Protein AF-A0A7S1VWD5-F1 (afdb_monomer)

Sequence (447 aa):
ADTTAISFYNVDDDGKIVSAFDVTEPVSPKPGDSGLKLLKTVSNLIGDESIVMTTDSINENDQSSTSVEQYFDAWNKRDMMLAVAQFTEDCSVRDLQYDDAFSNRDELETHLLRCKDCLPSSFNFVIDDIAQTKQKAGVLWHVENDGEPLSFTRGCSFYTLDRNGLIQTGFDIPEKAPPKTGFLKTLSSKFEAEPVRLIPLAMWVAYMYILFISDGILPGANALALEQRTWEEVRDLSINFFLVSPLLHLPFSPVVHPMLEGVFNLLLSWAAMFACFLSDERKEKPNLLPFGPMLVGMQFLTSGFLLPYLFTRTPEFESQVYKEDIDGDLQAKVAEWRPLGGFLSAVGTASIVWSFIGRPEFGEFTERYNSFIDLLSIDRVGSSFIVDLAIFAIFQSWFVDDDLQRRGVSEDELMGLRNVAKFVPFFGLAAYITLRPELPSRNSEME

Structure (mmCIF, N/CA/C/O backbone):
data_AF-A0A7S1VWD5-F1
#
_entry.id   AF-A0A7S1VWD5-F1
#
loop_
_atom_site.group_PDB
_atom_site.id
_atom_site.type_symbol
_atom_site.label_atom_id
_atom_site.label_alt_id
_atom_site.label_comp_id
_atom_site.label_asym_id
_atom_site.label_entity_id
_atom_site.label_seq_id
_atom_site.pdbx_PDB_ins_code
_atom_site.Cartn_x
_atom_site.Cartn_y
_atom_site.Cartn_z
_atom_site.occupancy
_atom_site.B_iso_or_equiv
_atom_site.auth_seq_id
_atom_site.auth_comp_id
_atom_site.auth_asym_id
_atom_site.auth_atom_id
_atom_site.pdbx_PDB_model_num
ATOM 1 N N . ALA A 1 1 ? 4.682 -5.594 42.641 1.00 47.19 1 ALA A N 1
ATOM 2 C CA . ALA A 1 1 ? 3.887 -4.420 42.257 1.00 47.19 1 ALA A CA 1
ATOM 3 C C . ALA A 1 1 ? 2.522 -4.638 42.866 1.00 47.19 1 ALA A C 1
ATOM 5 O O . ALA A 1 1 ? 1.946 -5.694 42.615 1.00 47.19 1 ALA A O 1
ATOM 6 N N . ASP A 1 2 ? 2.092 -3.741 43.747 1.00 50.19 2 ASP A N 1
ATOM 7 C CA . ASP A 1 2 ? 0.749 -3.808 44.316 1.00 50.19 2 ASP A CA 1
ATOM 8 C C . ASP A 1 2 ? -0.229 -3.567 43.167 1.00 50.19 2 ASP A C 1
ATOM 10 O O . ASP A 1 2 ? -0.118 -2.563 42.473 1.00 50.19 2 ASP A O 1
ATOM 14 N N . THR A 1 3 ? -1.087 -4.546 42.891 1.00 69.88 3 THR A N 1
ATOM 15 C CA . THR A 1 3 ? -2.102 -4.455 41.835 1.00 69.88 3 THR A CA 1
ATOM 16 C C . THR A 1 3 ? -3.436 -4.189 42.505 1.00 69.88 3 THR A C 1
ATOM 18 O O . THR A 1 3 ? -3.819 -4.908 43.431 1.00 69.88 3 THR A O 1
ATOM 21 N N . THR A 1 4 ? -4.123 -3.137 42.077 1.00 83.62 4 THR A N 1
ATOM 22 C CA . THR A 1 4 ? -5.454 -2.795 42.585 1.00 83.62 4 THR A CA 1
ATOM 23 C C . THR A 1 4 ? -6.493 -3.704 41.926 1.00 83.62 4 THR A C 1
ATOM 25 O O . THR A 1 4 ? -6.382 -4.034 40.745 1.00 83.62 4 THR A O 1
ATOM 28 N N . ALA A 1 5 ? -7.508 -4.139 42.666 1.00 86.06 5 ALA A N 1
ATOM 29 C CA . ALA A 1 5 ? -8.592 -4.961 42.133 1.00 86.06 5 ALA A CA 1
ATOM 30 C C . ALA A 1 5 ? -9.911 -4.649 42.844 1.00 86.06 5 ALA A C 1
ATOM 32 O O . ALA A 1 5 ? -9.904 -4.254 44.012 1.00 86.06 5 ALA A O 1
ATOM 33 N N . ILE A 1 6 ? -11.029 -4.857 42.148 1.00 89.06 6 ILE A N 1
ATOM 34 C CA . ILE A 1 6 ? -12.372 -4.840 42.728 1.00 89.06 6 ILE A CA 1
ATOM 35 C C . ILE A 1 6 ? -13.040 -6.180 42.432 1.00 89.06 6 ILE A C 1
ATOM 37 O O . ILE A 1 6 ? -13.031 -6.649 41.295 1.00 89.06 6 ILE A O 1
ATOM 41 N N . SER A 1 7 ? -13.640 -6.759 43.469 1.00 89.06 7 SER A N 1
ATOM 42 C CA . SER A 1 7 ? -14.523 -7.918 43.374 1.00 89.06 7 SER A CA 1
ATOM 43 C C . SER A 1 7 ? -15.913 -7.511 43.852 1.00 89.06 7 SER A C 1
ATOM 45 O O . SER A 1 7 ? -16.077 -7.137 45.017 1.00 89.06 7 SER A O 1
ATOM 47 N N . PHE A 1 8 ? -16.901 -7.572 42.966 1.00 89.50 8 PHE A N 1
ATOM 48 C CA . PHE A 1 8 ? -18.297 -7.264 43.256 1.00 89.50 8 PHE A CA 1
ATOM 49 C C . PHE A 1 8 ? -19.090 -8.568 43.360 1.00 89.50 8 PHE A C 1
ATOM 51 O O . PHE A 1 8 ? -19.131 -9.343 42.407 1.00 89.50 8 PHE A O 1
ATOM 58 N N . TYR A 1 9 ? -19.698 -8.830 44.518 1.00 89.88 9 TYR A N 1
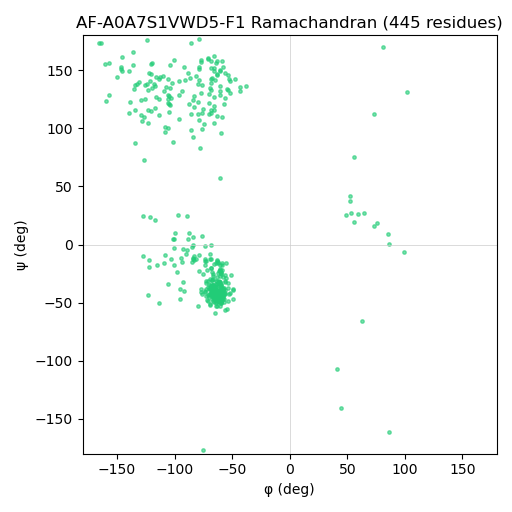ATOM 59 C CA . TYR A 1 9 ? -20.430 -10.068 44.787 1.00 89.88 9 TYR A CA 1
ATOM 60 C C . TYR A 1 9 ? -21.906 -9.771 45.012 1.00 89.88 9 TYR A C 1
ATOM 62 O O . TYR A 1 9 ? -22.237 -9.009 45.920 1.00 89.88 9 TYR A O 1
ATOM 70 N N . ASN A 1 10 ? -22.772 -10.459 44.275 1.00 86.44 10 ASN A N 1
ATOM 71 C CA . ASN A 1 10 ? -24.198 -10.490 44.574 1.00 86.44 10 ASN A CA 1
ATOM 72 C C . ASN A 1 10 ? -24.494 -11.736 45.391 1.00 86.44 10 ASN A C 1
ATOM 74 O O . ASN A 1 10 ? -24.089 -12.844 45.026 1.00 86.44 10 ASN A O 1
ATOM 78 N N . VAL A 1 11 ? -25.173 -11.540 46.515 1.00 91.00 11 VAL A N 1
ATOM 79 C CA . VAL A 1 11 ? -25.513 -12.592 47.471 1.00 91.00 11 VAL A CA 1
ATOM 80 C C . VAL A 1 11 ? -27.025 -12.764 47.545 1.00 91.00 11 VAL A C 1
ATOM 82 O O . VAL A 1 11 ? -27.762 -11.790 47.419 1.00 91.00 11 VAL A O 1
ATOM 85 N N . ASP A 1 12 ? -27.482 -14.001 47.721 1.00 89.12 12 ASP A N 1
ATOM 86 C CA . ASP A 1 12 ? -28.891 -14.300 47.975 1.00 89.12 12 ASP A CA 1
ATOM 87 C C . ASP A 1 12 ? -29.278 -14.039 49.442 1.00 89.12 12 ASP A C 1
ATOM 89 O O . ASP A 1 12 ? -28.443 -13.703 50.288 1.00 89.12 12 ASP A O 1
ATOM 93 N N . ASP A 1 13 ? -30.562 -14.232 49.749 1.00 90.50 13 ASP A N 1
ATOM 94 C CA . ASP A 1 13 ? -31.123 -14.067 51.095 1.00 90.50 13 ASP A CA 1
ATOM 95 C C . ASP A 1 13 ? -30.496 -15.017 52.141 1.00 90.50 13 ASP A C 1
ATOM 97 O O . ASP A 1 13 ? -30.513 -14.720 53.338 1.00 90.50 13 ASP A O 1
ATOM 101 N N . ASP A 1 14 ? -29.912 -16.142 51.706 1.00 91.69 14 ASP A N 1
ATOM 102 C CA . ASP A 1 14 ? -29.193 -17.098 52.560 1.00 91.69 14 ASP A CA 1
ATOM 103 C C . ASP A 1 14 ? -27.719 -16.688 52.784 1.00 91.69 14 ASP A C 1
ATOM 105 O O . ASP A 1 14 ? -26.974 -17.383 53.489 1.00 91.69 14 ASP A O 1
ATOM 109 N N . GLY A 1 15 ? -27.269 -15.585 52.178 1.00 87.94 15 GLY A N 1
ATOM 110 C CA . GLY A 1 15 ? -25.889 -15.104 52.230 1.00 87.94 15 GLY A CA 1
ATOM 111 C C . GLY A 1 15 ? -24.919 -15.891 51.345 1.00 87.94 15 GLY A C 1
ATOM 112 O O . GLY A 1 15 ? -23.705 -15.838 51.571 1.00 87.94 15 GLY A O 1
ATOM 113 N N . LYS A 1 16 ? -25.411 -16.643 50.356 1.00 87.88 16 LYS A N 1
ATOM 114 C CA . LYS A 1 16 ? -24.579 -17.355 49.376 1.00 87.88 16 LYS A CA 1
ATOM 115 C C . LYS A 1 16 ? -24.328 -16.469 48.164 1.00 87.88 16 LYS A C 1
ATOM 117 O O . LYS A 1 16 ? -25.216 -15.769 47.697 1.00 87.88 16 LYS A O 1
ATOM 122 N N . ILE A 1 17 ? -23.113 -16.531 47.627 1.00 90.81 17 ILE A N 1
ATOM 123 C CA . ILE A 1 17 ? -22.732 -15.793 46.417 1.00 90.81 17 ILE A CA 1
ATOM 124 C C . ILE A 1 17 ? -23.456 -16.401 45.208 1.00 90.81 17 ILE A C 1
ATOM 126 O O . ILE A 1 17 ? -23.274 -17.581 44.907 1.00 90.81 17 ILE A O 1
ATOM 130 N N . VAL A 1 18 ? -24.242 -15.581 44.512 1.00 87.00 18 VAL A N 1
ATOM 131 C CA . VAL A 1 18 ? -24.989 -15.931 43.293 1.00 87.00 18 VAL A CA 1
ATOM 132 C C . VAL A 1 18 ? -24.204 -15.540 42.044 1.00 87.00 18 VAL A C 1
ATOM 134 O O . VAL A 1 18 ? -24.174 -16.288 41.068 1.00 87.00 18 VAL A O 1
ATOM 137 N N . SER A 1 19 ? -23.525 -14.393 42.080 1.00 86.56 19 SER A N 1
ATOM 138 C CA . SER A 1 19 ? -22.619 -13.954 41.020 1.00 86.56 19 SER A CA 1
ATOM 139 C C . SER A 1 19 ? -21.449 -13.166 41.592 1.00 86.56 19 SER A C 1
ATOM 141 O O . SER A 1 19 ? -21.566 -12.516 42.630 1.00 86.56 19 SER A O 1
ATOM 143 N N . ALA A 1 20 ? -20.319 -13.223 40.896 1.00 86.56 20 ALA A N 1
ATOM 144 C CA . ALA A 1 20 ? -19.132 -12.442 41.198 1.00 86.56 20 ALA A CA 1
ATOM 145 C C . ALA A 1 20 ? -18.635 -11.773 39.915 1.00 86.56 20 ALA A C 1
ATOM 147 O O . ALA A 1 20 ? -18.656 -12.385 38.844 1.00 86.56 20 ALA A O 1
ATOM 148 N N . PHE A 1 21 ? -18.194 -10.528 40.032 1.00 84.81 21 PHE A N 1
ATOM 149 C CA . PHE A 1 21 ? -17.510 -9.789 38.987 1.00 84.81 21 PHE A CA 1
ATOM 150 C C . PHE A 1 21 ? -16.154 -9.340 39.521 1.00 84.81 21 PHE A C 1
ATOM 152 O O . PHE A 1 21 ? -16.087 -8.553 40.462 1.00 84.81 21 PHE A O 1
ATOM 159 N N . ASP A 1 22 ? -15.083 -9.855 38.926 1.00 85.88 22 ASP A N 1
ATOM 160 C CA . ASP A 1 22 ? -13.712 -9.591 39.348 1.00 85.88 22 ASP A CA 1
ATOM 161 C C . ASP A 1 22 ? -12.973 -8.803 38.271 1.00 85.88 22 ASP A C 1
ATOM 163 O O . ASP A 1 22 ? -12.860 -9.242 37.124 1.00 85.88 22 ASP A O 1
ATOM 167 N N . VAL A 1 23 ? -12.410 -7.659 38.651 1.00 84.62 23 VAL A N 1
ATOM 168 C CA . VAL A 1 23 ? -11.617 -6.822 37.754 1.00 84.62 23 VAL A CA 1
ATOM 169 C C . VAL A 1 23 ? -10.332 -6.367 38.440 1.00 84.62 23 VAL A C 1
ATOM 171 O O . VAL A 1 23 ? -10.306 -6.009 39.615 1.00 84.62 23 VAL A O 1
ATOM 174 N N . THR A 1 24 ? -9.227 -6.409 37.699 1.00 85.31 24 THR A N 1
ATOM 175 C CA . THR A 1 24 ? -7.885 -6.056 38.184 1.00 85.31 24 THR A CA 1
ATOM 176 C C . THR A 1 24 ? -7.304 -4.946 37.330 1.00 85.31 24 THR A C 1
ATOM 178 O O . THR A 1 24 ? -7.501 -4.970 36.112 1.00 85.31 24 THR A O 1
ATOM 181 N N . GLU A 1 25 ? -6.496 -4.088 37.939 1.00 78.88 25 GLU A N 1
ATOM 182 C CA . GLU A 1 25 ? -5.729 -3.028 37.289 1.00 78.88 25 GLU A CA 1
ATOM 183 C C . GLU A 1 25 ? -5.060 -3.509 35.976 1.00 78.88 25 GLU A C 1
ATOM 185 O O . GLU A 1 25 ? -4.489 -4.614 35.919 1.00 78.88 25 GLU A O 1
ATOM 190 N N . PRO A 1 26 ? -5.184 -2.741 34.875 1.00 69.88 26 PRO A N 1
ATOM 191 C CA . PRO A 1 26 ? -4.601 -3.103 33.589 1.00 69.88 26 PRO A CA 1
ATOM 192 C C . PRO A 1 26 ? -3.062 -3.102 33.639 1.00 69.88 26 PRO A C 1
ATOM 194 O O . PRO A 1 26 ? -2.437 -2.390 34.412 1.00 69.88 26 PRO A O 1
ATOM 197 N N . VAL A 1 27 ? -2.429 -3.922 32.788 1.00 57.97 27 VAL A N 1
ATOM 198 C CA . VAL A 1 27 ? -0.977 -4.235 32.843 1.00 57.97 27 VAL A CA 1
ATOM 199 C C . VAL A 1 27 ? -0.074 -3.041 32.474 1.00 57.97 27 VAL A C 1
ATOM 201 O O . VAL A 1 27 ? 1.138 -3.104 32.654 1.00 57.97 27 VAL A O 1
ATOM 204 N N . SER A 1 28 ? -0.643 -1.941 31.988 1.00 53.47 28 SER A N 1
ATOM 205 C CA . SER A 1 28 ? 0.057 -0.669 31.824 1.00 53.47 28 SER A CA 1
ATOM 206 C C . SER A 1 28 ? -0.986 0.443 31.743 1.00 53.47 28 SER A C 1
ATOM 208 O O . SER A 1 28 ? -1.840 0.365 30.849 1.00 53.47 28 SER A O 1
ATOM 210 N N . PRO A 1 29 ? -0.936 1.471 32.602 1.00 54.84 29 PRO A N 1
ATOM 211 C CA . PRO A 1 29 ? -1.701 2.676 32.346 1.00 54.84 29 PRO A CA 1
ATOM 212 C C . PRO A 1 29 ? -1.174 3.307 31.050 1.00 54.84 29 PRO A C 1
ATOM 214 O O . PRO A 1 29 ? -0.006 3.141 30.668 1.00 54.84 29 PRO A O 1
ATOM 217 N N . LYS A 1 30 ? -2.064 3.933 30.283 1.00 55.75 30 LYS A N 1
ATOM 218 C CA . LYS A 1 30 ? -1.675 4.652 29.068 1.00 55.75 30 LYS A CA 1
ATOM 219 C C . LYS A 1 30 ? -0.904 5.903 29.512 1.00 55.75 30 LYS A C 1
ATOM 221 O O . LYS A 1 30 ? -1.446 6.655 30.322 1.00 55.75 30 LYS A O 1
ATOM 226 N N . PRO A 1 31 ? 0.300 6.170 28.965 1.00 43.75 31 PRO A N 1
ATOM 227 C CA . PRO A 1 31 ? 1.062 7.358 29.324 1.00 43.75 31 PRO A CA 1
ATOM 228 C C . PRO A 1 31 ? 0.316 8.609 28.857 1.00 43.75 31 PRO A C 1
ATOM 230 O O . PRO A 1 31 ? 0.280 8.924 27.657 1.00 43.75 31 PRO A O 1
ATOM 233 N N . GLY A 1 32 ? -0.304 9.295 29.817 1.00 53.97 32 GLY A N 1
ATOM 234 C CA . GLY A 1 32 ? -1.093 10.508 29.616 1.00 53.97 32 GLY A CA 1
ATOM 235 C C . GLY A 1 32 ? -2.064 10.453 28.424 1.00 53.97 32 GLY A C 1
ATOM 236 O O . GLY A 1 32 ? -2.681 9.438 28.107 1.00 53.97 32 GLY A O 1
ATOM 237 N N . ASP A 1 33 ? -2.170 11.576 27.713 1.00 48.75 33 ASP A N 1
ATOM 238 C CA . ASP A 1 33 ? -3.210 11.850 26.705 1.00 48.75 33 ASP A CA 1
ATOM 239 C C . ASP A 1 33 ? -3.030 11.153 25.345 1.00 48.75 33 ASP A C 1
ATOM 241 O O . ASP A 1 33 ? -3.730 11.467 24.381 1.00 48.75 33 ASP A O 1
ATOM 245 N N . SER A 1 34 ? -2.066 10.246 25.207 1.00 48.72 34 SER A N 1
ATOM 246 C CA . SER A 1 34 ? -1.650 9.707 23.904 1.00 48.72 34 SER A CA 1
ATOM 247 C C . SER A 1 34 ? -2.754 8.911 23.185 1.00 48.72 34 SER A C 1
ATOM 249 O O . SER A 1 34 ? -2.941 9.075 21.978 1.00 48.72 34 SER A O 1
ATOM 251 N N . GLY A 1 35 ? -3.541 8.113 23.917 1.00 50.66 35 GLY A N 1
ATOM 252 C CA . GLY A 1 35 ? -4.661 7.342 23.355 1.00 50.66 35 GLY A CA 1
ATOM 253 C C . GLY A 1 35 ? -5.890 8.188 22.996 1.00 50.66 35 GLY A C 1
ATOM 254 O O . GLY A 1 35 ? -6.489 7.987 21.942 1.00 50.66 35 GLY A O 1
ATOM 255 N N . LEU A 1 36 ? -6.234 9.166 23.840 1.00 54.53 36 LEU A N 1
ATOM 256 C CA . LEU A 1 36 ? -7.352 10.093 23.620 1.00 54.53 36 LEU A CA 1
ATOM 257 C C . LEU A 1 36 ? -7.065 11.062 22.466 1.00 54.53 36 LEU A C 1
ATOM 259 O O . LEU A 1 36 ? -7.942 11.323 21.652 1.00 54.53 36 LEU A O 1
ATOM 263 N N . LYS A 1 37 ? -5.821 11.545 22.326 1.00 50.53 37 LYS A N 1
ATOM 264 C CA . LYS A 1 37 ? -5.412 12.381 21.183 1.00 50.53 37 LYS A CA 1
ATOM 265 C C . LYS A 1 37 ? -5.596 11.658 19.853 1.00 50.53 37 LYS A C 1
ATOM 267 O O . LYS A 1 37 ? -6.100 12.264 18.916 1.00 50.53 37 LYS A O 1
ATOM 272 N N . LEU A 1 38 ? -5.241 10.373 19.791 1.00 46.41 38 LEU A N 1
ATOM 273 C CA . LEU A 1 38 ? -5.442 9.549 18.599 1.00 46.41 38 LEU A CA 1
ATOM 274 C C . LEU A 1 38 ? -6.937 9.418 18.262 1.00 46.41 38 LEU A C 1
ATOM 276 O O . LEU A 1 38 ? -7.319 9.620 17.114 1.00 46.41 38 LEU A O 1
ATOM 280 N N . LEU A 1 39 ? -7.781 9.151 19.264 1.00 44.00 39 LEU A N 1
ATOM 281 C CA . LEU A 1 39 ? -9.235 9.067 19.091 1.00 44.00 39 LEU A CA 1
ATOM 282 C C . LEU A 1 39 ? -9.858 10.409 18.692 1.00 44.00 39 LEU A C 1
ATOM 284 O O . LEU A 1 39 ? -10.703 10.421 17.811 1.00 44.00 39 LEU A O 1
ATOM 288 N N . LYS A 1 40 ? -9.403 11.540 19.242 1.00 43.38 40 LYS A N 1
ATOM 289 C CA . LYS A 1 40 ? -9.855 12.885 18.842 1.00 43.38 40 LYS A CA 1
ATOM 290 C C . LYS A 1 40 ? -9.466 13.219 17.400 1.00 43.38 40 LYS A C 1
ATOM 292 O O . LYS A 1 40 ? -10.252 13.811 16.669 1.00 43.38 40 LYS A O 1
ATOM 297 N N . THR A 1 41 ? -8.274 12.810 16.962 1.00 42.25 41 THR A N 1
ATOM 298 C CA . THR A 1 41 ? -7.853 12.947 15.559 1.00 42.25 41 THR A CA 1
ATOM 299 C C . THR A 1 41 ? -8.722 12.110 14.618 1.00 42.25 41 THR A C 1
ATOM 301 O O . THR A 1 41 ? -9.027 12.579 13.527 1.00 42.25 41 THR A O 1
ATOM 304 N N . VAL A 1 42 ? -9.158 10.918 15.043 1.00 40.03 42 VAL A N 1
ATOM 305 C CA . VAL A 1 42 ? -10.067 10.048 14.272 1.00 40.03 42 VAL A CA 1
ATOM 306 C C . VAL A 1 42 ? -11.521 10.537 14.330 1.00 40.03 42 VAL A C 1
ATOM 308 O O . VAL A 1 42 ? -12.202 10.516 13.314 1.00 40.03 42 VAL A O 1
ATOM 311 N N . SER A 1 43 ? -11.984 11.044 15.473 1.00 37.97 43 SER A N 1
ATOM 312 C CA . SER A 1 43 ? -13.326 11.615 15.653 1.00 37.97 43 SER A CA 1
ATOM 313 C C . SER A 1 43 ? -13.523 12.857 14.781 1.00 37.97 43 SER A C 1
ATOM 315 O O . SER A 1 43 ? -14.501 12.951 14.064 1.00 37.97 43 SER A O 1
ATOM 317 N N . ASN A 1 44 ? -12.525 13.742 14.674 1.00 39.16 44 ASN A N 1
ATOM 318 C CA . ASN A 1 44 ? -12.582 14.883 13.747 1.00 39.16 44 ASN A CA 1
ATOM 319 C C . ASN A 1 44 ? -12.656 14.488 12.252 1.00 39.16 44 ASN A C 1
ATOM 321 O O . ASN A 1 44 ? -12.923 15.346 11.411 1.00 39.16 44 ASN A O 1
ATOM 325 N N . LEU A 1 45 ? -12.378 13.225 11.905 1.00 36.94 45 LEU A N 1
ATOM 326 C CA . LEU A 1 45 ? -12.511 12.678 10.547 1.00 36.94 45 LEU A CA 1
ATOM 327 C C . LEU A 1 45 ? -13.878 12.007 10.312 1.00 36.94 45 LEU A C 1
ATOM 329 O O . LEU A 1 45 ? -14.251 11.781 9.160 1.00 36.94 45 LEU A O 1
ATOM 333 N N . ILE A 1 46 ? -14.627 11.712 11.377 1.00 35.72 46 ILE A N 1
ATOM 334 C CA . ILE A 1 46 ? -15.963 11.114 11.348 1.00 35.72 46 ILE A CA 1
ATOM 335 C C . ILE A 1 46 ? -16.930 12.229 11.755 1.00 35.72 46 ILE A C 1
ATOM 337 O O . ILE A 1 46 ? -16.997 12.598 12.916 1.00 35.72 46 ILE A O 1
ATOM 341 N N . GLY A 1 47 ? -17.591 12.830 10.765 1.00 33.06 47 GLY A N 1
ATOM 342 C CA . GLY A 1 47 ? -18.369 14.064 10.896 1.00 33.06 47 GLY A CA 1
ATOM 343 C C . GLY A 1 47 ? -19.175 14.219 12.192 1.00 33.06 47 GLY A C 1
ATOM 344 O O . GLY A 1 47 ? -19.847 13.305 12.656 1.00 33.06 47 GLY A O 1
ATOM 345 N N . ASP A 1 48 ? -19.093 15.434 12.722 1.00 33.38 48 ASP A N 1
ATOM 346 C CA . ASP A 1 48 ? -19.784 15.970 13.889 1.00 33.38 48 ASP A CA 1
ATOM 347 C C . ASP A 1 48 ? -21.315 15.915 13.685 1.00 33.38 48 ASP A C 1
ATOM 349 O O . ASP A 1 48 ? -21.900 16.794 13.045 1.00 33.38 48 ASP A O 1
ATOM 353 N N . GLU A 1 49 ? -21.988 14.876 14.186 1.00 32.41 49 GLU A N 1
ATOM 354 C CA . GLU A 1 49 ? -23.454 14.863 14.250 1.00 32.41 49 GLU A CA 1
ATOM 355 C C . GLU A 1 49 ? -23.921 15.595 15.508 1.00 32.41 49 GLU A C 1
ATOM 357 O O . GLU A 1 49 ? -24.041 15.060 16.611 1.00 32.41 49 GLU A O 1
ATOM 362 N N . SER A 1 50 ? -24.167 16.887 15.316 1.00 28.03 50 SER A N 1
ATOM 363 C CA . SER A 1 50 ? -24.760 17.767 16.309 1.00 28.03 50 SER A CA 1
ATOM 364 C C . SER A 1 50 ? -26.297 17.668 16.311 1.00 28.03 50 SER A C 1
ATOM 366 O O . SER A 1 50 ? -26.958 17.898 15.305 1.00 28.03 50 SER A O 1
ATOM 368 N N . ILE A 1 51 ? -26.833 17.430 17.517 1.00 27.66 51 ILE A N 1
ATOM 369 C CA . ILE A 1 51 ? -28.165 17.792 18.046 1.00 27.66 51 ILE A CA 1
ATOM 370 C C . ILE A 1 51 ? -29.394 17.020 17.522 1.00 27.66 51 ILE A C 1
ATOM 372 O O . ILE A 1 51 ? -29.937 17.325 16.465 1.00 27.66 51 ILE A O 1
ATOM 376 N N . VAL A 1 52 ? -30.003 16.236 18.426 1.00 25.36 52 VAL A N 1
ATOM 377 C CA . VAL A 1 52 ? -31.466 16.201 18.615 1.00 25.36 52 VAL A CA 1
ATOM 378 C C . VAL A 1 52 ? -31.773 16.262 20.117 1.00 25.36 52 VAL A C 1
ATOM 380 O O . VAL A 1 52 ? -31.410 15.376 20.882 1.00 25.36 52 VAL A O 1
ATOM 383 N N . MET A 1 53 ? -32.434 17.342 20.541 1.00 27.41 53 MET A N 1
ATOM 384 C CA . MET A 1 53 ? -33.127 17.430 21.828 1.00 27.41 53 MET A CA 1
ATOM 385 C C . MET A 1 53 ? -34.469 16.711 21.686 1.00 27.41 53 MET A C 1
ATOM 387 O O . MET A 1 53 ? -35.387 17.254 21.068 1.00 27.41 53 MET A O 1
ATOM 391 N N . THR A 1 54 ? -34.605 15.531 22.278 1.00 25.23 54 THR A N 1
ATOM 392 C CA . THR A 1 54 ? -35.910 14.905 22.513 1.00 25.23 54 THR A CA 1
ATOM 393 C C . THR A 1 54 ? -36.242 15.044 23.991 1.00 25.23 54 THR A C 1
ATOM 395 O O . THR A 1 54 ? -35.541 14.549 24.869 1.00 25.23 54 THR A O 1
ATOM 398 N N . THR A 1 55 ? -37.291 15.815 24.262 1.00 29.11 55 THR A N 1
ATOM 399 C CA . THR A 1 55 ? -37.883 15.962 25.589 1.00 29.11 55 THR A CA 1
ATOM 400 C C . THR A 1 55 ? -38.872 14.828 25.764 1.00 29.11 55 THR A C 1
ATOM 402 O O . THR A 1 55 ? -39.995 14.933 25.286 1.00 29.11 55 THR A O 1
ATOM 405 N N . ASP A 1 56 ? -38.457 13.764 26.448 1.00 27.12 56 ASP A N 1
ATOM 406 C CA . ASP A 1 56 ? -39.388 12.745 26.915 1.00 27.12 56 ASP A CA 1
ATOM 407 C C . ASP A 1 56 ? -39.535 12.798 28.436 1.00 27.12 56 ASP A C 1
ATOM 409 O O . ASP A 1 56 ? -38.592 12.951 29.214 1.00 27.12 56 ASP A O 1
ATOM 413 N N . SER A 1 57 ? -40.805 12.770 28.814 1.00 28.41 57 SER A N 1
ATOM 414 C CA . SER A 1 57 ? -41.394 12.965 30.129 1.00 28.41 57 SER A CA 1
ATOM 415 C C . SER A 1 57 ? -40.858 11.997 31.182 1.00 28.41 57 SER A C 1
ATOM 417 O O . SER A 1 57 ? -41.038 10.784 31.077 1.00 28.41 57 SER A O 1
ATOM 419 N N . ILE A 1 58 ? -40.276 12.564 32.240 1.00 31.05 58 ILE A N 1
ATOM 420 C CA . ILE A 1 58 ? -39.872 11.857 33.455 1.00 31.05 58 ILE A CA 1
ATOM 421 C C . ILE A 1 58 ? -41.137 11.405 34.193 1.00 31.05 58 ILE A C 1
ATOM 423 O O . ILE A 1 58 ? -41.925 12.228 34.659 1.00 31.05 58 ILE A O 1
ATOM 427 N N . ASN A 1 59 ? -41.317 10.089 34.299 1.00 28.69 59 ASN A N 1
ATOM 428 C CA . ASN A 1 59 ? -42.189 9.497 35.302 1.00 28.69 59 ASN A CA 1
ATOM 429 C C . ASN A 1 59 ? -41.521 9.674 36.670 1.00 28.69 59 ASN A C 1
ATOM 431 O O . ASN A 1 59 ? -40.476 9.085 36.939 1.00 28.69 59 ASN A O 1
ATOM 435 N N . GLU A 1 60 ? -42.130 10.500 37.516 1.00 32.94 60 GLU A N 1
ATOM 436 C CA . GLU A 1 60 ? -41.781 10.640 38.926 1.00 32.94 60 GLU A CA 1
ATOM 437 C C . GLU A 1 60 ? -42.023 9.310 39.655 1.00 32.94 60 GLU A C 1
ATOM 439 O O . GLU A 1 60 ? -43.164 8.901 39.870 1.00 32.94 60 GLU A O 1
ATOM 444 N N . ASN A 1 61 ? -40.943 8.649 40.065 1.00 32.44 61 ASN A N 1
ATOM 445 C CA . ASN A 1 61 ? -40.954 7.793 41.243 1.00 32.44 61 ASN A CA 1
ATOM 446 C C . ASN A 1 61 ? -39.806 8.244 42.150 1.00 32.44 61 ASN A C 1
ATOM 448 O O . ASN A 1 61 ? -38.630 8.128 41.822 1.00 32.44 61 ASN A O 1
ATOM 452 N N . ASP A 1 62 ? -40.217 8.849 43.257 1.00 39.84 62 ASP A N 1
ATOM 453 C CA . ASP A 1 62 ? -39.429 9.605 44.217 1.00 39.84 62 ASP A CA 1
ATOM 454 C C . ASP A 1 62 ? -38.607 8.669 45.117 1.00 39.84 62 ASP A C 1
ATOM 456 O O . ASP A 1 62 ? -39.104 8.082 46.082 1.00 39.84 62 ASP A O 1
ATOM 460 N N . GLN A 1 63 ? -37.329 8.527 44.779 1.00 44.44 63 GLN A N 1
ATOM 461 C CA . GLN A 1 63 ? -36.276 8.063 45.672 1.00 44.44 63 GLN A CA 1
ATOM 462 C C . GLN A 1 63 ? -35.064 8.936 45.350 1.00 44.44 63 GLN A C 1
ATOM 464 O O . GLN A 1 63 ? -34.592 8.929 44.219 1.00 44.44 63 GLN A O 1
ATOM 469 N N . SER A 1 64 ? -34.629 9.786 46.288 1.00 60.78 64 SER A N 1
ATOM 470 C CA . SER A 1 64 ? -33.603 10.792 45.993 1.00 60.78 64 SER A CA 1
ATOM 471 C C . SER A 1 64 ? -32.319 10.121 45.497 1.00 60.78 64 SER A C 1
ATOM 473 O O . SER A 1 64 ? -31.632 9.475 46.293 1.00 60.78 64 SER A O 1
ATOM 475 N N . SER A 1 65 ? -32.005 10.280 44.209 1.00 75.56 65 SER A N 1
ATOM 476 C CA . SER A 1 65 ? -30.799 9.730 43.591 1.00 75.56 65 SER A CA 1
ATOM 477 C C . SER A 1 65 ? -29.569 10.166 44.374 1.00 75.56 65 SER A C 1
ATOM 479 O O . SER A 1 65 ? -29.428 11.339 44.735 1.00 75.56 65 SER A O 1
ATOM 481 N N . THR A 1 66 ? -28.681 9.230 44.663 1.00 90.19 66 THR A N 1
ATOM 482 C CA . THR A 1 66 ? -27.436 9.505 45.379 1.00 90.19 66 THR A CA 1
ATOM 483 C C . THR A 1 66 ? -26.464 10.291 44.500 1.00 90.19 66 THR A C 1
ATOM 485 O O . THR A 1 66 ? -26.581 10.281 43.277 1.00 90.19 66 THR A O 1
ATOM 488 N N . SER A 1 67 ? -25.465 10.954 45.093 1.00 91.56 67 SER A N 1
ATOM 489 C CA . SER A 1 67 ? -24.447 11.701 44.328 1.00 91.56 67 SER A CA 1
ATOM 490 C C . SER A 1 67 ? -23.731 10.826 43.289 1.00 91.56 67 SER A C 1
ATOM 492 O O . SER A 1 67 ? -23.301 11.314 42.251 1.00 91.56 67 SER A O 1
ATOM 494 N N . VAL A 1 68 ? -23.631 9.517 43.551 1.00 92.62 68 VAL A N 1
ATOM 495 C CA . VAL A 1 68 ? -23.053 8.537 42.626 1.00 92.62 68 VAL A CA 1
ATOM 496 C C . VAL A 1 68 ? -23.950 8.348 41.406 1.00 92.62 68 VAL A C 1
ATOM 498 O O . VAL A 1 68 ? -23.483 8.515 40.288 1.00 92.62 68 VAL A O 1
ATOM 501 N N . GLU A 1 69 ? -25.239 8.073 41.591 1.00 93.88 69 GLU A N 1
ATOM 502 C CA . GLU A 1 69 ? -26.187 7.939 40.471 1.00 93.88 69 GLU A CA 1
ATOM 503 C C . GLU A 1 69 ? -26.296 9.247 39.678 1.00 93.88 69 GLU A C 1
ATOM 505 O O . GLU A 1 69 ? -26.223 9.240 38.452 1.00 93.88 69 GLU A O 1
ATOM 510 N N . GLN A 1 70 ? -26.348 10.387 40.377 1.00 94.69 70 GLN A N 1
ATOM 511 C CA . GLN A 1 70 ? -26.361 11.709 39.747 1.00 94.69 70 GLN A CA 1
ATOM 512 C C . GLN A 1 70 ? -25.104 11.973 38.910 1.00 94.69 70 GLN A C 1
ATOM 514 O O . GLN A 1 70 ? -25.188 12.667 37.897 1.00 94.69 70 GLN A O 1
ATOM 519 N N . TYR A 1 71 ? -23.947 11.432 39.305 1.00 95.12 71 TYR A N 1
ATOM 520 C CA . TYR A 1 71 ? -22.714 11.538 38.530 1.00 95.12 71 TYR A CA 1
ATOM 521 C C . TYR A 1 71 ? -22.825 10.794 37.190 1.00 95.12 71 TYR A C 1
ATOM 523 O O . TYR A 1 71 ? -22.558 11.396 36.147 1.00 95.12 71 TYR A O 1
ATOM 531 N N . PHE A 1 72 ? -23.274 9.534 37.195 1.00 93.94 72 PHE A N 1
ATOM 532 C CA . PHE A 1 72 ? -23.479 8.761 35.961 1.00 93.94 72 PHE A CA 1
ATOM 533 C C . PHE A 1 72 ? -24.566 9.387 35.071 1.00 93.94 72 PHE A C 1
ATOM 535 O O . PHE A 1 72 ? -24.375 9.523 33.861 1.00 93.94 72 PHE A O 1
ATOM 542 N N . ASP A 1 73 ? -25.660 9.870 35.662 1.00 94.31 73 ASP A N 1
ATOM 543 C CA . ASP A 1 73 ? -26.722 10.568 34.931 1.00 94.31 73 ASP A CA 1
ATOM 544 C C . ASP A 1 73 ? -26.228 11.863 34.279 1.00 94.31 73 ASP A C 1
ATOM 546 O O . ASP A 1 73 ? -26.562 12.160 33.129 1.00 94.31 73 ASP A O 1
ATOM 550 N N . ALA A 1 74 ? -25.439 12.658 35.003 1.00 94.00 74 ALA A N 1
ATOM 551 C CA . ALA A 1 74 ? -24.849 13.886 34.483 1.00 94.00 74 ALA A CA 1
ATOM 552 C C . ALA A 1 74 ? -23.849 13.596 33.356 1.00 94.00 74 ALA A C 1
ATOM 554 O O . ALA A 1 74 ? -23.837 14.301 32.342 1.00 94.00 74 ALA A O 1
ATOM 555 N N . TRP A 1 75 ? -23.063 12.525 33.495 1.00 92.44 75 TRP A N 1
ATOM 556 C CA . TRP A 1 75 ? -22.164 12.053 32.450 1.00 92.44 75 TRP A CA 1
ATOM 557 C C . TRP A 1 75 ? -22.920 11.680 31.168 1.00 92.44 75 TRP A C 1
ATOM 559 O O . TRP A 1 75 ? -22.584 12.186 30.093 1.00 92.44 75 TRP A O 1
ATOM 569 N N . ASN A 1 76 ? -23.981 10.876 31.282 1.00 92.50 76 ASN A N 1
ATOM 570 C CA . ASN A 1 76 ? -24.819 10.465 30.149 1.00 92.50 76 ASN A CA 1
ATOM 571 C C . ASN A 1 76 ? -25.522 11.661 29.487 1.00 92.50 76 ASN A C 1
ATOM 573 O O . ASN A 1 76 ? -25.604 11.744 28.265 1.00 92.50 76 ASN A O 1
ATOM 577 N N . LYS A 1 77 ? -25.930 12.666 30.275 1.00 92.00 77 LYS A N 1
ATOM 578 C CA . LYS A 1 77 ? -26.444 13.959 29.772 1.00 92.00 77 LYS A CA 1
ATOM 579 C C . LYS A 1 77 ? -25.360 14.874 29.195 1.00 92.00 77 LYS A C 1
ATOM 581 O O . LYS A 1 77 ? -25.672 15.969 28.728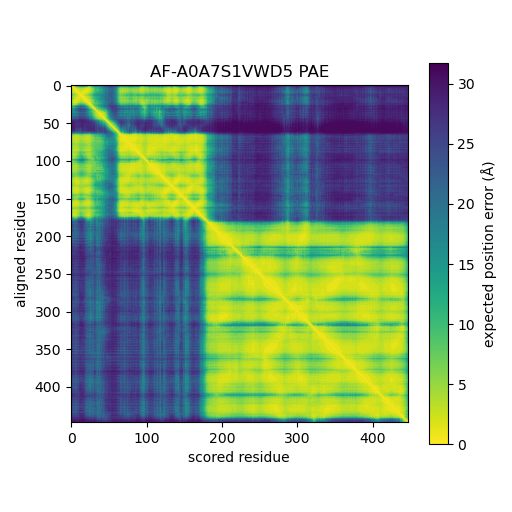 1.00 92.00 77 LYS A O 1
ATOM 586 N N . ARG A 1 78 ? -24.091 14.453 29.222 1.00 87.69 78 ARG A N 1
ATOM 587 C CA . ARG A 1 78 ? -22.917 15.209 28.754 1.00 87.69 78 ARG A CA 1
ATOM 588 C C . ARG A 1 78 ? -22.720 16.545 29.485 1.00 87.69 78 ARG A C 1
ATOM 590 O O . ARG A 1 78 ? -22.070 17.450 28.939 1.00 87.69 78 ARG A O 1
ATOM 597 N N . ASP A 1 79 ? -23.207 16.640 30.721 1.00 92.94 79 ASP A N 1
ATOM 598 C CA . ASP A 1 79 ? -23.097 17.802 31.604 1.00 92.94 79 ASP A CA 1
ATOM 599 C C . ASP A 1 79 ? -21.985 17.584 32.642 1.00 92.94 79 ASP A C 1
ATOM 601 O O . ASP A 1 79 ? -22.197 17.064 33.738 1.00 92.94 79 ASP A O 1
ATOM 605 N N . MET A 1 80 ? -20.760 17.963 32.268 1.00 93.38 80 MET A N 1
ATOM 606 C CA . MET A 1 80 ? -19.581 17.733 33.110 1.00 93.38 80 MET A CA 1
ATOM 607 C C . MET A 1 80 ? -19.590 18.607 34.366 1.00 93.38 80 MET A C 1
ATOM 609 O O . MET A 1 80 ? -19.090 18.172 35.398 1.00 93.38 80 MET A O 1
ATOM 613 N N . MET A 1 81 ? -20.201 19.797 34.306 1.00 92.06 81 MET A N 1
ATOM 614 C CA . MET A 1 81 ? -20.328 20.680 35.468 1.00 92.06 81 MET A CA 1
ATOM 615 C C . MET A 1 81 ? -21.226 20.042 36.528 1.00 92.06 81 MET A C 1
ATOM 617 O O . MET A 1 81 ? -20.880 20.027 37.711 1.00 92.06 81 MET A O 1
ATOM 621 N N . LEU A 1 82 ? -22.358 19.466 36.108 1.00 93.25 82 LEU A N 1
ATOM 622 C CA . LEU A 1 82 ? -23.237 18.729 37.012 1.00 93.25 82 LEU A CA 1
ATOM 623 C C . LEU A 1 82 ? -22.571 17.449 37.538 1.00 93.25 82 LEU A C 1
ATOM 625 O O . LEU A 1 82 ? -22.773 17.102 38.701 1.00 93.25 82 LEU A O 1
ATOM 629 N N . ALA A 1 83 ? -21.752 16.786 36.714 1.00 93.19 83 ALA A N 1
ATOM 630 C CA . ALA A 1 83 ? -21.005 15.592 37.100 1.00 93.19 83 ALA A CA 1
ATOM 631 C C . ALA A 1 83 ? -19.980 15.895 38.208 1.00 93.19 83 ALA A C 1
ATOM 633 O O . ALA A 1 83 ? -19.990 15.236 39.247 1.00 93.19 83 ALA A O 1
ATOM 634 N N . VAL A 1 84 ? -19.142 16.929 38.049 1.00 94.31 84 VAL A N 1
ATOM 635 C CA . VAL A 1 84 ? -18.128 17.283 39.064 1.00 94.31 84 VAL A CA 1
ATOM 636 C C . VAL A 1 84 ? -18.719 17.902 40.329 1.00 94.31 84 VAL A C 1
ATOM 638 O O . VAL A 1 84 ? -18.109 17.816 41.396 1.00 94.31 84 VAL A O 1
ATOM 641 N N . ALA A 1 85 ? -19.929 18.467 40.258 1.00 94.62 85 ALA A N 1
ATOM 642 C CA . ALA A 1 85 ? -20.642 18.966 41.434 1.00 94.62 85 ALA A CA 1
ATOM 643 C C . ALA A 1 85 ? -20.939 17.863 42.470 1.00 94.62 85 ALA A C 1
ATOM 645 O O . ALA A 1 85 ? -21.091 18.173 43.654 1.00 94.62 85 ALA A O 1
ATOM 646 N N . GLN A 1 86 ? -20.955 16.592 42.049 1.00 96.31 86 GLN A N 1
ATOM 647 C CA . GLN A 1 86 ? -21.185 15.427 42.914 1.00 96.31 86 GLN A CA 1
ATOM 648 C C . GLN A 1 86 ? -19.956 15.000 43.735 1.00 96.31 86 GLN A C 1
ATOM 650 O O . GLN A 1 86 ? -20.065 14.156 44.628 1.00 96.31 86 GLN A O 1
ATOM 655 N N . PHE A 1 87 ? -18.790 15.587 43.464 1.00 95.56 87 PHE A N 1
ATOM 656 C CA . PHE A 1 87 ? -17.530 15.322 44.167 1.00 95.56 87 PHE A CA 1
ATOM 657 C C . PHE A 1 87 ? -17.241 16.418 45.192 1.00 95.56 87 PHE A C 1
ATOM 659 O O . PHE A 1 87 ? -17.775 17.509 45.056 1.00 95.56 87 PHE A O 1
ATOM 666 N N . THR A 1 88 ? -16.411 16.202 46.213 1.00 94.12 88 THR A N 1
ATOM 667 C CA . THR A 1 88 ? -15.927 17.299 47.081 1.00 94.12 88 THR A CA 1
ATOM 668 C C . THR A 1 88 ? -14.942 18.202 46.327 1.00 94.12 88 THR A C 1
ATOM 670 O O . THR A 1 88 ? -14.387 17.799 45.311 1.00 94.12 88 THR A O 1
ATOM 673 N N . GLU A 1 89 ? -14.717 19.441 46.781 1.00 90.44 89 GLU A N 1
ATOM 674 C CA . GLU A 1 89 ? -13.764 20.358 46.115 1.00 90.44 89 GLU A CA 1
ATOM 675 C C . GLU A 1 89 ? -12.332 19.791 46.069 1.00 90.44 89 GLU A C 1
ATOM 677 O O . GLU A 1 89 ? -11.617 19.979 45.086 1.00 90.44 89 GLU A O 1
ATOM 682 N N . ASP A 1 90 ? -11.949 19.054 47.113 1.00 90.31 90 ASP A N 1
ATOM 683 C CA . ASP A 1 90 ? -10.657 18.394 47.320 1.00 90.31 90 ASP A CA 1
ATOM 684 C C . ASP A 1 90 ? -10.660 16.906 46.919 1.00 90.31 90 ASP A C 1
ATOM 686 O O . ASP A 1 90 ? -9.902 16.107 47.476 1.00 90.31 90 ASP A O 1
ATOM 690 N N . CYS A 1 91 ? -11.548 16.502 46.005 1.00 91.25 91 CYS A N 1
ATOM 691 C CA . CYS A 1 91 ? -11.715 15.095 45.662 1.00 91.25 91 CYS A CA 1
ATOM 692 C C . CYS A 1 91 ? -10.457 14.475 45.036 1.00 91.25 91 CYS A C 1
ATOM 694 O O . CYS A 1 91 ? -9.757 15.123 44.265 1.00 91.25 91 CYS A O 1
ATOM 696 N N . SER A 1 92 ? -10.215 13.185 45.289 1.00 91.31 92 SER A N 1
ATOM 697 C CA . SER A 1 92 ? -9.136 12.424 44.644 1.00 91.31 92 SER A CA 1
ATOM 698 C C . SER A 1 92 ? -9.673 11.192 43.920 1.00 91.31 92 SER A C 1
ATOM 700 O O . SER A 1 92 ? -10.030 10.195 44.553 1.00 91.31 92 SER A O 1
ATOM 702 N N . VAL A 1 93 ? -9.742 11.255 42.591 1.00 87.62 93 VAL A N 1
ATOM 703 C CA . VAL A 1 93 ? -10.310 10.197 41.740 1.00 87.62 93 VAL A CA 1
ATOM 704 C C . VAL A 1 93 ? -9.239 9.638 40.817 1.00 87.62 93 VAL A C 1
ATOM 706 O O . VAL A 1 93 ? -8.444 10.390 40.261 1.00 87.62 93 VAL A O 1
ATOM 709 N N . ARG A 1 94 ? -9.204 8.319 40.637 1.00 84.19 94 ARG A N 1
ATOM 710 C CA . ARG A 1 94 ? -8.233 7.655 39.766 1.00 84.19 94 ARG A CA 1
ATOM 711 C C . ARG A 1 94 ? -8.918 6.709 38.785 1.00 84.19 94 ARG A C 1
ATOM 713 O O . ARG A 1 94 ? -9.381 5.644 39.176 1.00 84.19 94 ARG A O 1
ATOM 720 N N . ASP A 1 95 ? -8.890 7.046 37.504 1.00 79.88 95 ASP A N 1
ATOM 721 C CA . ASP A 1 95 ? -9.164 6.067 36.450 1.00 79.88 95 ASP A CA 1
ATOM 722 C C . ASP A 1 95 ? -7.890 5.240 36.230 1.00 79.88 95 ASP A C 1
ATOM 724 O O . ASP A 1 95 ? -6.877 5.764 35.764 1.00 79.88 95 ASP A O 1
ATOM 728 N N . LEU A 1 96 ? -7.923 3.947 36.578 1.00 77.06 96 LEU A N 1
ATOM 729 C CA . LEU A 1 96 ? -6.752 3.065 36.483 1.00 77.06 96 LEU A CA 1
ATOM 730 C C . LEU A 1 96 ? -6.314 2.760 35.041 1.00 77.06 96 LEU A C 1
ATOM 732 O O . LEU A 1 96 ? -5.333 2.042 34.837 1.00 77.06 96 LEU A O 1
ATOM 736 N N . GLN A 1 97 ? -6.997 3.288 34.022 1.00 69.62 97 GLN A N 1
ATOM 737 C CA . GLN A 1 97 ? -6.454 3.326 32.665 1.00 69.62 97 GLN A CA 1
ATOM 738 C C . GLN A 1 97 ? -5.341 4.365 32.478 1.00 69.62 97 GLN A C 1
ATOM 740 O O . GLN A 1 97 ? -4.612 4.266 31.485 1.00 69.62 97 GLN A O 1
ATOM 745 N N . TYR A 1 98 ? -5.205 5.340 33.379 1.00 68.25 98 TYR A N 1
ATOM 746 C CA . TYR A 1 98 ? -4.239 6.439 33.296 1.00 68.25 98 TYR A CA 1
ATOM 747 C C . TYR A 1 98 ? -3.292 6.441 34.504 1.00 68.25 98 TYR A C 1
ATOM 749 O O . TYR A 1 98 ? -3.609 5.904 35.562 1.00 68.25 98 TYR A O 1
ATOM 757 N N . ASP A 1 99 ? -2.101 7.021 34.325 1.00 60.84 99 ASP A N 1
ATOM 758 C CA . ASP A 1 99 ? -1.040 6.994 35.344 1.00 60.84 99 ASP A CA 1
ATOM 759 C C . ASP A 1 99 ? -1.352 7.870 36.578 1.00 60.84 99 ASP A C 1
ATOM 761 O O . ASP A 1 99 ? -0.946 7.534 37.692 1.00 60.84 99 ASP A O 1
ATOM 765 N N . ASP A 1 100 ? -2.082 8.978 36.399 1.00 71.12 100 ASP A N 1
ATOM 766 C CA . ASP A 1 100 ? -2.253 10.022 37.416 1.00 71.12 100 ASP A CA 1
ATOM 767 C C . ASP A 1 100 ? -3.681 10.076 37.990 1.00 71.12 100 ASP A C 1
ATOM 769 O O . ASP A 1 100 ? -4.668 9.868 37.286 1.00 71.12 100 ASP A O 1
ATOM 773 N N . ALA A 1 101 ? -3.794 10.402 39.283 1.00 79.62 101 ALA A N 1
ATOM 774 C CA . ALA A 1 101 ? -5.071 10.700 39.932 1.00 79.62 101 ALA A CA 1
ATOM 775 C C . ALA A 1 101 ? -5.438 12.185 39.773 1.00 79.62 101 ALA A C 1
ATOM 777 O O . ALA A 1 101 ? -4.575 13.055 39.882 1.00 79.62 101 ALA A O 1
ATOM 778 N N . PHE A 1 102 ? -6.725 12.472 39.599 1.00 83.19 102 PHE A N 1
ATOM 779 C CA . PHE A 1 102 ? -7.286 13.823 39.570 1.00 83.19 102 PHE A CA 1
ATOM 780 C C . PHE A 1 102 ? -7.521 14.285 41.006 1.00 83.19 102 PHE A C 1
ATOM 782 O O . PHE A 1 102 ? -8.272 13.639 41.736 1.00 83.19 102 PHE A O 1
ATOM 789 N N . SER A 1 103 ? -6.853 15.357 41.430 1.00 86.94 103 SER A N 1
ATOM 790 C CA . SER A 1 103 ? -6.744 15.741 42.849 1.00 86.94 103 SER A CA 1
ATOM 791 C C . SER A 1 103 ? -7.696 16.863 43.282 1.00 86.94 103 SER A C 1
ATOM 793 O O . SER A 1 103 ? -7.593 17.357 44.405 1.00 86.94 103 SER A O 1
ATOM 795 N N . ASN A 1 104 ? -8.582 17.305 42.391 1.00 89.56 104 ASN A N 1
ATOM 796 C CA . ASN A 1 104 ? -9.624 18.300 42.648 1.00 89.56 104 ASN A CA 1
ATOM 797 C C . ASN A 1 104 ? -10.684 18.258 41.531 1.00 89.56 104 ASN A C 1
ATOM 799 O O . ASN A 1 104 ? -10.510 17.574 40.515 1.00 89.56 104 ASN A O 1
ATOM 803 N N . ARG A 1 105 ? -11.775 19.018 41.708 1.00 91.00 105 ARG A N 1
ATOM 804 C CA . ARG A 1 105 ? -12.855 19.118 40.711 1.00 91.00 105 ARG A CA 1
ATOM 805 C C . ARG A 1 105 ? -12.388 19.653 39.356 1.00 91.00 105 ARG A C 1
ATOM 807 O O . ARG A 1 105 ? -12.872 19.152 38.351 1.00 91.00 105 ARG A O 1
ATOM 814 N N . ASP A 1 106 ? -11.459 20.607 39.309 1.00 88.31 106 ASP A N 1
ATOM 815 C CA . ASP A 1 106 ? -11.020 21.233 38.049 1.00 88.31 106 ASP A CA 1
ATOM 816 C C . ASP A 1 106 ? -10.235 20.241 37.167 1.00 88.31 106 ASP A C 1
ATOM 818 O O . ASP A 1 106 ? -10.434 20.155 35.950 1.00 88.31 106 ASP A O 1
ATOM 822 N N . GLU A 1 107 ? -9.351 19.448 37.781 1.00 88.25 107 GLU A N 1
ATOM 823 C CA . GLU A 1 107 ? -8.618 18.368 37.111 1.00 88.25 107 GLU A CA 1
ATOM 824 C C . GLU A 1 107 ? -9.562 17.263 36.631 1.00 88.25 107 GLU A C 1
ATOM 826 O O . GLU A 1 107 ? -9.419 16.775 35.503 1.00 88.25 107 GLU A O 1
ATOM 831 N N . LEU A 1 108 ? -10.547 16.904 37.461 1.00 88.81 108 LEU A N 1
ATOM 832 C CA . LEU A 1 108 ? -11.575 15.935 37.103 1.00 88.81 108 LEU A CA 1
ATOM 833 C C . LEU A 1 108 ? -12.437 16.455 35.947 1.00 88.81 108 LEU A C 1
ATOM 835 O O . LEU A 1 108 ? -12.609 15.745 34.964 1.00 88.81 108 LEU A O 1
ATOM 839 N N . GLU A 1 109 ? -12.912 17.701 35.997 1.00 90.81 109 GLU A N 1
ATOM 840 C CA . GLU A 1 109 ? -13.717 18.315 34.933 1.00 90.81 109 GLU A CA 1
ATOM 841 C C . GLU A 1 109 ? -12.946 18.336 33.614 1.00 90.81 109 GLU A C 1
ATOM 843 O O . GLU A 1 109 ? -13.467 17.935 32.572 1.00 90.81 109 GLU A O 1
ATOM 848 N N . THR A 1 110 ? -11.669 18.721 33.659 1.00 86.31 110 THR A N 1
ATOM 849 C CA . THR A 1 110 ? -10.786 18.715 32.487 1.00 86.31 110 THR A CA 1
ATOM 850 C C . THR A 1 110 ? -10.633 17.308 31.909 1.00 86.31 110 THR A C 1
ATOM 852 O O . THR A 1 110 ? -10.592 17.124 30.690 1.00 86.31 110 THR A O 1
ATOM 855 N N . HIS A 1 111 ? -10.530 16.282 32.753 1.00 84.44 111 HIS A N 1
ATOM 856 C CA . HIS A 1 111 ? -10.504 14.895 32.300 1.00 84.44 111 HIS A CA 1
ATOM 857 C C . HIS A 1 111 ? -11.838 14.459 31.682 1.00 84.44 111 HIS A C 1
ATOM 859 O O . HIS A 1 111 ? -11.854 13.955 30.559 1.00 84.44 111 HIS A O 1
ATOM 865 N N . LEU A 1 112 ? -12.946 14.725 32.366 1.00 88.19 112 LEU A N 1
ATOM 866 C CA . LEU A 1 112 ? -14.291 14.382 31.924 1.00 88.19 112 LEU A CA 1
ATOM 867 C C . LEU A 1 112 ? -14.640 15.054 30.584 1.00 88.19 112 LEU A C 1
ATOM 869 O O . LEU A 1 112 ? -15.094 14.376 29.664 1.00 88.19 112 LEU A O 1
ATOM 873 N N . LEU A 1 113 ? -14.323 16.341 30.408 1.00 87.06 113 LEU A N 1
ATOM 874 C CA . LEU A 1 113 ? -14.473 17.054 29.132 1.00 87.06 113 LEU A CA 1
ATOM 875 C C . LEU A 1 113 ? -13.663 16.401 28.004 1.00 87.06 113 LEU A C 1
ATOM 877 O O . LEU A 1 113 ? -14.169 16.240 26.896 1.00 87.06 113 LEU A O 1
ATOM 881 N N . ARG A 1 114 ? -12.429 15.961 28.276 1.00 80.38 114 ARG A N 1
ATOM 882 C CA . ARG A 1 114 ? -11.606 15.254 27.278 1.00 80.38 114 ARG A CA 1
ATOM 883 C C . ARG A 1 114 ? -12.198 13.904 26.894 1.00 80.38 114 ARG A C 1
ATOM 885 O O . ARG A 1 114 ? -12.217 13.571 25.711 1.00 80.38 114 ARG A O 1
ATOM 892 N N . CYS A 1 115 ? -12.675 13.132 27.864 1.00 80.44 115 CYS A N 1
ATOM 893 C CA . CYS A 1 115 ? -13.335 11.855 27.605 1.00 80.44 115 CYS A CA 1
ATOM 894 C C . CYS A 1 115 ? -14.635 12.065 26.810 1.00 80.44 115 CYS A C 1
ATOM 896 O O . CYS A 1 115 ? -14.858 11.372 25.818 1.00 80.44 115 CYS A O 1
ATOM 898 N N . LYS A 1 116 ? -15.426 13.088 27.158 1.00 83.50 116 LYS A N 1
ATOM 899 C CA . LYS A 1 116 ? -16.621 13.511 26.417 1.00 83.50 116 LYS A CA 1
ATOM 900 C C . LYS A 1 116 ? -16.304 13.866 24.961 1.00 83.50 116 LYS A C 1
ATOM 902 O O . LYS A 1 116 ? -17.063 13.465 24.087 1.00 83.50 116 LYS A O 1
ATOM 907 N N . ASP A 1 117 ? -15.211 14.577 24.695 1.00 76.19 117 ASP A N 1
ATOM 908 C CA . ASP A 1 117 ? -14.791 14.940 23.331 1.00 76.19 117 ASP A CA 1
ATOM 909 C C . ASP A 1 117 ? -14.348 13.730 22.486 1.00 76.19 117 ASP A C 1
ATOM 911 O O . ASP A 1 117 ? -14.326 13.803 21.258 1.00 76.19 117 ASP A O 1
ATOM 915 N N . CYS A 1 118 ? -13.918 12.638 23.125 1.00 71.62 118 CYS A N 1
ATOM 916 C CA . CYS A 1 118 ? -13.348 11.478 22.434 1.00 71.62 118 CYS A CA 1
ATOM 917 C C . CYS A 1 118 ? -14.333 10.317 22.259 1.00 71.62 118 CYS A C 1
ATOM 919 O O . CYS A 1 118 ? -14.064 9.420 21.461 1.00 71.62 118 CYS A O 1
ATOM 921 N N . LEU A 1 119 ? -15.427 10.297 23.021 1.00 76.62 119 LEU A N 1
ATOM 922 C CA . LEU A 1 119 ? -16.420 9.225 22.999 1.00 76.62 119 LEU A CA 1
ATOM 923 C C . LEU A 1 119 ? -17.679 9.671 22.234 1.00 76.62 119 LEU A C 1
ATOM 925 O O . LEU A 1 119 ? -18.178 10.764 22.520 1.00 76.62 119 LEU A O 1
ATOM 929 N N . PRO A 1 120 ? -18.237 8.841 21.327 1.00 76.56 120 PRO A N 1
ATOM 930 C CA . PRO A 1 120 ? -19.468 9.152 20.590 1.00 76.56 120 PRO A CA 1
ATOM 931 C C . PRO A 1 120 ? -20.616 9.537 21.520 1.00 76.56 120 PRO A C 1
ATOM 933 O O . PRO A 1 120 ? -20.737 8.940 22.585 1.00 76.56 120 PRO A O 1
ATOM 936 N N . SER A 1 121 ? -21.460 10.505 21.147 1.00 80.06 121 SER A N 1
ATOM 937 C CA . SER A 1 121 ? -22.578 10.995 21.979 1.00 80.06 121 SER A CA 1
ATOM 938 C C . SER A 1 121 ? -23.602 9.920 22.345 1.00 80.06 121 SER A C 1
ATOM 940 O O . SER A 1 121 ? -24.241 10.037 23.383 1.00 80.06 121 SER A O 1
ATOM 942 N N . SER A 1 122 ? -23.710 8.874 21.528 1.00 77.81 122 SER A N 1
ATOM 943 C CA . SER A 1 122 ? -24.544 7.687 21.733 1.00 77.81 122 SER A CA 1
ATOM 944 C C . SER A 1 122 ? -24.082 6.783 22.884 1.00 77.81 122 SER A C 1
ATOM 946 O O . SER A 1 122 ? -24.815 5.876 23.281 1.00 77.81 122 SER A O 1
ATOM 948 N N . PHE A 1 123 ? -22.872 6.998 23.419 1.00 85.38 123 PHE A N 1
ATOM 949 C CA . PHE A 1 123 ? -22.325 6.174 24.495 1.00 85.38 123 PHE A CA 1
ATOM 950 C C . PHE A 1 123 ? -22.895 6.589 25.848 1.00 85.38 123 PHE A C 1
ATOM 952 O O . PHE A 1 123 ? -22.684 7.728 26.280 1.00 85.38 123 PHE A O 1
ATOM 959 N N . ASN A 1 124 ? -23.516 5.629 26.532 1.00 89.06 124 ASN A N 1
ATOM 960 C CA . ASN A 1 124 ? -24.089 5.794 27.864 1.00 89.06 124 ASN A CA 1
ATOM 961 C C . ASN A 1 124 ? -23.507 4.762 28.828 1.00 89.06 124 ASN A C 1
ATOM 963 O O . ASN A 1 124 ? -23.370 3.591 28.485 1.00 89.06 124 ASN A O 1
ATOM 967 N N . PHE A 1 125 ? -23.189 5.189 30.045 1.00 91.12 125 PHE A N 1
ATOM 968 C CA . PHE A 1 125 ? -22.887 4.285 31.147 1.00 91.12 125 PHE A CA 1
ATOM 969 C C . PHE A 1 125 ? -24.189 3.849 31.810 1.00 91.12 125 PHE A C 1
ATOM 971 O O . PHE A 1 125 ? -24.963 4.684 32.278 1.00 91.12 125 PHE A O 1
ATOM 978 N N . VAL A 1 126 ? -24.408 2.544 31.887 1.00 92.00 126 VAL A N 1
ATOM 979 C CA . VAL A 1 126 ? -25.546 1.938 32.571 1.00 92.00 126 VAL A CA 1
ATOM 980 C C . VAL A 1 126 ? -25.056 1.332 33.876 1.00 92.00 126 VAL A C 1
ATOM 982 O O . VAL A 1 126 ? -24.115 0.537 33.884 1.00 92.00 126 VAL A O 1
ATOM 985 N N . ILE A 1 127 ? -25.679 1.735 34.985 1.00 94.00 127 ILE A N 1
ATOM 986 C CA . ILE A 1 127 ? -25.437 1.132 36.296 1.00 94.00 127 ILE A CA 1
ATOM 987 C C . ILE A 1 127 ? -26.158 -0.217 36.322 1.00 94.00 127 ILE A C 1
ATOM 989 O O . ILE A 1 127 ? -27.386 -0.268 36.299 1.00 94.00 127 ILE A O 1
ATOM 993 N N . ASP A 1 128 ? -25.383 -1.297 36.379 1.00 90.81 128 ASP A N 1
ATOM 994 C CA . ASP A 1 128 ? -25.894 -2.661 36.518 1.00 90.81 128 ASP A CA 1
ATOM 995 C C . ASP A 1 128 ? -26.338 -2.938 37.957 1.00 90.81 128 ASP A C 1
ATOM 997 O O . ASP A 1 128 ? -27.359 -3.584 38.184 1.00 90.81 128 ASP A O 1
ATOM 1001 N N . ASP A 1 129 ? -25.544 -2.483 38.932 1.00 92.00 129 ASP A N 1
ATOM 1002 C CA . ASP A 1 129 ? -25.795 -2.703 40.357 1.00 92.00 129 ASP A CA 1
ATOM 1003 C C . ASP A 1 129 ? -25.023 -1.694 41.224 1.00 92.00 129 ASP A C 1
ATOM 1005 O O . ASP A 1 129 ? -23.969 -1.182 40.825 1.00 92.00 129 ASP A O 1
ATOM 1009 N N . ILE A 1 130 ? -25.515 -1.425 42.436 1.00 93.06 130 ILE A N 1
ATOM 1010 C CA . ILE A 1 130 ? -24.887 -0.501 43.385 1.00 93.06 130 ILE A CA 1
ATOM 1011 C C . ILE A 1 130 ? -24.919 -1.036 44.821 1.00 93.06 130 ILE A C 1
ATOM 1013 O O . ILE A 1 130 ? -25.963 -1.276 45.424 1.00 93.06 130 ILE A O 1
ATOM 1017 N N . ALA A 1 131 ? -23.734 -1.156 45.418 1.00 92.50 131 ALA A N 1
ATOM 1018 C CA . ALA A 1 131 ? -23.548 -1.523 46.816 1.00 92.50 131 ALA A CA 1
ATOM 1019 C C . ALA A 1 131 ? -23.132 -0.288 47.624 1.00 92.50 131 ALA A C 1
ATOM 1021 O O . ALA A 1 131 ? -21.961 0.100 47.625 1.00 92.50 131 ALA A O 1
ATOM 1022 N N . GLN A 1 132 ? -24.078 0.338 48.332 1.00 90.38 132 GLN A N 1
ATOM 1023 C CA . GLN A 1 132 ? -23.844 1.618 49.007 1.00 90.38 132 GLN A CA 1
ATOM 1024 C C . GLN A 1 132 ? -24.071 1.592 50.522 1.00 90.38 132 GLN A C 1
ATOM 1026 O O . GLN A 1 132 ? -25.017 1.023 51.058 1.00 90.38 132 GLN A O 1
ATOM 1031 N N . THR A 1 133 ? -23.186 2.295 51.223 1.00 90.62 133 THR A N 1
ATOM 1032 C CA . THR A 1 133 ? -23.272 2.645 52.642 1.00 90.62 133 THR A CA 1
ATOM 1033 C C . THR A 1 133 ? -23.171 4.165 52.791 1.00 90.62 133 THR A C 1
ATOM 1035 O O . THR A 1 133 ? -22.874 4.876 51.836 1.00 90.62 133 THR A O 1
ATOM 1038 N N . LYS A 1 134 ? -23.312 4.691 54.014 1.00 88.00 134 LYS A N 1
ATOM 1039 C CA . LYS A 1 134 ? -23.135 6.133 54.280 1.00 88.00 134 LYS A CA 1
ATOM 1040 C C . LYS A 1 134 ? -21.741 6.685 53.948 1.00 88.00 134 LYS A C 1
ATOM 1042 O O . LYS A 1 134 ? -21.590 7.895 53.905 1.00 88.00 134 LYS A O 1
ATOM 1047 N N . GLN A 1 135 ? -20.725 5.832 53.804 1.00 91.88 135 GLN A N 1
ATOM 1048 C CA . GLN A 1 135 ? -19.325 6.250 53.631 1.00 91.88 135 GLN A CA 1
ATOM 1049 C C . GLN A 1 135 ? -18.682 5.723 52.349 1.00 91.88 135 GLN A C 1
ATOM 1051 O O . GLN A 1 135 ? -17.571 6.129 52.021 1.00 91.88 135 GLN A O 1
ATOM 1056 N N . LYS A 1 136 ? -19.304 4.753 51.678 1.00 94.44 136 LYS A N 1
ATOM 1057 C CA . LYS A 1 136 ? -18.697 4.005 50.575 1.00 94.44 136 LYS A CA 1
ATOM 1058 C C . LYS A 1 136 ? -19.762 3.563 49.592 1.00 94.44 136 LYS A C 1
ATOM 1060 O O . LYS A 1 136 ? -20.834 3.158 50.040 1.00 94.44 136 LYS A O 1
ATOM 1065 N N . ALA A 1 137 ? -19.433 3.566 48.311 1.00 94.38 137 ALA A N 1
ATOM 1066 C CA . ALA A 1 137 ? -20.261 3.007 47.253 1.00 94.38 137 ALA A CA 1
ATOM 1067 C C . ALA A 1 137 ? -19.392 2.175 46.304 1.00 94.38 137 ALA A C 1
ATOM 1069 O O . ALA A 1 137 ? -18.318 2.621 45.911 1.00 94.38 137 ALA A O 1
ATOM 1070 N N . GLY A 1 138 ? -19.842 0.975 45.958 1.00 94.12 138 GLY A N 1
ATOM 1071 C CA . GLY A 1 138 ? -19.334 0.204 44.828 1.00 94.12 138 GLY A CA 1
ATOM 1072 C C . GLY A 1 138 ? -20.381 0.207 43.724 1.00 94.12 138 GLY A C 1
ATOM 1073 O O . GLY A 1 138 ? -21.555 0.009 44.023 1.00 94.12 138 GLY A O 1
ATOM 1074 N N . VAL A 1 139 ? -19.972 0.427 42.481 1.00 94.94 139 VAL A N 1
ATOM 1075 C CA . VAL A 1 139 ? -20.877 0.491 41.327 1.00 94.94 139 VAL A CA 1
ATOM 1076 C C . VAL A 1 139 ? -20.397 -0.500 40.288 1.00 94.94 139 VAL A C 1
ATOM 1078 O O . VAL A 1 139 ? -19.235 -0.448 39.884 1.00 94.94 139 VAL A O 1
ATOM 1081 N N . LEU A 1 140 ? -21.275 -1.397 39.864 1.00 92.75 140 LEU A N 1
ATOM 1082 C CA . LEU A 1 140 ? -21.076 -2.221 38.682 1.00 92.75 140 LEU A CA 1
ATOM 1083 C C . LEU A 1 140 ? -21.736 -1.512 37.502 1.00 92.75 140 LEU A C 1
ATOM 1085 O O . LEU A 1 140 ? -22.872 -1.056 37.619 1.00 92.75 140 LEU A O 1
ATOM 1089 N N . TRP A 1 141 ? -21.030 -1.395 36.384 1.00 9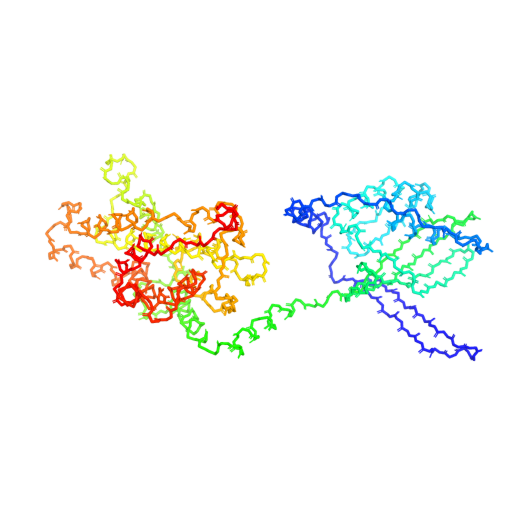3.75 141 TRP A N 1
ATOM 1090 C CA . TRP A 1 141 ? -21.544 -0.699 35.211 1.00 93.75 141 TRP A CA 1
ATOM 1091 C C . TRP A 1 141 ? -21.069 -1.333 33.908 1.00 93.75 141 TRP A C 1
ATOM 1093 O O . TRP A 1 141 ? -20.052 -2.034 33.856 1.00 93.75 141 TRP A O 1
ATOM 1103 N N . HIS A 1 142 ? -21.776 -1.017 32.831 1.00 91.38 142 HIS A N 1
ATOM 1104 C CA . HIS A 1 142 ? -21.339 -1.260 31.463 1.00 91.38 142 HIS A CA 1
ATOM 1105 C C . HIS A 1 142 ? -21.615 -0.046 30.578 1.00 91.38 142 HIS A C 1
ATOM 1107 O O . HIS A 1 142 ? -22.331 0.872 30.971 1.00 91.38 142 HIS A O 1
ATOM 1113 N N . VAL A 1 143 ? -21.004 -0.015 29.394 1.00 87.06 143 VAL A N 1
ATOM 1114 C CA . VAL A 1 143 ? -21.251 1.042 28.406 1.00 87.06 143 VAL A CA 1
ATOM 1115 C C . VAL A 1 143 ? -22.109 0.491 27.278 1.00 87.06 143 VAL A C 1
ATOM 1117 O O . VAL A 1 143 ? -21.756 -0.531 26.685 1.00 87.06 143 VAL A O 1
ATOM 1120 N N . GLU A 1 144 ? -23.188 1.191 26.956 1.00 87.62 144 GLU A N 1
ATOM 1121 C CA . GLU A 1 144 ? -24.046 0.932 25.802 1.00 87.62 144 GLU A CA 1
ATOM 1122 C C . GLU A 1 144 ? -23.787 1.945 24.685 1.00 87.62 144 GLU A C 1
ATOM 1124 O O . GLU A 1 144 ? -23.372 3.078 24.940 1.00 87.62 144 GLU A O 1
ATOM 1129 N N . ASN A 1 145 ? -24.072 1.543 23.449 1.00 81.56 145 ASN A N 1
ATOM 1130 C CA . ASN A 1 145 ? -24.161 2.414 22.283 1.00 81.56 145 ASN A CA 1
ATOM 1131 C C . ASN A 1 145 ? -25.573 2.295 21.699 1.00 81.56 145 ASN A C 1
ATOM 1133 O O . ASN A 1 145 ? -25.942 1.217 21.240 1.00 81.56 145 ASN A O 1
ATOM 1137 N N . ASP A 1 146 ? -26.355 3.376 21.741 1.00 80.44 146 ASP A N 1
ATOM 1138 C CA . ASP A 1 146 ? -27.759 3.402 21.288 1.00 80.44 146 ASP A CA 1
ATOM 1139 C C . ASP A 1 146 ? -28.647 2.302 21.912 1.00 80.44 146 ASP A C 1
ATOM 1141 O O . ASP A 1 146 ? -29.529 1.742 21.263 1.00 80.44 146 ASP A O 1
ATOM 1145 N N . GLY A 1 147 ? -28.417 1.998 23.196 1.00 78.56 147 GLY A N 1
ATOM 1146 C CA . GLY A 1 147 ? -29.174 0.998 23.961 1.00 78.56 147 GLY A CA 1
ATOM 1147 C C . GLY A 1 147 ? -28.662 -0.440 23.830 1.00 78.56 147 GLY A C 1
ATOM 1148 O O . GLY A 1 147 ? -29.237 -1.344 24.428 1.00 78.56 147 GLY A O 1
ATOM 1149 N N . GLU A 1 148 ? -27.594 -0.669 23.059 1.00 70.94 148 GLU A N 1
ATOM 1150 C CA . GLU A 1 148 ? -26.973 -1.987 22.913 1.00 70.94 148 GLU A CA 1
ATOM 1151 C C . GLU A 1 148 ? -25.647 -2.067 23.696 1.00 70.94 148 GLU A C 1
ATOM 1153 O O . GLU A 1 148 ? -24.757 -1.232 23.482 1.00 70.94 148 GLU A O 1
ATOM 1158 N N . PRO A 1 149 ? -25.450 -3.076 24.569 1.00 77.88 149 PRO A N 1
ATOM 1159 C CA . PRO A 1 149 ? -24.213 -3.242 25.331 1.00 77.88 149 PRO A CA 1
ATOM 1160 C C . PRO A 1 149 ? -22.976 -3.427 24.447 1.00 77.88 149 PRO A C 1
ATOM 1162 O O . PRO A 1 149 ? -22.905 -4.324 23.600 1.00 77.88 149 PRO A O 1
ATOM 1165 N N . LEU A 1 150 ? -21.937 -2.626 24.691 1.00 71.19 150 LEU A N 1
ATOM 1166 C CA . LEU A 1 150 ? -20.647 -2.803 24.035 1.00 71.19 150 LEU A CA 1
ATOM 1167 C C . LEU A 1 150 ? -19.891 -3.985 24.660 1.00 71.19 150 LEU A C 1
ATOM 1169 O O . LEU A 1 150 ? -19.832 -4.183 25.874 1.00 71.19 150 LEU A O 1
ATOM 1173 N N . SER A 1 151 ? -19.276 -4.805 23.810 1.00 70.69 151 SER A N 1
ATOM 1174 C CA . SER A 1 151 ? -18.457 -5.918 24.292 1.00 70.69 151 SER A CA 1
ATOM 1175 C C . SER A 1 151 ? -17.180 -5.398 24.958 1.00 70.69 151 SER A C 1
ATOM 1177 O O . SER A 1 151 ? -16.475 -4.572 24.379 1.00 70.69 151 SER A O 1
ATOM 1179 N N . PHE A 1 152 ? -16.834 -5.955 26.123 1.00 67.38 152 PHE A N 1
ATOM 1180 C CA . PHE A 1 152 ? -15.597 -5.654 26.865 1.00 67.38 152 PHE A CA 1
ATOM 1181 C C . PHE A 1 152 ? -15.491 -4.208 27.386 1.00 67.38 152 PHE A C 1
ATOM 1183 O O . PHE A 1 152 ? -14.388 -3.687 27.548 1.00 67.38 152 PHE A O 1
ATOM 1190 N N . THR A 1 153 ? -16.629 -3.555 27.636 1.00 80.56 153 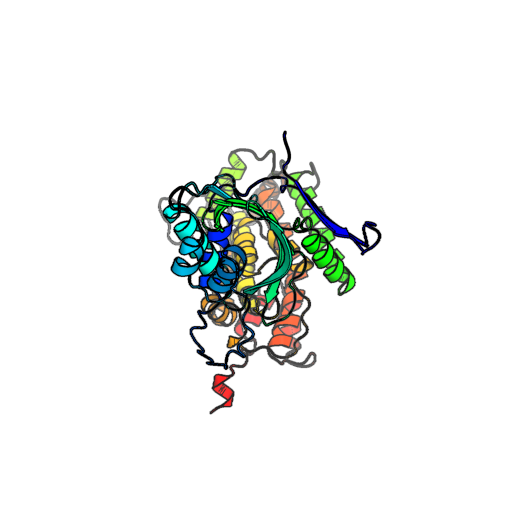THR A N 1
ATOM 1191 C CA . THR A 1 153 ? -16.728 -2.204 28.224 1.00 80.56 153 THR A CA 1
ATOM 1192 C C . THR A 1 153 ? -17.437 -2.207 29.580 1.00 80.56 153 THR A C 1
ATOM 1194 O O . THR A 1 153 ? -17.953 -1.181 30.020 1.00 80.56 153 THR A O 1
ATOM 1197 N N . ARG A 1 154 ? -17.486 -3.358 30.253 1.00 87.00 154 ARG A N 1
ATOM 1198 C CA . ARG A 1 154 ? -17.967 -3.438 31.636 1.00 87.00 154 ARG A CA 1
ATOM 1199 C C . ARG A 1 154 ? -16.887 -2.933 32.580 1.00 87.00 154 ARG A C 1
ATOM 1201 O O . ARG A 1 154 ? -15.705 -2.949 32.235 1.00 87.00 154 ARG A O 1
ATOM 1208 N N . GLY A 1 155 ? -17.261 -2.525 33.777 1.00 90.19 155 GLY A N 1
ATOM 1209 C CA . GLY A 1 155 ? -16.309 -2.062 34.770 1.00 90.19 155 GLY A CA 1
ATOM 1210 C C . GLY A 1 155 ? -16.908 -1.975 36.156 1.00 90.19 155 GLY A C 1
ATOM 1211 O O . GLY A 1 155 ? -18.102 -2.187 36.367 1.00 90.19 155 GLY A O 1
ATOM 1212 N N . CYS A 1 156 ? -16.040 -1.690 37.119 1.00 92.50 156 CYS A N 1
ATOM 1213 C CA . CYS A 1 156 ? -16.456 -1.436 38.482 1.00 92.50 156 CYS A CA 1
ATOM 1214 C C . CYS A 1 156 ? -15.783 -0.179 39.022 1.00 92.50 156 CYS A C 1
ATOM 1216 O O . CYS A 1 156 ? -14.589 0.046 38.810 1.00 92.50 156 CYS A O 1
ATOM 1218 N N . SER A 1 157 ? -16.566 0.619 39.734 1.00 93.19 157 SER A N 1
ATOM 1219 C CA . SER A 1 157 ? -16.121 1.820 40.428 1.00 93.19 157 SER A CA 1
ATOM 1220 C C . SER A 1 157 ? -16.232 1.627 41.927 1.00 93.19 157 SER A C 1
ATOM 1222 O O . SER A 1 157 ? -17.187 1.021 42.418 1.00 93.19 157 SER A O 1
ATOM 1224 N N . PHE A 1 158 ? -15.286 2.182 42.674 1.00 94.31 158 PHE A N 1
ATOM 1225 C CA . PHE A 1 158 ? -15.358 2.236 44.127 1.00 94.31 158 PHE A CA 1
ATOM 1226 C C . PHE A 1 158 ? -15.116 3.658 44.618 1.00 94.31 158 PHE A C 1
ATOM 1228 O O . PHE A 1 158 ? -14.064 4.238 44.357 1.00 94.31 158 PHE A O 1
ATOM 1235 N N . TYR A 1 159 ? -16.067 4.185 45.384 1.00 95.19 159 TYR A N 1
ATOM 1236 C CA . TYR A 1 159 ? -16.070 5.545 45.907 1.00 95.19 159 TYR A CA 1
ATOM 1237 C C . TYR A 1 159 ? -16.104 5.565 47.435 1.00 95.19 159 TYR A C 1
ATOM 1239 O O . TYR A 1 159 ? -16.749 4.730 48.078 1.00 95.19 159 TYR A O 1
ATOM 1247 N N . THR A 1 160 ? -15.458 6.567 48.027 1.00 95.25 160 THR A N 1
ATOM 1248 C CA . THR A 1 160 ? -15.680 6.989 49.412 1.00 95.25 160 THR A CA 1
ATOM 1249 C C . THR A 1 160 ? -16.455 8.299 49.436 1.00 95.25 160 THR A C 1
ATOM 1251 O O . THR A 1 160 ? -16.261 9.164 48.582 1.00 95.25 160 THR A O 1
ATOM 1254 N N . LEU A 1 161 ? -17.361 8.423 50.401 1.00 94.31 161 LEU A N 1
ATOM 1255 C CA . LEU A 1 161 ? -18.304 9.528 50.515 1.00 94.31 161 LEU A CA 1
ATOM 1256 C C . LEU A 1 161 ? -18.007 10.360 51.764 1.00 94.31 161 LEU A C 1
ATOM 1258 O O . LEU A 1 161 ? -17.671 9.816 52.823 1.00 94.31 161 LEU A O 1
ATOM 1262 N N . ASP A 1 162 ? -18.171 11.674 51.648 1.00 93.25 162 ASP A N 1
ATOM 1263 C CA . ASP A 1 162 ? -18.098 12.598 52.772 1.00 93.25 162 ASP A CA 1
ATOM 1264 C C . ASP A 1 162 ? -19.371 12.529 53.646 1.00 93.25 162 ASP A C 1
ATOM 1266 O O . ASP A 1 162 ? -20.289 11.735 53.432 1.00 93.25 162 ASP A O 1
ATOM 1270 N N . ARG A 1 163 ? -19.451 13.380 54.675 1.00 89.69 163 ARG A N 1
ATOM 1271 C CA . ARG A 1 163 ? -20.615 13.413 55.582 1.00 89.69 163 ARG A CA 1
ATOM 1272 C C . ARG A 1 163 ? -21.899 13.915 54.917 1.00 89.69 163 ARG A C 1
ATOM 1274 O O . ARG A 1 163 ? -22.973 13.663 55.461 1.00 89.69 163 ARG A O 1
ATOM 1281 N N . ASN A 1 164 ? -21.782 14.629 53.802 1.00 89.31 164 ASN A N 1
ATOM 1282 C CA . ASN A 1 164 ? -22.892 15.159 53.019 1.00 89.31 164 ASN A CA 1
ATOM 1283 C C . ASN A 1 164 ? -23.313 14.194 51.898 1.00 89.31 164 ASN A C 1
ATOM 1285 O O . ASN A 1 164 ? -24.302 14.453 51.221 1.00 89.31 164 ASN A O 1
ATOM 1289 N N . GLY A 1 165 ? -22.592 13.080 51.723 1.00 89.44 165 GLY A N 1
ATOM 1290 C CA . GLY A 1 165 ? -22.830 12.099 50.670 1.00 89.44 165 GLY A CA 1
ATOM 1291 C C . GLY A 1 165 ? -22.160 12.439 49.337 1.00 89.44 165 GLY A C 1
ATOM 1292 O O . GLY A 1 165 ? -22.450 11.764 48.352 1.00 89.44 165 GLY A O 1
ATOM 1293 N N . LEU A 1 166 ? -21.288 13.450 49.276 1.00 93.75 166 LEU A N 1
ATOM 1294 C CA . LEU A 1 166 ? -20.490 13.777 48.088 1.00 93.75 166 LEU A CA 1
ATOM 1295 C C . LEU A 1 166 ? -19.297 12.831 47.957 1.00 93.75 166 LEU A C 1
ATOM 1297 O O . LEU A 1 166 ? -18.765 12.347 48.957 1.00 93.75 166 LEU A O 1
ATOM 1301 N N . ILE A 1 167 ? -18.849 12.590 46.729 1.00 95.06 167 ILE A N 1
ATOM 1302 C CA . ILE A 1 167 ? -17.726 11.691 46.450 1.00 95.06 167 ILE A CA 1
ATOM 1303 C C . ILE A 1 167 ? -16.409 12.380 46.825 1.00 95.06 167 ILE A C 1
ATOM 1305 O O . ILE A 1 167 ? -16.038 13.393 46.237 1.00 95.06 167 ILE A O 1
ATOM 1309 N N . GLN A 1 168 ? -15.688 11.823 47.798 1.00 93.88 168 GLN A N 1
ATOM 1310 C CA . GLN A 1 168 ? -14.404 12.359 48.257 1.00 93.88 168 GLN A CA 1
ATOM 1311 C C . GLN A 1 168 ? -13.223 11.676 47.569 1.00 93.88 168 GLN A C 1
ATOM 1313 O O . GLN A 1 168 ? -12.299 12.341 47.110 1.00 93.88 168 GLN A O 1
ATOM 1318 N N . THR A 1 169 ? -13.226 10.347 47.485 1.00 92.69 169 THR A N 1
ATOM 1319 C CA . THR A 1 169 ? -12.209 9.623 46.716 1.00 92.69 169 THR A CA 1
ATOM 1320 C C . THR A 1 169 ? -12.830 8.523 45.885 1.00 92.69 169 THR A C 1
ATOM 1322 O O . THR A 1 169 ? -13.892 8.009 46.233 1.00 92.69 169 THR A O 1
ATOM 1325 N N . GLY A 1 170 ? -12.176 8.150 44.792 1.00 90.44 170 GLY A N 1
ATOM 1326 C CA . GLY A 1 170 ? -12.687 7.120 43.903 1.00 90.44 170 GLY A CA 1
ATOM 1327 C C . GLY A 1 170 ? -11.617 6.460 43.066 1.00 90.44 170 GLY A C 1
ATOM 1328 O O . GLY A 1 170 ? -10.574 7.057 42.803 1.00 90.44 170 GLY A O 1
ATOM 1329 N N . PHE A 1 171 ? -11.883 5.241 42.623 1.00 89.69 171 PHE A N 1
ATOM 1330 C CA . PHE A 1 171 ? -11.167 4.681 41.491 1.00 89.69 171 PHE A CA 1
ATOM 1331 C C . PHE A 1 171 ? -12.061 3.781 40.651 1.00 89.69 171 PHE A C 1
ATOM 1333 O O . PHE A 1 171 ? -12.970 3.127 41.168 1.00 89.69 171 PHE A O 1
ATOM 1340 N N . ASP A 1 172 ? -11.761 3.748 39.359 1.00 88.56 172 ASP A N 1
ATOM 1341 C CA . ASP A 1 172 ? -12.526 3.032 38.347 1.00 88.56 172 ASP A CA 1
ATOM 1342 C C . ASP A 1 172 ? -11.631 1.986 37.673 1.00 88.56 172 ASP A C 1
ATOM 1344 O O . ASP A 1 172 ? -10.476 2.266 37.329 1.00 88.56 172 ASP A O 1
ATOM 1348 N N . ILE A 1 173 ? -12.151 0.767 37.499 1.00 88.06 173 ILE A N 1
ATOM 1349 C CA . ILE A 1 173 ? -11.459 -0.326 36.808 1.00 88.06 173 ILE A CA 1
ATOM 1350 C C . ILE A 1 173 ? -12.374 -0.907 35.717 1.00 88.06 173 ILE A C 1
ATOM 1352 O O . ILE A 1 173 ? -13.319 -1.635 36.034 1.00 88.06 173 ILE A O 1
ATOM 1356 N N . PRO A 1 174 ? -12.101 -0.631 34.430 1.00 83.56 174 PRO A N 1
ATOM 1357 C CA . PRO A 1 174 ? -12.777 -1.296 33.323 1.00 83.56 174 PRO A CA 1
ATOM 1358 C C . PRO A 1 174 ? -12.226 -2.708 33.094 1.00 83.56 174 PRO A C 1
ATOM 1360 O O . PRO A 1 174 ? -11.078 -3.013 33.434 1.00 83.56 174 PRO A O 1
ATOM 1363 N N . GLU A 1 175 ? -13.024 -3.568 32.462 1.00 80.31 175 GLU A N 1
ATOM 1364 C CA . GLU A 1 175 ? -12.580 -4.868 31.968 1.00 80.31 175 GLU A CA 1
ATOM 1365 C C . GLU A 1 175 ? -11.352 -4.721 31.064 1.00 80.31 175 GLU A C 1
ATOM 1367 O O . GLU A 1 175 ? -11.187 -3.767 30.297 1.00 80.31 175 GLU A O 1
ATOM 1372 N N . LYS A 1 176 ? -10.468 -5.720 31.126 1.00 66.00 176 LYS A N 1
ATOM 1373 C CA . LYS A 1 176 ? -9.332 -5.786 30.212 1.00 66.00 176 LYS A CA 1
ATOM 1374 C C . LYS A 1 176 ? -9.861 -5.996 28.801 1.00 66.00 176 LYS A C 1
ATOM 1376 O O . LYS A 1 176 ? -10.378 -7.067 28.487 1.00 66.00 176 LYS A O 1
ATOM 1381 N N . ALA A 1 177 ? -9.625 -5.015 27.932 1.00 57.75 177 ALA A N 1
ATOM 1382 C CA . ALA A 1 177 ? -9.745 -5.233 26.500 1.00 57.75 177 ALA A CA 1
ATOM 1383 C C . ALA A 1 177 ? -8.900 -6.470 26.128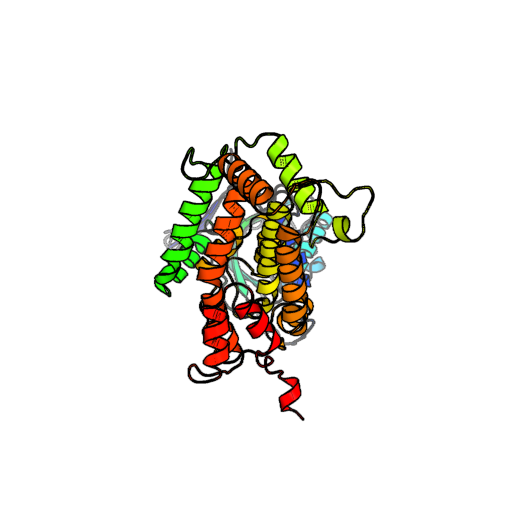 1.00 57.75 177 ALA A C 1
ATOM 1385 O O . ALA A 1 177 ? -7.736 -6.560 26.550 1.00 57.75 177 ALA A O 1
ATOM 1386 N N . PRO A 1 178 ? -9.451 -7.447 25.384 1.00 51.78 178 PRO A N 1
ATOM 1387 C CA . PRO A 1 178 ? -8.704 -8.642 25.028 1.00 51.78 178 PRO A CA 1
ATOM 1388 C C . PRO A 1 178 ? -7.402 -8.255 24.306 1.00 51.78 178 PRO A C 1
ATOM 1390 O O . PRO A 1 178 ? -7.377 -7.261 23.568 1.00 51.78 178 PRO A O 1
ATOM 1393 N N . PRO A 1 179 ? -6.305 -9.027 24.468 1.00 52.53 179 PRO A N 1
ATOM 1394 C CA . PRO A 1 179 ? -5.115 -8.830 23.646 1.00 52.53 179 PRO A CA 1
ATOM 1395 C C . PRO A 1 179 ? -5.546 -8.829 22.178 1.00 52.53 179 PRO A C 1
ATOM 1397 O O . PRO A 1 179 ? -6.434 -9.608 21.825 1.00 52.53 179 PRO A O 1
ATOM 1400 N N . LYS A 1 180 ? -4.948 -7.952 21.350 1.00 51.34 180 LYS A N 1
ATOM 1401 C CA . LYS A 1 180 ? -5.291 -7.682 19.933 1.00 51.34 180 LYS A CA 1
ATOM 1402 C C . LYS A 1 180 ? -5.146 -8.917 19.014 1.00 51.34 180 LYS A C 1
ATOM 1404 O O . LYS A 1 180 ? -4.434 -8.902 18.019 1.00 51.34 180 LYS A O 1
ATOM 1409 N N . THR A 1 181 ? -5.841 -10.001 19.327 1.00 48.78 181 THR A N 1
ATOM 1410 C CA . THR A 1 181 ? -5.979 -11.239 18.553 1.00 48.78 181 THR A CA 1
ATOM 1411 C C . THR A 1 181 ? -6.889 -11.036 17.347 1.00 48.78 181 THR A C 1
ATOM 1413 O O . THR A 1 181 ? -6.862 -11.849 16.427 1.00 48.78 181 THR A O 1
ATOM 1416 N N . GLY A 1 182 ? -7.638 -9.925 17.312 1.00 59.72 182 GLY A N 1
ATOM 1417 C CA . GLY A 1 182 ? -8.433 -9.499 16.162 1.00 59.72 182 GLY A CA 1
ATOM 1418 C C . GLY A 1 182 ? -7.612 -9.454 14.877 1.00 59.72 182 GLY A C 1
ATOM 1419 O O . GLY A 1 182 ? -8.059 -9.986 13.875 1.00 59.72 182 GLY A O 1
ATOM 1420 N N . PHE A 1 183 ? -6.369 -8.957 14.914 1.00 64.88 183 PHE A N 1
ATOM 1421 C CA . PHE A 1 183 ? -5.516 -8.914 13.720 1.00 64.88 183 PHE A CA 1
ATOM 1422 C C . PHE A 1 183 ? -5.250 -10.310 13.136 1.00 64.88 183 PHE A C 1
ATOM 1424 O O . PHE A 1 183 ? -5.409 -10.518 11.939 1.00 64.88 183 PHE A O 1
ATOM 1431 N N . LEU A 1 184 ? -4.896 -11.285 13.982 1.00 73.44 184 LEU A N 1
ATOM 1432 C CA . LEU A 1 184 ? -4.621 -12.659 13.547 1.00 73.44 184 LEU A CA 1
ATOM 1433 C C . LEU A 1 184 ? -5.887 -13.372 13.059 1.00 73.44 184 LEU A C 1
ATOM 1435 O O . LEU A 1 184 ? -5.829 -14.091 12.066 1.00 73.44 184 LEU A O 1
ATOM 1439 N N . LYS A 1 185 ? -7.031 -13.149 13.718 1.00 75.56 185 LYS A N 1
ATOM 1440 C CA . LYS A 1 185 ? -8.323 -13.701 13.282 1.00 75.56 185 LYS A CA 1
ATOM 1441 C C . LYS A 1 185 ? -8.774 -13.106 11.946 1.00 75.56 185 LYS A C 1
ATOM 1443 O O . LYS A 1 185 ? -9.149 -13.861 11.057 1.00 75.56 185 LYS A O 1
ATOM 1448 N N . THR A 1 186 ? -8.672 -11.787 11.780 1.00 77.12 186 THR A N 1
ATOM 1449 C CA . THR A 1 186 ? -8.974 -11.086 10.521 1.00 77.12 186 THR A CA 1
ATOM 1450 C C . THR A 1 186 ? -8.030 -11.507 9.400 1.00 77.12 186 THR A C 1
ATOM 1452 O O . THR A 1 186 ? -8.427 -11.574 8.241 1.00 77.12 186 THR A O 1
ATOM 1455 N N . LEU A 1 187 ? -6.771 -11.799 9.724 1.00 81.62 187 LEU A N 1
ATOM 1456 C CA . LEU A 1 187 ? -5.834 -12.333 8.747 1.00 81.62 187 LEU A CA 1
ATOM 1457 C C . LEU A 1 187 ? -6.205 -13.773 8.355 1.00 81.62 187 LEU A C 1
ATOM 1459 O O . LEU A 1 187 ? -6.259 -14.065 7.165 1.00 81.62 187 LEU A O 1
ATOM 1463 N N . SER A 1 188 ? -6.527 -14.645 9.320 1.00 84.38 188 SER A N 1
ATOM 1464 C CA . SER A 1 188 ? -6.974 -16.027 9.057 1.00 84.38 188 SER A CA 1
ATOM 1465 C C . SER A 1 188 ? -8.209 -16.066 8.161 1.00 84.38 188 SER A C 1
ATOM 1467 O O . SER A 1 188 ? -8.206 -16.765 7.150 1.00 84.38 188 SER A O 1
ATOM 1469 N N . SER A 1 189 ? -9.224 -15.248 8.460 1.00 84.19 189 SER A N 1
ATOM 1470 C CA . SER A 1 189 ? -10.470 -15.229 7.686 1.00 84.19 189 SER A CA 1
ATOM 1471 C C . SER A 1 189 ? -10.259 -14.836 6.221 1.00 84.19 189 SER A C 1
ATOM 1473 O O . SER A 1 189 ? -10.949 -15.340 5.339 1.00 84.19 189 SER A O 1
ATOM 1475 N N . LYS A 1 190 ? -9.263 -13.990 5.928 1.00 84.00 190 LYS A N 1
ATOM 1476 C CA . LYS A 1 190 ? -8.881 -13.630 4.553 1.00 84.00 190 LYS A CA 1
ATOM 1477 C C . LYS A 1 190 ? -8.289 -14.809 3.780 1.00 84.00 190 LYS A C 1
ATOM 1479 O O . LYS A 1 190 ? -8.596 -14.964 2.601 1.00 84.00 190 LYS A O 1
ATOM 1484 N N . PHE A 1 191 ? -7.459 -15.634 4.420 1.00 88.38 191 PHE A N 1
ATOM 1485 C CA . PHE A 1 191 ? -6.907 -16.844 3.797 1.00 88.38 191 PHE A CA 1
ATOM 1486 C C . PHE A 1 191 ? -7.955 -17.950 3.649 1.00 88.38 191 PHE A C 1
ATOM 1488 O O . PHE A 1 191 ? -7.908 -18.701 2.679 1.00 88.38 191 PHE A O 1
ATOM 1495 N N . GLU A 1 192 ? -8.902 -18.034 4.583 1.00 86.69 192 GLU A N 1
ATOM 1496 C CA . GLU A 1 192 ? -10.047 -18.944 4.487 1.00 86.69 192 GLU A CA 1
ATOM 1497 C C . GLU A 1 192 ? -10.975 -18.559 3.326 1.00 86.69 192 GLU A C 1
ATOM 1499 O O . GLU A 1 192 ? -11.418 -19.438 2.589 1.00 86.69 192 GLU A O 1
ATOM 1504 N N . ALA A 1 193 ? -11.222 -17.259 3.125 1.00 84.88 193 ALA A N 1
ATOM 1505 C CA . ALA A 1 193 ? -12.038 -16.755 2.021 1.00 84.88 193 ALA A CA 1
ATOM 1506 C C . ALA A 1 193 ? -11.360 -16.932 0.651 1.00 84.88 193 ALA A C 1
ATOM 1508 O O . ALA A 1 193 ? -11.999 -17.363 -0.306 1.00 84.88 193 ALA A O 1
ATOM 1509 N N . GLU A 1 194 ? -10.063 -16.629 0.550 1.00 86.75 194 GLU A N 1
ATOM 1510 C CA . GLU A 1 194 ? -9.303 -16.706 -0.702 1.00 86.75 194 GLU A CA 1
ATOM 1511 C C . GLU A 1 194 ? -7.940 -17.395 -0.494 1.00 86.75 194 GLU A C 1
ATOM 1513 O O . GLU A 1 194 ? -6.909 -16.732 -0.320 1.00 86.75 194 GLU A O 1
ATOM 1518 N N . PRO A 1 195 ? -7.881 -18.736 -0.592 1.00 91.38 195 PRO A N 1
ATOM 1519 C CA . PRO A 1 195 ? -6.644 -19.493 -0.376 1.00 91.38 195 PRO A CA 1
ATOM 1520 C C . PRO A 1 195 ? -5.505 -19.125 -1.337 1.00 91.38 195 PRO A C 1
ATOM 1522 O O . PRO A 1 195 ? -4.330 -19.293 -1.008 1.00 91.38 195 PRO A O 1
ATOM 1525 N N . VAL A 1 196 ? -5.827 -18.579 -2.517 1.00 91.56 196 VAL A N 1
ATOM 1526 C CA . V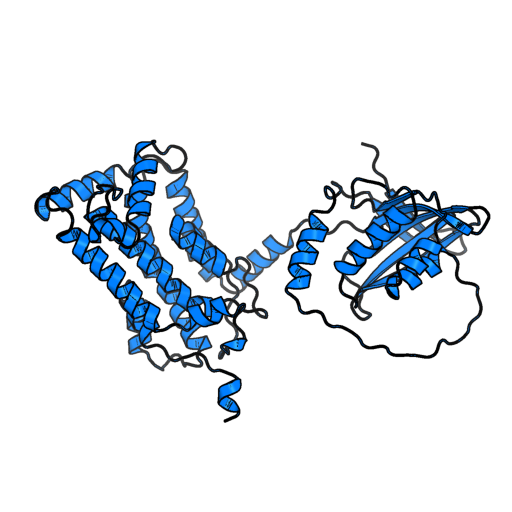AL A 1 196 ? -4.839 -18.122 -3.512 1.00 91.56 196 VAL A CA 1
ATOM 1527 C C . VAL A 1 196 ? -3.898 -17.042 -2.956 1.00 91.56 196 VAL A C 1
ATOM 1529 O O . VAL A 1 196 ? -2.764 -16.917 -3.419 1.00 91.56 196 VAL A O 1
ATOM 1532 N N . ARG A 1 197 ? -4.299 -16.328 -1.894 1.00 92.12 197 ARG A N 1
ATOM 1533 C CA . ARG A 1 197 ? -3.474 -15.334 -1.181 1.00 92.12 197 ARG A CA 1
ATOM 1534 C C . ARG A 1 197 ? -2.224 -15.920 -0.531 1.00 92.12 197 ARG A C 1
ATOM 1536 O O . ARG A 1 197 ? -1.293 -15.179 -0.216 1.00 92.12 197 ARG A O 1
ATOM 1543 N N . LEU A 1 198 ? -2.153 -17.244 -0.375 1.00 94.69 198 LEU A N 1
ATOM 1544 C CA . LEU A 1 198 ? -0.927 -17.924 0.041 1.00 94.69 198 LEU A CA 1
ATOM 1545 C C . LEU A 1 198 ? 0.223 -17.702 -0.950 1.00 94.69 198 LEU A C 1
ATOM 1547 O O . LEU A 1 198 ? 1.376 -17.712 -0.530 1.00 94.69 198 LEU A O 1
ATOM 1551 N N . ILE A 1 199 ? -0.066 -17.453 -2.234 1.00 95.69 199 ILE A N 1
ATOM 1552 C CA . ILE A 1 199 ? 0.954 -17.180 -3.255 1.00 95.69 199 ILE A CA 1
ATOM 1553 C C . ILE A 1 199 ? 1.702 -15.866 -2.958 1.00 95.69 199 ILE A C 1
ATOM 1555 O O . ILE A 1 199 ? 2.919 -15.931 -2.765 1.00 95.69 199 ILE A O 1
ATOM 1559 N N . PRO A 1 200 ? 1.046 -14.685 -2.868 1.00 96.31 200 PRO A N 1
ATOM 1560 C CA . PRO A 1 200 ? 1.739 -13.449 -2.507 1.00 96.31 200 PRO A CA 1
ATOM 1561 C C . PRO A 1 200 ? 2.334 -13.486 -1.094 1.00 96.31 200 PRO A C 1
ATOM 1563 O O . PRO A 1 200 ? 3.405 -12.918 -0.897 1.00 96.31 200 PRO A O 1
ATOM 1566 N N . LEU A 1 201 ? 1.727 -14.193 -0.128 1.00 96.06 201 LEU A N 1
ATOM 1567 C CA . LEU A 1 201 ? 2.329 -14.381 1.201 1.00 96.06 201 LEU A CA 1
ATOM 1568 C C . LEU A 1 201 ? 3.653 -15.153 1.124 1.00 96.06 201 LEU A C 1
ATOM 1570 O O . LEU A 1 201 ? 4.668 -14.693 1.643 1.00 96.06 201 LEU A O 1
ATOM 1574 N N . ALA A 1 202 ? 3.653 -16.327 0.487 1.00 96.56 202 ALA A N 1
ATOM 1575 C CA . ALA A 1 202 ? 4.847 -17.155 0.353 1.00 96.56 202 ALA A CA 1
ATOM 1576 C C . ALA A 1 202 ? 5.937 -16.418 -0.431 1.00 96.56 202 ALA A C 1
ATOM 1578 O O . ALA A 1 202 ? 7.105 -16.452 -0.042 1.00 96.56 202 ALA A O 1
ATOM 1579 N N . MET A 1 203 ? 5.549 -15.698 -1.489 1.00 96.69 203 MET A N 1
ATOM 1580 C CA . MET A 1 203 ? 6.470 -14.865 -2.251 1.00 96.69 203 MET A CA 1
ATOM 1581 C C . MET A 1 203 ? 7.029 -13.720 -1.410 1.00 96.69 203 MET A C 1
ATOM 1583 O O . MET A 1 203 ? 8.219 -13.454 -1.503 1.00 96.69 203 MET A O 1
ATOM 1587 N N . TRP A 1 204 ? 6.226 -13.086 -0.552 1.00 96.88 204 TRP A N 1
ATOM 1588 C CA . TRP A 1 204 ? 6.705 -12.028 0.337 1.00 96.88 204 TRP A CA 1
ATOM 1589 C C . TRP A 1 204 ? 7.681 -12.560 1.382 1.00 96.88 204 TRP A C 1
ATOM 1591 O O . TRP A 1 204 ? 8.743 -11.976 1.574 1.00 96.88 204 TRP A O 1
ATOM 1601 N N . VAL A 1 205 ? 7.372 -13.695 2.015 1.00 95.94 205 VAL A N 1
ATOM 1602 C CA . VAL A 1 205 ? 8.282 -14.343 2.972 1.00 95.94 205 VAL A CA 1
ATOM 1603 C C . VAL A 1 205 ? 9.600 -14.704 2.290 1.00 95.94 205 VAL A C 1
ATOM 1605 O O . VAL A 1 205 ? 10.666 -14.400 2.825 1.00 95.94 205 VAL A O 1
ATOM 1608 N N . ALA A 1 206 ? 9.541 -15.297 1.094 1.00 95.00 206 ALA A N 1
ATOM 1609 C CA . ALA A 1 206 ? 10.728 -15.606 0.307 1.00 95.00 206 ALA A CA 1
ATOM 1610 C C . ALA A 1 206 ? 11.500 -14.334 -0.073 1.00 95.00 206 ALA A C 1
ATOM 1612 O O . ALA A 1 206 ? 12.710 -14.286 0.119 1.00 95.00 206 ALA A O 1
ATOM 1613 N N . TYR A 1 207 ? 10.813 -13.292 -0.545 1.00 94.25 207 TYR A N 1
ATOM 1614 C CA . TYR A 1 207 ? 11.402 -12.010 -0.930 1.00 94.25 207 TYR A CA 1
ATOM 1615 C C . TYR A 1 207 ? 12.125 -11.344 0.245 1.00 94.25 207 TYR A C 1
ATOM 1617 O O . TYR A 1 207 ? 13.301 -11.009 0.132 1.00 94.25 207 TYR A O 1
ATOM 1625 N N . MET A 1 208 ? 11.469 -11.227 1.402 1.00 91.88 208 MET A N 1
ATOM 1626 C CA . MET A 1 208 ? 12.056 -10.635 2.607 1.00 91.88 208 MET A CA 1
ATOM 1627 C C . MET A 1 208 ? 13.236 -11.457 3.126 1.00 91.88 208 MET A C 1
ATOM 1629 O O . MET A 1 208 ? 14.265 -10.891 3.495 1.00 91.88 208 MET A O 1
ATOM 1633 N N . TYR A 1 209 ? 13.123 -12.787 3.119 1.00 90.69 209 TYR A N 1
ATOM 1634 C CA . TYR A 1 209 ? 14.232 -13.660 3.491 1.00 90.69 209 TYR A CA 1
ATOM 1635 C C . TYR A 1 209 ? 15.422 -13.485 2.542 1.00 90.69 209 TYR A C 1
ATOM 1637 O O . TYR A 1 209 ? 16.546 -13.288 2.999 1.00 90.69 209 TYR A O 1
ATOM 1645 N N . ILE A 1 210 ? 15.184 -13.507 1.230 1.00 90.44 210 ILE A N 1
ATOM 1646 C CA . ILE A 1 210 ? 16.230 -13.351 0.217 1.00 90.44 210 ILE A CA 1
ATOM 1647 C C . ILE A 1 210 ? 16.895 -11.980 0.339 1.00 90.44 210 ILE A C 1
ATOM 1649 O O . ILE A 1 210 ? 18.118 -11.909 0.302 1.00 90.44 210 ILE A O 1
ATOM 1653 N N . LEU A 1 211 ? 16.126 -10.907 0.528 1.00 86.56 211 LEU A N 1
ATOM 1654 C CA . LEU A 1 211 ? 16.658 -9.547 0.567 1.00 86.56 211 LEU A CA 1
ATOM 1655 C C . LEU A 1 211 ? 17.451 -9.270 1.853 1.00 86.56 211 LEU A C 1
ATOM 1657 O O . LEU A 1 211 ? 18.580 -8.778 1.783 1.00 86.56 211 LEU A O 1
ATOM 1661 N N . PHE A 1 212 ? 16.900 -9.626 3.018 1.00 84.06 212 PHE A N 1
ATOM 1662 C CA . PHE A 1 212 ? 17.450 -9.221 4.318 1.00 84.06 212 PHE A CA 1
ATOM 1663 C C . PHE A 1 212 ? 18.321 -10.268 5.009 1.00 84.06 212 PHE A C 1
ATOM 1665 O O . PHE A 1 212 ? 19.133 -9.888 5.847 1.00 84.06 212 PHE A O 1
ATOM 1672 N N . ILE A 1 213 ? 18.161 -11.558 4.701 1.00 86.56 213 ILE A N 1
ATOM 1673 C CA . ILE A 1 213 ? 18.751 -12.639 5.510 1.00 86.56 213 ILE A CA 1
ATOM 1674 C C . ILE A 1 213 ? 19.660 -13.552 4.685 1.00 86.56 213 ILE A C 1
ATOM 1676 O O . ILE A 1 213 ? 20.725 -13.934 5.155 1.00 86.56 213 ILE A O 1
ATOM 1680 N N . SER A 1 214 ? 19.253 -13.936 3.476 1.00 87.38 214 SER A N 1
ATOM 1681 C CA . SER A 1 214 ? 19.993 -14.912 2.678 1.00 87.38 214 SER A CA 1
ATOM 1682 C C . SER A 1 214 ? 21.333 -14.362 2.201 1.00 87.38 214 SER A C 1
ATOM 1684 O O . SER A 1 214 ? 21.398 -13.269 1.637 1.00 87.38 214 SER A O 1
ATOM 1686 N N . ASP A 1 215 ? 22.361 -15.202 2.260 1.00 81.62 215 ASP A N 1
ATOM 1687 C CA . ASP A 1 215 ? 23.633 -14.979 1.576 1.00 81.62 215 ASP A CA 1
ATOM 1688 C C . ASP A 1 215 ? 23.710 -15.913 0.355 1.00 81.62 215 ASP A C 1
ATOM 1690 O O . ASP A 1 215 ? 23.578 -17.129 0.489 1.00 81.62 215 ASP A O 1
ATOM 1694 N N . GLY A 1 216 ? 23.858 -15.353 -0.852 1.00 74.56 216 GLY A N 1
ATOM 1695 C CA . GLY A 1 216 ? 24.152 -16.116 -2.075 1.00 74.56 216 GLY A CA 1
ATOM 1696 C C . GLY A 1 216 ? 22.988 -16.461 -3.018 1.00 74.56 216 GLY A C 1
ATOM 1697 O O . GLY A 1 216 ? 23.261 -16.971 -4.100 1.00 74.56 216 GLY A O 1
ATOM 1698 N N . ILE A 1 217 ? 21.721 -16.186 -2.672 1.00 83.12 217 ILE A N 1
ATOM 1699 C CA . ILE A 1 217 ? 20.600 -16.320 -3.632 1.00 83.12 217 ILE A CA 1
ATOM 1700 C C . ILE A 1 217 ? 20.542 -15.105 -4.557 1.00 83.12 217 ILE A C 1
ATOM 1702 O O . ILE A 1 217 ? 20.531 -15.248 -5.777 1.00 83.12 217 ILE A O 1
ATOM 1706 N N . LEU A 1 218 ? 20.505 -13.912 -3.962 1.00 84.75 218 LEU A N 1
ATOM 1707 C CA . LEU A 1 218 ? 20.675 -12.659 -4.681 1.00 84.75 218 LEU A CA 1
ATOM 1708 C C . LEU A 1 218 ? 22.141 -12.226 -4.553 1.00 84.75 218 LEU A C 1
ATOM 1710 O O . LEU A 1 218 ? 22.714 -12.398 -3.467 1.00 84.75 218 LEU A O 1
ATOM 1714 N N . PRO A 1 219 ? 22.758 -11.684 -5.615 1.00 83.19 219 PRO A N 1
ATOM 1715 C CA . PRO A 1 219 ? 24.128 -11.206 -5.527 1.00 83.19 219 PRO A CA 1
ATOM 1716 C C . PRO A 1 219 ? 24.268 -10.042 -4.530 1.00 83.19 219 PRO A C 1
ATOM 1718 O O . PRO A 1 219 ? 23.290 -9.374 -4.199 1.00 83.19 219 PRO A O 1
ATOM 1721 N N . GLY A 1 220 ? 25.481 -9.825 -4.017 1.00 80.25 220 GLY A N 1
ATOM 1722 C CA . GLY A 1 220 ? 25.776 -8.783 -3.026 1.00 80.25 220 GLY A CA 1
ATOM 1723 C C . GLY A 1 220 ? 25.437 -9.131 -1.569 1.00 80.25 220 GLY A C 1
ATOM 1724 O O . GLY A 1 220 ? 24.803 -10.150 -1.269 1.00 80.25 220 GLY A O 1
ATOM 1725 N N . ALA A 1 221 ? 25.893 -8.278 -0.646 1.00 78.56 221 ALA A N 1
ATOM 1726 C CA . ALA A 1 221 ? 25.654 -8.417 0.793 1.00 78.56 221 ALA A CA 1
ATOM 1727 C C . ALA A 1 221 ? 24.167 -8.255 1.139 1.00 78.56 221 ALA A C 1
ATOM 1729 O O . ALA A 1 221 ? 23.441 -7.527 0.462 1.00 78.56 221 ALA A O 1
ATOM 1730 N N . ASN A 1 222 ? 23.705 -8.931 2.194 1.00 79.62 222 ASN A N 1
ATOM 1731 C CA . ASN A 1 222 ? 22.322 -8.799 2.642 1.00 79.62 222 ASN A CA 1
ATOM 1732 C C . ASN A 1 222 ? 21.984 -7.388 3.128 1.00 79.62 222 ASN A C 1
ATOM 1734 O O . ASN A 1 222 ? 22.863 -6.620 3.516 1.00 79.62 222 ASN A O 1
ATOM 1738 N N . ALA A 1 223 ? 20.692 -7.041 3.090 1.00 70.81 223 ALA A N 1
ATOM 1739 C CA . ALA A 1 223 ? 20.242 -5.677 3.359 1.00 70.81 223 ALA A CA 1
ATOM 1740 C C . ALA A 1 223 ? 20.602 -5.173 4.778 1.00 70.81 223 ALA A C 1
ATOM 1742 O O . ALA A 1 223 ? 20.666 -3.968 5.014 1.00 70.81 223 ALA A O 1
ATOM 1743 N N . LEU A 1 224 ? 20.866 -6.083 5.724 1.00 73.12 224 LEU A N 1
ATOM 1744 C CA . LEU A 1 224 ? 21.294 -5.754 7.089 1.00 73.12 224 LEU A CA 1
ATOM 1745 C C . LEU A 1 224 ? 22.804 -5.489 7.203 1.00 73.12 224 LEU A C 1
ATOM 1747 O O . LEU A 1 224 ? 23.256 -4.951 8.212 1.00 73.12 224 LEU A O 1
ATOM 1751 N N . ALA A 1 225 ? 23.574 -5.847 6.177 1.00 75.81 225 ALA A N 1
ATOM 1752 C CA . ALA A 1 225 ? 25.022 -5.704 6.098 1.00 75.81 225 ALA A CA 1
ATOM 1753 C C . ALA A 1 225 ? 25.456 -4.845 4.895 1.00 75.81 225 ALA A C 1
ATOM 1755 O O . ALA A 1 225 ? 26.578 -4.992 4.408 1.00 75.81 225 ALA A O 1
ATOM 1756 N N . LEU A 1 226 ? 24.574 -3.968 4.395 1.00 72.94 226 LEU A N 1
ATOM 1757 C CA . LEU A 1 226 ? 24.881 -3.127 3.238 1.00 72.94 226 LEU A CA 1
ATOM 1758 C C . LEU A 1 226 ? 26.075 -2.218 3.505 1.00 72.94 226 LEU A C 1
ATOM 1760 O O . LEU A 1 226 ? 26.138 -1.501 4.506 1.00 72.94 226 LEU A O 1
ATOM 1764 N N . GLU A 1 227 ? 26.991 -2.205 2.545 1.00 76.00 227 GLU A N 1
ATOM 1765 C CA . GLU A 1 227 ? 28.112 -1.280 2.536 1.00 76.00 227 GLU A CA 1
ATOM 1766 C C . GLU A 1 227 ? 27.635 0.158 2.301 1.00 76.00 227 GLU A C 1
ATOM 1768 O O . GLU A 1 227 ? 26.651 0.400 1.598 1.00 76.00 227 GLU A O 1
ATOM 1773 N N . GLN A 1 228 ? 28.395 1.126 2.820 1.00 80.62 228 GLN A N 1
ATOM 1774 C CA . GLN A 1 228 ? 28.160 2.562 2.626 1.00 80.62 228 GLN A CA 1
ATOM 1775 C C . GLN A 1 228 ? 27.955 2.937 1.147 1.00 80.62 228 GLN A C 1
ATOM 1777 O O . GLN A 1 228 ? 27.086 3.745 0.827 1.00 80.62 228 GLN A O 1
ATOM 1782 N N . ARG A 1 229 ? 28.705 2.299 0.240 1.00 77.12 229 ARG A N 1
ATOM 1783 C CA . ARG A 1 229 ? 28.587 2.485 -1.212 1.00 77.12 229 ARG A CA 1
ATOM 1784 C C . ARG A 1 229 ? 27.171 2.214 -1.732 1.00 77.12 229 ARG A C 1
ATOM 1786 O O . ARG A 1 229 ? 26.688 2.943 -2.589 1.00 77.12 229 ARG A O 1
ATOM 1793 N N . THR A 1 230 ? 26.501 1.193 -1.204 1.00 75.62 230 THR A N 1
ATOM 1794 C CA . THR A 1 230 ? 25.150 0.811 -1.646 1.00 75.62 230 THR A CA 1
ATOM 1795 C C . THR A 1 230 ? 24.121 1.857 -1.218 1.00 75.62 230 THR A C 1
ATOM 1797 O O . THR A 1 230 ? 23.221 2.209 -1.974 1.00 75.62 230 THR A O 1
ATOM 1800 N N . TRP A 1 231 ? 24.283 2.424 -0.019 1.00 75.25 231 TRP A N 1
ATOM 1801 C CA . TRP A 1 231 ? 23.445 3.529 0.455 1.00 75.25 231 TRP A CA 1
ATOM 1802 C C . TRP A 1 231 ? 23.637 4.808 -0.365 1.00 75.25 231 TRP A C 1
ATOM 1804 O O . TRP A 1 231 ? 22.671 5.531 -0.617 1.00 75.25 231 TRP A O 1
ATOM 1814 N N . GLU A 1 232 ? 24.868 5.086 -0.794 1.00 82.50 232 GLU A N 1
ATOM 1815 C CA . GLU A 1 232 ? 25.166 6.196 -1.702 1.00 82.50 23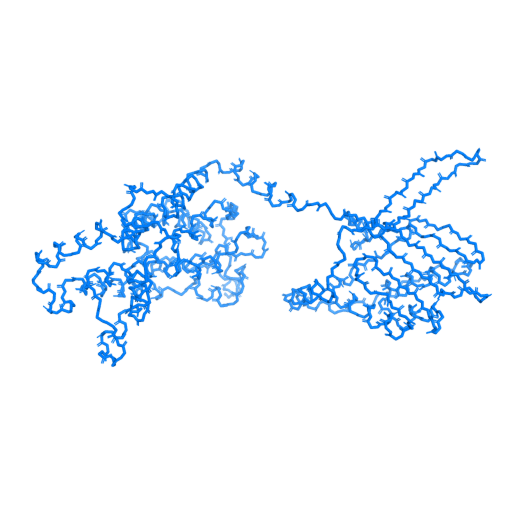2 GLU A CA 1
ATOM 1816 C C . GLU A 1 232 ? 24.517 5.987 -3.068 1.00 82.50 232 GLU A C 1
ATOM 1818 O O . GLU A 1 232 ? 23.903 6.916 -3.583 1.00 82.50 232 GLU A O 1
ATOM 1823 N N . GLU A 1 233 ? 24.555 4.768 -3.604 1.00 83.88 233 GLU A N 1
ATOM 1824 C CA . GLU A 1 233 ? 23.896 4.430 -4.865 1.00 83.88 233 GLU A CA 1
ATOM 1825 C C . GLU A 1 233 ? 22.371 4.608 -4.791 1.00 83.88 233 GLU A C 1
ATOM 1827 O O . GLU A 1 233 ? 21.787 5.263 -5.654 1.00 83.88 233 GLU A O 1
ATOM 1832 N N . VAL A 1 234 ? 21.723 4.121 -3.725 1.00 81.00 234 VAL A N 1
ATOM 1833 C CA . VAL A 1 234 ? 20.279 4.322 -3.488 1.00 81.00 234 VAL A CA 1
ATOM 1834 C C . VAL A 1 234 ? 19.928 5.805 -3.423 1.00 81.00 234 VAL A C 1
ATOM 1836 O O . VAL A 1 234 ? 18.952 6.250 -4.036 1.00 81.00 234 VAL A O 1
ATOM 1839 N N . ARG A 1 235 ? 20.717 6.589 -2.682 1.00 88.25 235 ARG A N 1
ATOM 1840 C CA . ARG A 1 235 ? 20.539 8.042 -2.593 1.00 88.25 235 ARG A CA 1
ATOM 1841 C C . ARG A 1 235 ? 20.682 8.683 -3.970 1.00 88.25 235 ARG A C 1
ATOM 1843 O O . ARG A 1 235 ? 19.856 9.514 -4.333 1.00 88.25 235 ARG A O 1
ATOM 1850 N N . ASP A 1 236 ? 21.710 8.312 -4.720 1.00 91.88 236 ASP A N 1
ATOM 1851 C CA . ASP A 1 236 ? 22.038 8.927 -6.001 1.00 91.88 236 ASP A CA 1
ATOM 1852 C C . ASP A 1 236 ? 20.983 8.608 -7.070 1.00 91.88 236 ASP A C 1
ATOM 1854 O O . ASP A 1 236 ? 20.532 9.511 -7.782 1.00 91.88 236 ASP A O 1
ATOM 1858 N N . LEU A 1 237 ? 20.490 7.366 -7.099 1.00 90.88 237 LEU A N 1
ATOM 1859 C CA . LEU A 1 237 ? 19.316 6.965 -7.877 1.00 90.88 237 LEU A CA 1
ATOM 1860 C C . LEU A 1 237 ? 18.075 7.779 -7.488 1.00 90.88 237 LEU A C 1
ATOM 1862 O O . LEU A 1 237 ? 17.370 8.284 -8.361 1.00 90.88 237 LEU A O 1
ATOM 1866 N N . SER A 1 238 ? 17.844 7.974 -6.186 1.00 90.12 238 SER A N 1
ATOM 1867 C CA . SER A 1 238 ? 16.709 8.753 -5.672 1.00 90.12 238 SER A CA 1
ATOM 1868 C C . SER A 1 238 ? 16.799 10.241 -6.030 1.00 90.12 238 SER A C 1
ATOM 1870 O O . SER A 1 238 ? 15.783 10.872 -6.307 1.00 90.12 238 SER A O 1
ATOM 1872 N N . ILE A 1 239 ? 18.000 10.827 -6.074 1.00 90.75 239 ILE A N 1
ATOM 1873 C CA . ILE A 1 239 ? 18.197 12.209 -6.546 1.00 90.75 239 ILE A CA 1
ATOM 1874 C C . ILE A 1 239 ? 17.905 12.317 -8.051 1.00 90.75 239 ILE A C 1
ATOM 1876 O O . ILE A 1 239 ? 17.428 13.355 -8.513 1.00 90.75 239 ILE A O 1
ATOM 1880 N N . ASN A 1 240 ? 18.149 11.248 -8.812 1.00 95.25 240 ASN A N 1
ATOM 1881 C CA . ASN A 1 240 ? 17.835 11.140 -10.238 1.00 95.25 240 ASN A CA 1
ATOM 1882 C C . ASN A 1 240 ? 16.417 10.599 -10.513 1.00 95.25 240 ASN A C 1
ATOM 1884 O O . ASN A 1 240 ? 16.153 10.079 -11.602 1.00 95.25 240 ASN A O 1
ATOM 1888 N N . PHE A 1 241 ? 15.490 10.761 -9.558 1.00 93.81 241 PHE A N 1
ATOM 1889 C CA . PHE A 1 241 ? 14.090 10.350 -9.685 1.00 93.81 241 PHE A CA 1
ATOM 1890 C C . PHE A 1 241 ? 13.414 10.950 -10.930 1.00 93.81 241 PHE A C 1
ATOM 1892 O O . PHE A 1 241 ? 13.550 12.136 -11.249 1.00 93.81 241 PHE A O 1
ATOM 1899 N N . PHE A 1 242 ? 12.701 10.088 -11.653 1.00 94.31 242 PHE A N 1
ATOM 1900 C CA . PHE A 1 242 ? 12.086 10.309 -12.966 1.00 94.31 242 PHE A CA 1
ATOM 1901 C C . PHE A 1 242 ? 13.028 10.923 -14.010 1.00 94.31 242 PHE A C 1
ATOM 1903 O O . PHE A 1 242 ? 12.579 11.573 -14.954 1.00 94.31 242 PHE A O 1
ATOM 1910 N N . LEU A 1 243 ? 14.340 10.716 -13.845 1.00 95.38 243 LEU A N 1
ATOM 1911 C CA . LEU A 1 243 ? 15.400 11.287 -14.677 1.00 95.38 243 LEU A CA 1
ATOM 1912 C C . LEU A 1 243 ? 15.363 12.822 -14.765 1.00 95.38 243 LEU A C 1
ATOM 1914 O O . LEU A 1 243 ? 15.976 13.407 -15.657 1.00 95.38 243 LEU A O 1
ATOM 1918 N N . VAL A 1 244 ? 14.689 13.502 -13.833 1.00 94.31 244 VAL A N 1
ATOM 1919 C CA . VAL A 1 244 ? 14.487 14.956 -13.898 1.00 94.31 244 VAL A CA 1
ATOM 1920 C C . VAL A 1 244 ? 15.817 15.699 -13.800 1.00 94.31 244 VAL A C 1
ATOM 1922 O O . VAL A 1 244 ? 16.136 16.522 -14.656 1.00 94.31 244 VAL A O 1
ATOM 1925 N N . SER A 1 245 ? 16.615 15.407 -12.776 1.00 93.88 245 SER A N 1
ATOM 1926 C CA . SER A 1 245 ? 17.906 16.063 -12.566 1.00 93.88 245 SER A CA 1
ATOM 1927 C C . SER A 1 245 ? 18.937 15.783 -13.668 1.00 93.88 245 SER A C 1
ATOM 1929 O O . SER A 1 245 ? 19.552 16.766 -14.100 1.00 93.88 245 SER A O 1
ATOM 1931 N N . PRO A 1 246 ? 19.122 14.547 -14.189 1.00 94.00 246 PRO A N 1
ATOM 1932 C CA . PRO A 1 246 ? 20.081 14.328 -15.264 1.00 94.00 246 PRO A CA 1
ATOM 1933 C C . PRO A 1 246 ? 19.617 14.936 -16.594 1.00 94.00 246 PRO A C 1
ATOM 1935 O O . PRO A 1 246 ? 20.439 15.509 -17.304 1.00 94.00 246 PRO A O 1
ATOM 1938 N N . LEU A 1 247 ? 18.317 14.911 -16.919 1.00 93.06 247 LEU A N 1
ATOM 1939 C CA . LEU A 1 247 ? 17.799 15.539 -18.146 1.00 93.06 247 LEU A CA 1
ATOM 1940 C C . LEU A 1 247 ? 17.930 17.068 -18.122 1.00 93.06 247 LEU A C 1
ATOM 1942 O O . LEU A 1 247 ? 18.222 17.691 -19.144 1.00 93.06 247 LEU A O 1
ATOM 1946 N N . LEU A 1 248 ? 17.741 17.681 -16.952 1.00 93.75 248 LEU A N 1
ATOM 1947 C CA . LEU A 1 248 ? 17.897 19.124 -16.757 1.00 93.75 248 LEU A CA 1
ATOM 1948 C C . LEU A 1 248 ? 19.349 19.553 -16.506 1.00 93.75 248 LEU A C 1
ATOM 1950 O O . LEU A 1 248 ? 19.597 20.747 -16.347 1.00 93.75 248 LEU A O 1
ATOM 1954 N N . HIS A 1 249 ? 20.300 18.613 -16.488 1.00 91.31 249 HIS A N 1
ATOM 1955 C CA . HIS A 1 249 ? 21.718 18.868 -16.218 1.00 91.31 249 HIS A CA 1
ATOM 1956 C C . HIS A 1 249 ? 21.936 19.657 -14.916 1.00 91.31 249 HIS A C 1
ATOM 1958 O O . HIS A 1 249 ? 22.729 20.601 -14.859 1.00 91.31 249 HIS A O 1
ATOM 1964 N N . LEU A 1 250 ? 21.190 19.306 -13.863 1.00 93.31 250 LEU A N 1
ATOM 1965 C CA . LEU A 1 250 ? 21.276 20.016 -12.588 1.00 93.31 250 LEU A CA 1
ATOM 1966 C C . LEU A 1 250 ? 22.648 19.778 -11.937 1.00 93.31 250 LEU A C 1
ATOM 1968 O O . LEU A 1 250 ? 23.164 18.662 -11.986 1.00 93.31 250 LEU A O 1
ATOM 1972 N N . PRO A 1 251 ? 23.232 20.788 -11.265 1.00 91.75 251 PRO A N 1
ATOM 1973 C CA . PRO A 1 251 ? 24.600 20.717 -10.738 1.00 91.75 251 PRO A CA 1
ATOM 1974 C C . PRO A 1 251 ? 24.783 19.678 -9.625 1.00 91.75 251 PRO A C 1
ATOM 1976 O O . PRO A 1 251 ? 25.907 19.318 -9.295 1.00 91.75 251 PRO A O 1
ATOM 1979 N N . PHE A 1 252 ? 23.681 19.216 -9.035 1.00 90.62 252 PHE A N 1
ATOM 1980 C CA . PHE A 1 252 ? 23.656 18.188 -8.003 1.00 90.62 252 PHE A CA 1
ATOM 1981 C C . PHE A 1 252 ? 23.253 16.809 -8.542 1.00 90.62 252 PHE A C 1
ATOM 1983 O O . PHE A 1 252 ? 23.085 15.907 -7.730 1.00 90.62 252 PHE A O 1
ATOM 1990 N N . SER A 1 253 ? 23.056 16.638 -9.860 1.00 93.31 253 SER A N 1
ATOM 1991 C CA . SER A 1 253 ? 22.707 15.339 -10.450 1.00 93.31 253 SER A CA 1
ATOM 1992 C C . SER A 1 253 ? 23.903 14.389 -10.339 1.00 93.31 253 SER A C 1
ATOM 1994 O O . SER A 1 253 ? 24.931 14.635 -10.979 1.00 93.31 253 SER A O 1
ATOM 1996 N N . PRO A 1 254 ? 23.808 13.314 -9.538 1.00 94.12 254 PRO A N 1
ATOM 1997 C CA . PRO A 1 254 ? 24.886 12.349 -9.412 1.00 94.12 254 PRO A CA 1
ATOM 1998 C C . PRO A 1 254 ? 25.059 11.567 -10.710 1.00 94.12 254 PRO A C 1
ATOM 2000 O O . PRO A 1 254 ? 24.129 11.464 -11.515 1.00 94.12 254 PRO A O 1
ATOM 2003 N N . VAL A 1 255 ? 26.246 11.002 -10.919 1.00 94.38 255 VAL A N 1
ATOM 2004 C CA . VAL A 1 255 ? 26.544 10.161 -12.084 1.00 94.38 255 VAL A CA 1
ATOM 2005 C C . VAL A 1 255 ? 26.367 8.701 -11.690 1.00 94.38 255 VAL A C 1
ATOM 2007 O O . VAL A 1 255 ? 27.188 8.160 -10.957 1.00 94.38 255 VAL A O 1
ATOM 2010 N N . VAL A 1 256 ? 25.304 8.069 -12.185 1.00 94.19 256 VAL A N 1
ATOM 2011 C CA . VAL A 1 256 ? 24.993 6.654 -11.935 1.00 94.19 256 VAL A CA 1
ATOM 2012 C C . VAL A 1 256 ? 24.959 5.900 -13.263 1.00 94.19 256 VAL A C 1
ATOM 2014 O O . VAL A 1 256 ? 24.763 6.497 -14.319 1.00 94.19 256 VAL A O 1
ATOM 2017 N N . HIS A 1 257 ? 25.181 4.586 -13.235 1.00 95.19 257 HIS A N 1
ATOM 2018 C CA . HIS A 1 257 ? 25.160 3.756 -14.437 1.00 95.19 257 HIS A CA 1
ATOM 2019 C C . HIS A 1 257 ? 23.809 3.886 -15.184 1.00 95.19 257 HIS A C 1
ATOM 2021 O O . HIS A 1 257 ? 22.764 3.611 -14.589 1.00 95.19 257 HIS A O 1
ATOM 2027 N N . PRO A 1 258 ? 23.781 4.224 -16.490 1.00 96.25 258 PRO A N 1
ATOM 2028 C CA . PRO A 1 258 ? 22.545 4.594 -17.191 1.00 96.25 258 PRO A CA 1
ATOM 2029 C C . PRO A 1 258 ? 21.519 3.454 -17.280 1.00 96.25 258 PRO A C 1
ATOM 2031 O O . PRO A 1 258 ? 20.313 3.687 -17.193 1.00 96.25 258 PRO A O 1
ATOM 2034 N N . MET A 1 259 ? 21.971 2.199 -17.409 1.00 96.50 259 MET A N 1
ATOM 2035 C CA . MET A 1 259 ? 21.066 1.037 -17.370 1.00 96.50 259 MET A CA 1
ATOM 2036 C C . MET A 1 259 ? 20.418 0.846 -15.992 1.00 96.50 259 MET A C 1
ATOM 2038 O O . MET A 1 259 ? 19.244 0.498 -15.924 1.00 96.50 259 MET A O 1
ATOM 2042 N N . LEU A 1 260 ? 21.140 1.146 -14.908 1.00 95.69 260 LEU A N 1
ATOM 2043 C CA . LEU A 1 260 ? 20.602 1.058 -13.554 1.00 95.69 260 LEU A CA 1
ATOM 2044 C C . LEU A 1 260 ? 19.609 2.197 -13.287 1.00 95.69 260 LEU A C 1
ATOM 2046 O O . LEU A 1 260 ? 18.507 1.939 -12.812 1.00 95.69 260 LEU A O 1
ATOM 2050 N N . GLU A 1 261 ? 19.949 3.432 -13.679 1.00 96.06 261 GLU A N 1
ATOM 2051 C CA . GLU A 1 261 ? 19.032 4.583 -13.620 1.00 96.06 261 GLU A CA 1
ATOM 2052 C C . GLU A 1 261 ? 17.737 4.312 -14.393 1.00 96.06 261 GLU A C 1
ATOM 2054 O O . GLU A 1 261 ? 16.651 4.650 -13.920 1.00 96.06 261 GLU A O 1
ATOM 2059 N N . GLY A 1 262 ? 17.835 3.695 -15.574 1.00 97.12 262 GLY A N 1
ATOM 2060 C CA . GLY A 1 262 ? 16.665 3.368 -16.383 1.00 97.12 262 GLY A CA 1
ATOM 2061 C C . GLY A 1 262 ? 15.801 2.260 -15.780 1.00 97.12 262 GLY A C 1
ATOM 2062 O O . GLY A 1 262 ? 14.582 2.411 -15.740 1.00 97.12 262 GLY A O 1
ATOM 2063 N N . VAL A 1 263 ? 16.400 1.189 -15.245 1.00 97.31 263 VAL A N 1
ATOM 2064 C CA . VAL A 1 263 ? 15.661 0.128 -14.532 1.00 97.31 263 VAL A CA 1
ATOM 2065 C C . VAL A 1 263 ? 14.951 0.689 -13.299 1.00 97.31 263 VAL A C 1
ATOM 2067 O O . VAL A 1 263 ? 13.755 0.457 -13.127 1.00 97.31 263 VAL A O 1
ATOM 2070 N N . PHE A 1 264 ? 15.656 1.475 -12.484 1.00 96.44 264 PHE A N 1
ATOM 2071 C CA . PHE A 1 264 ? 15.108 2.104 -11.283 1.00 96.44 264 PHE A CA 1
ATOM 2072 C C . PHE A 1 264 ? 13.921 3.024 -11.604 1.00 96.44 264 PHE A C 1
ATOM 2074 O O . PHE A 1 264 ? 12.844 2.891 -11.023 1.00 96.44 264 PHE A O 1
ATOM 2081 N N . ASN A 1 265 ? 14.076 3.930 -12.572 1.00 97.44 265 ASN A N 1
ATOM 2082 C CA . ASN A 1 265 ? 13.021 4.884 -12.914 1.00 97.44 265 ASN A CA 1
ATOM 2083 C C . ASN A 1 265 ? 11.837 4.241 -13.650 1.00 97.44 265 ASN A C 1
ATOM 2085 O O . ASN A 1 265 ? 10.696 4.664 -13.449 1.00 97.44 265 ASN A O 1
ATOM 2089 N N . LEU A 1 266 ? 12.072 3.188 -14.442 1.00 98.12 266 LEU A N 1
ATOM 2090 C CA . LEU A 1 266 ? 11.000 2.358 -14.994 1.00 98.12 266 LEU A CA 1
ATOM 2091 C C . LEU A 1 266 ? 10.197 1.691 -13.872 1.00 98.12 266 LEU A C 1
ATOM 2093 O O . LEU A 1 266 ? 8.967 1.735 -13.892 1.00 98.12 266 LEU A O 1
ATOM 2097 N N . LEU A 1 267 ? 10.884 1.107 -12.888 1.00 97.62 267 LEU A N 1
ATOM 2098 C CA . LEU A 1 267 ? 10.255 0.433 -11.757 1.00 97.62 267 LEU A CA 1
ATOM 2099 C C . LEU A 1 267 ? 9.402 1.393 -10.920 1.00 97.62 267 LEU A C 1
ATOM 2101 O O . LEU A 1 267 ? 8.255 1.072 -10.622 1.00 97.62 267 LEU A O 1
ATOM 2105 N N . LEU A 1 268 ? 9.912 2.583 -10.590 1.00 95.94 268 LEU A N 1
ATOM 2106 C CA . LEU A 1 268 ? 9.152 3.577 -9.821 1.00 95.94 268 LEU A CA 1
ATOM 2107 C C . LEU A 1 268 ? 7.991 4.176 -10.613 1.00 95.94 268 LEU A C 1
ATOM 2109 O O . LEU A 1 268 ? 6.905 4.371 -10.068 1.00 95.94 268 LEU A O 1
ATOM 2113 N N . SER A 1 269 ? 8.177 4.400 -11.914 1.00 97.81 269 SER A N 1
ATOM 2114 C CA . SER A 1 269 ? 7.080 4.780 -12.803 1.00 97.81 269 SER A CA 1
ATOM 2115 C C . SER A 1 269 ? 5.971 3.723 -12.795 1.00 97.81 269 SER A C 1
ATOM 2117 O O . SER A 1 269 ? 4.795 4.056 -12.650 1.00 97.81 269 SER A O 1
ATOM 2119 N N . TRP A 1 270 ? 6.333 2.439 -12.859 1.00 98.06 270 TRP A N 1
ATOM 2120 C CA . TRP A 1 270 ? 5.371 1.345 -12.762 1.00 98.06 270 TRP A CA 1
ATOM 2121 C C . TRP A 1 270 ? 4.718 1.282 -11.376 1.00 98.06 270 TRP A C 1
ATOM 2123 O O . TRP A 1 270 ? 3.496 1.196 -11.285 1.00 98.06 270 TRP A O 1
ATOM 2133 N N . ALA A 1 271 ? 5.486 1.408 -10.292 1.00 97.00 271 ALA A N 1
ATOM 2134 C CA . ALA A 1 271 ? 4.952 1.452 -8.931 1.00 97.00 271 ALA A CA 1
ATOM 2135 C C . ALA A 1 271 ? 3.916 2.578 -8.778 1.00 97.00 271 ALA A C 1
ATOM 2137 O O . ALA A 1 271 ? 2.854 2.371 -8.198 1.00 97.00 271 ALA A O 1
ATOM 2138 N N . ALA A 1 272 ? 4.188 3.756 -9.346 1.00 96.50 272 ALA A N 1
ATOM 2139 C CA . ALA A 1 272 ? 3.270 4.889 -9.332 1.00 96.50 272 ALA A CA 1
ATOM 2140 C C . ALA A 1 272 ? 1.984 4.640 -10.146 1.00 96.50 272 ALA A C 1
ATOM 2142 O O . ALA A 1 272 ? 0.939 5.190 -9.800 1.00 96.50 272 ALA A O 1
ATOM 2143 N N . MET A 1 273 ? 2.006 3.785 -11.180 1.00 97.00 273 MET A N 1
ATOM 2144 C CA . MET A 1 273 ? 0.794 3.435 -11.940 1.00 97.00 273 MET A CA 1
ATOM 2145 C C . MET A 1 273 ? -0.246 2.727 -11.071 1.00 97.00 273 MET A C 1
ATOM 2147 O O . MET A 1 273 ? -1.442 2.886 -11.313 1.00 97.00 273 MET A O 1
ATOM 2151 N N . PHE A 1 274 ? 0.172 2.015 -10.020 1.00 96.62 274 PHE A N 1
ATOM 2152 C CA . PHE A 1 274 ? -0.754 1.375 -9.084 1.00 96.62 274 PHE A CA 1
ATOM 2153 C C . PHE A 1 274 ? -1.637 2.381 -8.327 1.00 96.62 274 PHE A C 1
ATOM 2155 O O . PHE A 1 274 ? -2.669 1.980 -7.799 1.00 96.62 274 PHE A O 1
ATOM 2162 N N . ALA A 1 275 ? -1.329 3.686 -8.352 1.00 95.38 275 ALA A N 1
ATOM 2163 C CA . ALA A 1 275 ? -2.206 4.735 -7.820 1.00 95.38 275 ALA A CA 1
ATOM 2164 C C . ALA A 1 275 ? -3.611 4.721 -8.443 1.00 95.38 275 ALA A C 1
ATOM 2166 O O . ALA A 1 275 ? -4.583 5.121 -7.807 1.00 95.38 275 ALA A O 1
ATOM 2167 N N . CYS A 1 276 ? -3.738 4.204 -9.667 1.00 92.44 276 CYS A N 1
ATOM 2168 C CA . CYS A 1 276 ? -5.018 4.039 -10.346 1.00 92.44 276 CYS A CA 1
ATOM 2169 C C . CYS A 1 276 ? -5.972 3.047 -9.648 1.00 92.44 276 CYS A C 1
ATOM 2171 O O . CYS A 1 276 ? -7.163 3.050 -9.958 1.00 92.44 276 CYS A O 1
ATOM 2173 N N . PHE A 1 277 ? -5.455 2.216 -8.731 1.00 94.50 277 PHE A N 1
ATOM 2174 C CA . PHE A 1 277 ? -6.201 1.236 -7.937 1.00 94.50 277 PHE A CA 1
ATOM 2175 C C . PHE A 1 277 ? -6.524 1.727 -6.521 1.00 94.50 277 PHE A C 1
ATOM 2177 O O . PHE A 1 277 ? -7.031 0.958 -5.710 1.00 94.50 277 PHE A O 1
ATOM 2184 N N . LEU A 1 278 ? -6.299 3.016 -6.226 1.00 93.00 278 LEU A N 1
ATOM 2185 C CA . LEU A 1 278 ? -6.843 3.672 -5.028 1.00 93.00 278 LEU A CA 1
ATOM 2186 C C . LEU A 1 278 ? -8.375 3.545 -4.930 1.00 93.00 278 LEU A C 1
ATOM 2188 O O . LEU A 1 278 ? -8.913 3.683 -3.839 1.00 93.00 278 LEU A O 1
ATOM 2192 N N . SER A 1 279 ? -9.049 3.188 -6.031 1.00 90.12 279 SER A N 1
ATOM 2193 C CA . SER A 1 279 ? -10.457 2.778 -6.074 1.00 90.12 279 SER A CA 1
ATOM 2194 C C . SER A 1 279 ? -10.800 1.556 -5.206 1.00 90.12 279 SER A C 1
ATOM 2196 O O . SER A 1 279 ? -11.976 1.316 -4.950 1.00 90.12 279 SER A O 1
ATOM 2198 N N . ASP A 1 280 ? -9.814 0.771 -4.756 1.00 90.81 280 ASP A N 1
ATOM 2199 C CA . ASP A 1 280 ? -10.058 -0.342 -3.832 1.00 90.81 280 ASP A CA 1
ATOM 2200 C C . ASP A 1 280 ? -10.330 0.115 -2.388 1.00 90.81 280 ASP A C 1
ATOM 2202 O O . ASP A 1 280 ? -10.996 -0.605 -1.645 1.00 90.81 280 ASP A O 1
ATOM 2206 N N . GLU A 1 281 ? -9.842 1.295 -1.990 1.00 87.56 281 GLU A N 1
ATOM 2207 C CA . GLU A 1 281 ? -9.959 1.796 -0.617 1.00 87.56 281 GLU A CA 1
ATOM 2208 C C . GLU A 1 281 ? -11.300 2.513 -0.411 1.00 87.56 281 GLU A C 1
ATOM 2210 O O . GLU A 1 281 ? -11.550 3.573 -0.992 1.00 87.56 281 GLU A O 1
ATOM 2215 N N . ARG A 1 282 ? -12.174 1.929 0.417 1.00 85.88 282 ARG A N 1
ATOM 2216 C CA . ARG A 1 282 ? -13.537 2.423 0.660 1.00 85.88 282 ARG A CA 1
ATOM 2217 C C . ARG A 1 282 ? -13.905 2.314 2.129 1.00 85.88 282 ARG A C 1
ATOM 2219 O O . ARG A 1 282 ? -13.505 1.365 2.802 1.00 85.88 282 ARG A O 1
ATOM 2226 N N . LYS A 1 283 ? -14.748 3.232 2.606 1.00 76.56 283 LYS A N 1
ATOM 2227 C CA . LYS A 1 283 ? -15.195 3.268 4.013 1.00 76.56 283 LYS A CA 1
ATOM 2228 C C . LYS A 1 283 ? -15.907 1.983 4.443 1.00 76.56 283 LYS A C 1
ATOM 2230 O O . LYS A 1 283 ? -15.685 1.493 5.544 1.00 76.56 283 LYS A O 1
ATOM 2235 N N . GLU A 1 284 ? -16.716 1.416 3.551 1.00 75.44 284 GLU A N 1
ATOM 2236 C CA . GLU A 1 284 ? -17.503 0.200 3.805 1.00 75.44 284 GLU A CA 1
ATOM 2237 C C . GLU A 1 284 ? -16.704 -1.097 3.576 1.00 75.44 284 GLU A C 1
ATOM 2239 O O . GLU A 1 284 ? -17.113 -2.177 4.002 1.00 75.44 284 GLU A O 1
ATOM 2244 N N . LYS A 1 285 ? -15.518 -0.994 2.958 1.00 82.06 285 LYS A N 1
ATOM 2245 C CA . LYS A 1 285 ? -14.587 -2.101 2.709 1.00 82.06 285 LYS A CA 1
ATOM 2246 C C . LYS A 1 285 ? -13.201 -1.744 3.266 1.00 82.06 285 LYS A C 1
ATOM 2248 O O . LYS A 1 285 ? -12.273 -1.489 2.496 1.00 82.06 285 LYS A O 1
ATOM 2253 N N . PRO A 1 286 ? -13.017 -1.747 4.599 1.00 74.31 286 PRO A N 1
ATOM 2254 C CA . PRO A 1 286 ? -11.717 -1.452 5.178 1.00 74.31 286 PRO A CA 1
ATOM 2255 C C . PRO A 1 286 ? -10.707 -2.541 4.801 1.00 74.31 286 PRO A C 1
ATOM 2257 O O . PRO A 1 286 ? -10.926 -3.742 5.018 1.00 74.31 286 PRO A O 1
ATOM 2260 N N . ASN A 1 287 ? -9.573 -2.122 4.249 1.00 84.44 287 ASN A N 1
ATOM 2261 C CA . ASN A 1 287 ? -8.419 -2.984 4.057 1.00 84.44 287 ASN A CA 1
ATOM 2262 C C . ASN A 1 287 ? -7.627 -3.092 5.365 1.00 84.44 287 ASN A C 1
ATOM 2264 O O . ASN A 1 287 ? -7.528 -2.143 6.136 1.00 84.44 287 ASN A O 1
ATOM 2268 N N . LEU A 1 288 ? -7.038 -4.263 5.633 1.00 84.31 288 LEU A N 1
ATOM 2269 C CA . LEU A 1 288 ? -6.226 -4.437 6.845 1.00 84.31 288 LEU A CA 1
ATOM 2270 C C . LEU A 1 288 ? -4.957 -3.573 6.790 1.00 84.31 288 LEU A C 1
ATOM 2272 O O . LEU A 1 288 ? -4.530 -3.036 7.809 1.00 84.31 288 LEU A O 1
ATOM 2276 N N . LEU A 1 289 ? -4.378 -3.443 5.595 1.00 85.62 289 LEU A N 1
ATOM 2277 C CA . LEU A 1 289 ? -3.363 -2.451 5.265 1.00 85.62 289 LEU A CA 1
ATOM 2278 C C . LEU A 1 289 ? -3.966 -1.484 4.236 1.00 85.62 289 LEU A C 1
ATOM 2280 O O . LEU A 1 289 ? -4.211 -1.918 3.108 1.00 85.62 289 LEU A O 1
ATOM 2284 N N . PRO A 1 290 ? -4.210 -0.210 4.595 1.00 87.25 290 PRO A N 1
ATOM 2285 C CA . PRO A 1 290 ? -4.784 0.769 3.676 1.00 87.25 290 PRO A CA 1
ATOM 2286 C C . PRO A 1 290 ? -3.896 0.980 2.451 1.00 87.25 290 PRO A C 1
ATOM 2288 O O . PRO A 1 290 ? -2.676 1.114 2.585 1.00 87.25 290 PRO A O 1
ATOM 2291 N N . PHE A 1 291 ? -4.477 1.049 1.256 1.00 91.06 291 PHE A N 1
ATOM 2292 C CA . PHE A 1 291 ? -3.686 1.030 0.025 1.00 91.06 291 PHE A CA 1
ATOM 2293 C C . PHE A 1 291 ? -2.826 2.287 -0.179 1.00 91.06 291 PHE A C 1
ATOM 2295 O O . PHE A 1 291 ? -1.707 2.186 -0.672 1.00 91.06 291 PHE A O 1
ATOM 2302 N N . GLY A 1 292 ? -3.291 3.467 0.248 1.00 89.81 292 GLY A N 1
ATOM 2303 C CA . GLY A 1 292 ? -2.551 4.731 0.097 1.00 89.81 292 GLY A CA 1
ATOM 2304 C C . GLY A 1 292 ? -1.140 4.711 0.714 1.00 89.81 292 GLY A C 1
ATOM 2305 O O . GLY A 1 292 ? -0.161 4.928 -0.001 1.00 89.81 292 GLY A O 1
ATOM 2306 N N . PRO A 1 293 ? -0.988 4.408 2.017 1.00 89.12 293 PRO A N 1
ATOM 2307 C CA . PRO A 1 293 ? 0.321 4.207 2.637 1.00 89.12 293 PRO A CA 1
ATOM 2308 C C . PRO A 1 293 ? 1.159 3.110 1.970 1.00 89.12 293 PRO A C 1
ATOM 2310 O O . PRO A 1 293 ? 2.370 3.273 1.825 1.00 89.12 293 PRO A O 1
ATOM 2313 N N . MET A 1 294 ? 0.531 2.014 1.527 1.00 91.69 294 MET A N 1
ATOM 2314 C CA . MET A 1 294 ? 1.236 0.930 0.835 1.00 91.69 294 MET A CA 1
ATOM 2315 C C . MET A 1 294 ? 1.797 1.400 -0.510 1.00 91.69 294 MET A C 1
ATOM 2317 O O . MET A 1 294 ? 2.953 1.120 -0.809 1.00 91.69 294 MET A O 1
ATOM 2321 N N . LEU A 1 295 ? 1.038 2.188 -1.272 1.00 91.81 295 LEU A N 1
ATOM 2322 C CA . LEU A 1 295 ? 1.462 2.808 -2.528 1.00 91.81 295 LEU A CA 1
ATOM 2323 C C . LEU A 1 295 ? 2.648 3.764 -2.334 1.00 91.81 295 LEU A C 1
ATOM 2325 O O . LEU A 1 295 ? 3.572 3.771 -3.149 1.00 91.81 295 LEU A O 1
ATOM 2329 N N . VAL A 1 296 ? 2.656 4.549 -1.251 1.00 87.81 296 VAL A N 1
ATOM 2330 C CA . VAL A 1 296 ? 3.818 5.378 -0.887 1.00 87.81 296 VAL A CA 1
ATOM 2331 C C . VAL A 1 296 ? 5.013 4.488 -0.547 1.00 87.81 296 VAL A C 1
ATOM 2333 O O . VAL A 1 296 ? 6.107 4.718 -1.055 1.00 87.81 296 VAL A O 1
ATOM 2336 N N . GLY A 1 297 ? 4.810 3.433 0.246 1.00 84.75 297 GLY A N 1
ATOM 2337 C CA . GLY A 1 297 ? 5.851 2.455 0.570 1.00 84.75 297 GLY A CA 1
ATOM 2338 C C . GLY A 1 297 ? 6.421 1.740 -0.661 1.00 84.75 297 GLY A C 1
ATOM 2339 O O . GLY A 1 297 ? 7.627 1.490 -0.724 1.00 84.75 297 GLY A O 1
ATOM 2340 N N . MET A 1 298 ? 5.596 1.492 -1.684 1.00 92.69 298 MET A N 1
ATOM 2341 C CA . MET A 1 298 ? 6.030 0.931 -2.968 1.00 92.69 298 MET A CA 1
ATOM 2342 C C . MET 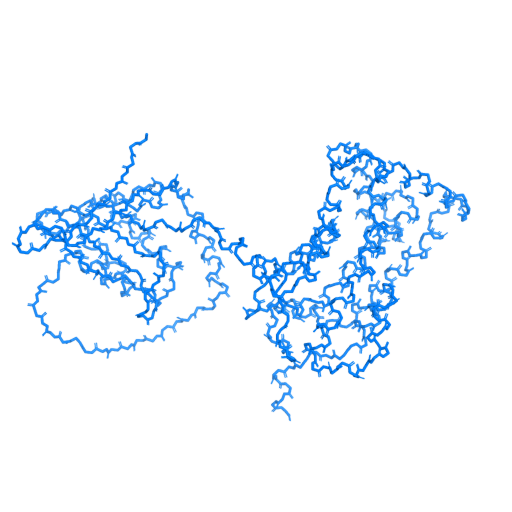A 1 298 ? 7.043 1.827 -3.697 1.00 92.69 298 MET A C 1
ATOM 2344 O O . MET A 1 298 ? 7.822 1.305 -4.487 1.00 92.69 298 MET A O 1
ATOM 2348 N N . GLN A 1 299 ? 7.094 3.136 -3.418 1.00 89.81 299 GLN A N 1
ATOM 2349 C CA . GLN A 1 299 ? 8.114 4.027 -3.992 1.00 89.81 299 GLN A CA 1
ATOM 2350 C C . GLN A 1 299 ? 9.510 3.834 -3.373 1.00 89.81 299 GLN A C 1
ATOM 2352 O O . GLN A 1 299 ? 10.487 4.342 -3.914 1.00 89.81 299 GLN A O 1
ATOM 2357 N N . PHE A 1 300 ? 9.614 3.112 -2.252 1.00 84.62 300 PHE A N 1
ATOM 2358 C CA . PHE A 1 300 ? 10.878 2.861 -1.553 1.00 84.62 300 PHE A CA 1
ATOM 2359 C C . PHE A 1 300 ? 11.280 1.386 -1.595 1.00 84.62 300 PHE A C 1
ATOM 2361 O O . PHE A 1 300 ? 12.412 1.069 -1.943 1.00 84.62 300 PHE A O 1
ATOM 2368 N N . LEU A 1 301 ? 10.357 0.485 -1.236 1.00 85.88 301 LEU A N 1
ATOM 2369 C CA . LEU A 1 301 ? 10.601 -0.961 -1.153 1.00 85.88 301 LEU A CA 1
ATOM 2370 C C . LEU A 1 301 ? 9.573 -1.766 -1.961 1.00 85.88 301 LEU A C 1
ATOM 2372 O O . LEU A 1 301 ? 9.314 -2.917 -1.627 1.00 85.88 301 LEU A O 1
ATOM 2376 N N . THR A 1 302 ? 8.957 -1.159 -2.983 1.00 92.62 302 THR A N 1
ATOM 2377 C CA . THR A 1 302 ? 8.314 -1.861 -4.118 1.00 92.62 302 THR A CA 1
ATOM 2378 C C . THR A 1 302 ? 7.527 -3.117 -3.709 1.00 92.62 302 THR A C 1
ATOM 2380 O O . THR A 1 302 ? 6.465 -3.005 -3.084 1.00 92.62 302 THR A O 1
ATOM 2383 N N . SER A 1 303 ? 8.029 -4.322 -4.005 1.00 94.69 303 SER A N 1
ATOM 2384 C CA . SER A 1 303 ? 7.355 -5.599 -3.723 1.00 94.69 303 SER A CA 1
ATOM 2385 C C . SER A 1 303 ? 7.204 -5.907 -2.236 1.00 94.69 303 SER A C 1
ATOM 2387 O O . SER A 1 303 ? 6.262 -6.596 -1.835 1.00 94.69 303 SER A O 1
ATOM 2389 N N . GLY A 1 304 ? 8.085 -5.353 -1.404 1.00 92.88 304 GLY A N 1
ATOM 2390 C CA . GLY A 1 304 ? 7.993 -5.403 0.050 1.00 92.88 304 GLY A CA 1
ATOM 2391 C C . GLY A 1 304 ? 6.714 -4.762 0.593 1.00 92.88 304 GLY A C 1
ATOM 2392 O O . GLY A 1 304 ? 6.267 -5.180 1.657 1.00 92.88 304 GLY A O 1
ATOM 2393 N N . PHE A 1 305 ? 6.097 -3.828 -0.145 1.00 94.81 305 PHE A N 1
ATOM 2394 C CA . PHE A 1 305 ? 4.791 -3.232 0.174 1.00 94.81 305 PHE A CA 1
ATOM 2395 C C . PHE A 1 305 ? 3.654 -3.742 -0.727 1.00 94.81 305 PHE A C 1
ATOM 2397 O O . PHE A 1 305 ? 2.539 -3.944 -0.244 1.00 94.81 305 PHE A O 1
ATOM 2404 N N . LEU A 1 306 ? 3.907 -4.038 -2.004 1.00 95.75 306 LEU A N 1
ATOM 2405 C CA . LEU A 1 306 ? 2.866 -4.579 -2.886 1.00 95.75 306 LEU A CA 1
ATOM 2406 C C . LEU A 1 306 ? 2.299 -5.912 -2.366 1.00 95.75 306 LEU A C 1
ATOM 2408 O O . LEU A 1 306 ? 1.083 -6.089 -2.293 1.00 95.75 306 LEU A O 1
ATOM 2412 N N . LEU A 1 307 ? 3.173 -6.856 -2.000 1.00 96.88 307 LEU A N 1
ATOM 2413 C CA . LEU A 1 307 ? 2.746 -8.206 -1.629 1.00 96.88 307 LEU A CA 1
ATOM 2414 C C . LEU A 1 307 ? 1.953 -8.240 -0.310 1.00 96.88 307 LEU A C 1
ATOM 2416 O O . LEU A 1 307 ? 0.910 -8.898 -0.296 1.00 96.88 307 LEU A O 1
ATOM 2420 N N . PRO A 1 308 ? 2.344 -7.518 0.767 1.00 94.88 308 PRO A N 1
ATOM 2421 C CA . PRO A 1 308 ? 1.519 -7.408 1.966 1.00 94.88 308 PRO A CA 1
ATOM 2422 C C . PRO A 1 308 ? 0.145 -6.853 1.696 1.00 94.88 308 PRO A C 1
ATOM 2424 O O . PRO A 1 308 ? -0.831 -7.401 2.200 1.00 94.88 308 PRO A O 1
ATOM 2427 N N . TYR A 1 309 ? 0.039 -5.823 0.864 1.00 94.62 309 TYR A N 1
ATOM 2428 C CA . TYR A 1 309 ? -1.270 -5.328 0.480 1.00 94.62 309 TYR A CA 1
ATOM 2429 C C . TYR A 1 309 ? -2.094 -6.425 -0.220 1.00 94.62 309 TYR A C 1
ATOM 2431 O O . TYR A 1 309 ? -3.219 -6.694 0.188 1.00 94.62 309 TYR A O 1
ATOM 2439 N N . LEU A 1 310 ? -1.521 -7.155 -1.181 1.00 94.50 310 LEU A N 1
ATOM 2440 C CA . LEU A 1 310 ? -2.231 -8.219 -1.903 1.00 94.50 310 LEU A CA 1
ATOM 2441 C C . LEU A 1 310 ? -2.776 -9.339 -1.007 1.00 94.50 310 LEU A C 1
ATOM 2443 O O . LEU A 1 310 ? -3.906 -9.778 -1.220 1.00 94.50 310 LEU A O 1
ATOM 2447 N N . PHE A 1 311 ? -2.016 -9.813 -0.012 1.00 93.81 311 PHE A N 1
ATOM 2448 C CA . PHE A 1 311 ? -2.508 -10.875 0.878 1.00 93.81 311 PHE A CA 1
ATOM 2449 C C . PHE A 1 311 ? -3.368 -10.360 2.045 1.00 93.81 311 PHE A C 1
ATOM 2451 O O . PHE A 1 311 ? -4.049 -11.157 2.692 1.00 93.81 311 PHE A O 1
ATOM 2458 N N . THR A 1 312 ? -3.387 -9.047 2.311 1.00 90.62 312 THR A N 1
ATOM 2459 C CA . THR A 1 312 ? -4.165 -8.445 3.414 1.00 90.62 312 THR A CA 1
ATOM 2460 C C . THR A 1 312 ? -5.381 -7.618 2.977 1.00 90.62 312 THR A C 1
ATOM 2462 O O . THR A 1 312 ? -6.269 -7.379 3.807 1.00 90.62 312 THR A O 1
ATOM 2465 N N . ARG A 1 313 ? -5.486 -7.218 1.701 1.00 89.62 313 ARG A N 1
ATOM 2466 C CA . ARG A 1 313 ? -6.642 -6.479 1.160 1.00 89.62 313 ARG A CA 1
ATOM 2467 C C . ARG A 1 313 ? -7.938 -7.260 1.345 1.00 89.62 313 ARG A C 1
ATOM 2469 O O . ARG A 1 313 ? -7.929 -8.476 1.510 1.00 89.62 313 ARG A O 1
ATOM 2476 N N . THR A 1 314 ? -9.073 -6.600 1.435 1.00 86.25 314 THR A N 1
ATOM 2477 C CA . THR A 1 314 ? -10.374 -7.257 1.612 1.00 86.25 314 THR A CA 1
ATOM 2478 C C . THR A 1 314 ? -10.870 -7.785 0.256 1.00 86.25 314 THR A C 1
ATOM 2480 O O . THR A 1 314 ? -10.660 -7.104 -0.747 1.00 86.25 314 THR A O 1
ATOM 2483 N N . PRO A 1 315 ? -11.440 -9.011 0.183 1.00 81.50 315 PRO A N 1
ATOM 2484 C CA . PRO A 1 315 ? -12.063 -9.531 -1.041 1.00 81.50 315 PRO A CA 1
ATOM 2485 C C . PRO A 1 315 ? -12.998 -8.516 -1.690 1.00 81.50 315 PRO A C 1
ATOM 2487 O O . PRO A 1 315 ? -13.689 -7.787 -0.979 1.00 81.50 315 PRO A O 1
ATOM 2490 N N . GLU A 1 316 ? -13.019 -8.463 -3.018 1.00 82.44 316 GLU A N 1
ATOM 2491 C CA . GLU A 1 316 ? -14.023 -7.676 -3.728 1.00 82.44 316 GLU A CA 1
ATOM 2492 C C . GLU A 1 316 ? -15.362 -8.422 -3.723 1.00 82.44 316 GLU A C 1
ATOM 2494 O O . GLU A 1 316 ? -15.416 -9.613 -4.026 1.00 82.44 316 GLU A O 1
ATOM 2499 N N . PHE A 1 317 ? -16.432 -7.731 -3.337 1.00 76.25 317 PHE A N 1
ATOM 2500 C CA . PHE A 1 317 ? -17.783 -8.298 -3.256 1.00 76.25 317 PHE A CA 1
ATOM 2501 C C . PHE A 1 317 ? -18.818 -7.469 -4.019 1.00 76.25 317 PHE A C 1
ATOM 2503 O O . PHE A 1 317 ? -19.932 -7.946 -4.232 1.00 76.25 317 PHE A O 1
ATOM 2510 N N . GLU A 1 318 ? -18.461 -6.267 -4.476 1.00 74.25 318 GLU A N 1
ATOM 2511 C CA . GLU A 1 318 ? -19.364 -5.410 -5.237 1.00 74.25 318 GLU A CA 1
ATOM 2512 C C . GLU A 1 318 ? -19.057 -5.448 -6.729 1.00 74.25 318 GLU A C 1
ATOM 2514 O O . GLU A 1 318 ? -17.907 -5.433 -7.166 1.00 74.25 318 GLU A O 1
ATOM 2519 N N . SER A 1 319 ? -20.118 -5.486 -7.530 1.00 73.62 319 SER A N 1
ATOM 2520 C CA . SER A 1 319 ? -20.043 -5.467 -8.992 1.00 73.62 319 SER A CA 1
ATOM 2521 C C . SER A 1 319 ? -20.076 -4.062 -9.588 1.00 73.62 319 SER A C 1
ATOM 2523 O O . SER A 1 319 ? -19.951 -3.927 -10.796 1.00 73.62 319 SER A O 1
ATOM 2525 N N . GLN A 1 320 ? -20.328 -3.028 -8.786 1.00 83.56 320 GLN A N 1
ATOM 2526 C CA . GLN A 1 320 ? -20.325 -1.642 -9.237 1.00 83.56 320 GLN A CA 1
ATOM 2527 C C . GLN A 1 320 ? -20.073 -0.732 -8.040 1.00 83.56 320 GLN A C 1
ATOM 2529 O O . GLN A 1 320 ? -20.753 -0.848 -7.026 1.00 83.56 320 GLN A O 1
ATOM 2534 N N . VAL A 1 321 ? -19.104 0.167 -8.181 1.00 88.44 321 VAL A N 1
ATOM 2535 C CA . VAL A 1 321 ? -18.655 1.096 -7.141 1.00 88.44 321 VAL A CA 1
ATOM 2536 C C . VAL A 1 321 ? -18.725 2.507 -7.691 1.00 88.44 321 VAL A C 1
ATOM 2538 O O . VAL A 1 321 ? -18.317 2.741 -8.831 1.00 88.44 321 VAL A O 1
ATOM 2541 N N . TYR A 1 322 ? -19.204 3.456 -6.891 1.00 89.00 322 TYR A N 1
ATOM 2542 C CA . TYR A 1 322 ? -19.263 4.849 -7.308 1.00 89.00 322 TYR A CA 1
ATOM 2543 C C . TYR A 1 322 ? -18.002 5.599 -6.902 1.00 89.00 322 TYR A C 1
ATOM 2545 O O . TYR A 1 322 ? -17.341 5.291 -5.908 1.00 89.00 322 TYR A O 1
ATOM 2553 N N . LYS A 1 323 ? -17.676 6.643 -7.660 1.00 88.44 323 LYS A N 1
ATOM 2554 C CA . LYS A 1 323 ? -16.538 7.517 -7.359 1.00 88.44 323 LYS A CA 1
ATOM 2555 C C . LYS A 1 323 ? -16.617 8.121 -5.953 1.00 88.44 323 LYS A C 1
ATOM 2557 O O . LYS A 1 323 ? -15.583 8.346 -5.331 1.00 88.44 323 LYS A O 1
ATOM 2562 N N . GLU A 1 324 ? -17.830 8.379 -5.469 1.00 88.06 324 GLU A N 1
ATOM 2563 C CA . GLU A 1 324 ? -18.091 8.944 -4.143 1.00 88.06 324 GLU A CA 1
ATOM 2564 C C . GLU A 1 324 ? -17.839 7.956 -2.990 1.00 88.06 324 GLU A C 1
ATOM 2566 O O . GLU A 1 324 ? -17.749 8.387 -1.842 1.00 88.06 324 GLU A O 1
ATOM 2571 N N . ASP A 1 325 ? -17.699 6.657 -3.276 1.00 87.50 325 ASP A N 1
ATOM 2572 C CA . ASP A 1 325 ? -17.471 5.622 -2.258 1.00 87.50 325 ASP A CA 1
ATOM 2573 C C . ASP A 1 325 ? -15.985 5.472 -1.882 1.00 87.50 325 ASP A C 1
ATOM 2575 O O . ASP A 1 325 ? -15.655 4.853 -0.865 1.00 87.50 325 ASP A O 1
ATOM 2579 N N . ILE A 1 326 ? -15.081 6.033 -2.695 1.00 87.88 326 ILE A N 1
ATOM 2580 C CA . ILE A 1 326 ? -13.632 6.000 -2.463 1.00 87.88 326 ILE A CA 1
ATOM 2581 C C . ILE A 1 326 ? -13.289 6.847 -1.237 1.00 87.88 326 ILE A C 1
ATOM 2583 O O . ILE A 1 326 ? -13.715 7.998 -1.115 1.00 87.88 326 ILE A O 1
ATOM 2587 N N . ASP A 1 327 ? -12.465 6.299 -0.345 1.00 83.25 327 ASP A N 1
ATOM 2588 C CA . ASP A 1 327 ? -12.069 7.008 0.866 1.00 83.25 327 ASP A CA 1
ATOM 2589 C C . ASP A 1 327 ? -11.051 8.127 0.570 1.00 83.25 327 ASP A C 1
ATOM 2591 O O . ASP A 1 327 ? -9.860 7.896 0.333 1.00 83.25 327 ASP A O 1
ATOM 2595 N N . GLY A 1 328 ? -11.547 9.365 0.586 1.00 84.69 328 GLY A N 1
ATOM 2596 C CA . GLY A 1 328 ? -10.769 10.592 0.440 1.00 84.69 328 GLY A CA 1
ATOM 2597 C C . GLY A 1 328 ? -10.836 11.226 -0.954 1.00 84.69 328 GLY A C 1
ATOM 2598 O O . GLY A 1 328 ? -10.591 10.594 -1.982 1.00 84.69 328 GLY A O 1
ATOM 2599 N N . ASP A 1 329 ? -11.092 12.537 -0.989 1.00 85.81 329 ASP A N 1
ATOM 2600 C CA . ASP A 1 329 ? -11.262 13.305 -2.232 1.00 85.81 329 ASP A CA 1
ATOM 2601 C C . ASP A 1 329 ? -10.032 13.273 -3.145 1.00 85.81 329 ASP A C 1
ATOM 2603 O O . ASP A 1 329 ? -10.146 13.281 -4.375 1.00 85.81 329 ASP A O 1
ATOM 2607 N N . LEU A 1 330 ? -8.833 13.296 -2.555 1.00 85.81 330 LEU A N 1
ATOM 2608 C CA . LEU A 1 330 ? -7.588 13.252 -3.314 1.00 85.81 330 LEU A CA 1
ATOM 2609 C C . LEU A 1 330 ? -7.392 11.865 -3.929 1.00 85.81 330 LEU A C 1
ATOM 2611 O O . LEU A 1 330 ? -7.050 11.766 -5.105 1.00 85.81 330 LEU A O 1
ATOM 2615 N N . GLN A 1 331 ? -7.651 10.815 -3.156 1.00 88.94 331 GLN A N 1
ATOM 2616 C CA . GLN A 1 331 ? -7.559 9.424 -3.572 1.00 88.94 331 GLN A CA 1
ATOM 2617 C C . GLN A 1 331 ? -8.526 9.157 -4.721 1.00 88.94 331 GLN A C 1
ATOM 2619 O O . GLN A 1 331 ? -8.093 8.645 -5.747 1.00 88.94 331 GLN A O 1
ATOM 2624 N N . ALA A 1 332 ? -9.779 9.607 -4.617 1.00 89.56 332 ALA A N 1
ATOM 2625 C CA . ALA A 1 332 ? -10.770 9.491 -5.686 1.00 89.56 332 ALA A CA 1
ATOM 2626 C C . ALA A 1 332 ? -10.336 10.212 -6.975 1.00 89.56 332 ALA A C 1
ATOM 2628 O O . ALA A 1 332 ? -10.489 9.691 -8.082 1.00 89.56 332 ALA A O 1
ATOM 2629 N N . LYS A 1 333 ? -9.754 11.415 -6.853 1.00 91.94 333 LYS A N 1
ATOM 2630 C CA . LYS A 1 333 ? -9.236 12.175 -8.005 1.00 91.94 333 LYS A CA 1
ATOM 2631 C C . LYS A 1 333 ? -8.043 11.490 -8.659 1.00 91.94 333 LYS A C 1
ATOM 2633 O O . LYS A 1 333 ? -8.000 11.421 -9.882 1.00 91.94 333 LYS A O 1
ATOM 2638 N N . VAL A 1 334 ? -7.087 11.011 -7.865 1.00 92.44 334 VAL A N 1
ATOM 2639 C CA . VAL A 1 334 ? -5.884 10.326 -8.360 1.00 92.44 334 VAL A CA 1
ATOM 2640 C C . VAL A 1 334 ? -6.251 8.979 -8.974 1.00 92.44 334 VAL A C 1
ATOM 2642 O O . VAL A 1 334 ? -5.774 8.675 -10.066 1.00 92.44 334 VAL A O 1
ATOM 2645 N N . ALA A 1 335 ? -7.132 8.218 -8.317 1.00 92.69 335 ALA A N 1
ATOM 2646 C CA . ALA A 1 335 ? -7.643 6.947 -8.809 1.00 92.69 335 ALA A CA 1
ATOM 2647 C C . ALA A 1 335 ? -8.219 7.115 -10.213 1.00 92.69 335 ALA A C 1
ATOM 2649 O O . ALA A 1 335 ? -7.825 6.379 -11.101 1.00 92.69 335 ALA A O 1
ATOM 2650 N N . GLU A 1 336 ? -9.062 8.123 -10.450 1.00 93.69 336 GLU A N 1
ATOM 2651 C CA . GLU A 1 336 ? -9.727 8.332 -11.744 1.00 93.69 336 GLU A CA 1
ATOM 2652 C C . GLU A 1 336 ? -8.934 9.193 -12.746 1.00 93.69 336 GLU A C 1
ATOM 2654 O O . GLU A 1 336 ? -9.421 9.486 -13.841 1.00 93.69 336 GLU A O 1
ATOM 2659 N N . TRP A 1 337 ? -7.697 9.595 -12.438 1.00 93.94 337 TRP A N 1
ATOM 2660 C CA . TRP A 1 337 ? -6.910 10.445 -13.334 1.00 93.94 337 TRP A CA 1
ATOM 2661 C C . TRP A 1 337 ? -6.308 9.654 -14.507 1.00 93.94 337 TRP A C 1
ATOM 2663 O O . TRP A 1 337 ? -5.140 9.276 -14.508 1.00 93.94 337 TRP A O 1
ATOM 2673 N N . ARG A 1 338 ? -7.096 9.433 -15.563 1.00 94.50 338 ARG A N 1
ATOM 2674 C CA . ARG A 1 338 ? -6.697 8.673 -16.770 1.00 94.50 338 ARG A CA 1
ATOM 2675 C C . ARG A 1 338 ? -5.405 9.151 -17.463 1.00 94.50 338 ARG A C 1
ATOM 2677 O O . ARG A 1 338 ? -4.637 8.292 -17.901 1.00 94.50 338 ARG A O 1
ATOM 2684 N N . PRO A 1 339 ? -5.088 10.465 -17.545 1.00 95.88 339 PRO A N 1
ATOM 2685 C CA . PRO A 1 339 ? -3.812 10.925 -18.102 1.00 95.88 339 PRO A CA 1
ATOM 2686 C C . PRO A 1 339 ? -2.566 10.388 -17.380 1.00 95.88 339 PRO A C 1
ATOM 2688 O O . PRO A 1 339 ? -1.485 10.398 -17.972 1.00 95.88 339 PRO A O 1
ATOM 2691 N N . LEU A 1 340 ? -2.707 9.874 -16.149 1.00 95.12 340 LEU A N 1
ATOM 2692 C CA . LEU A 1 340 ? -1.634 9.221 -15.399 1.00 95.12 340 LEU A CA 1
ATOM 2693 C C . LEU A 1 340 ? -0.959 8.105 -16.206 1.00 95.12 340 LEU A C 1
ATOM 2695 O O . LEU A 1 340 ? 0.267 8.019 -16.211 1.00 95.12 340 LEU A O 1
ATOM 2699 N N . GLY A 1 341 ? -1.743 7.281 -16.913 1.00 95.56 341 GLY A N 1
ATOM 2700 C CA . GLY A 1 341 ? -1.223 6.154 -17.691 1.00 95.56 341 GLY A CA 1
ATOM 2701 C C . GLY A 1 341 ? -0.278 6.614 -18.801 1.00 95.56 341 GLY A C 1
ATOM 2702 O O . GLY A 1 341 ? 0.848 6.129 -18.902 1.00 95.56 341 GLY A O 1
ATOM 2703 N N . GLY A 1 342 ? -0.694 7.617 -19.580 1.00 96.31 342 GLY A N 1
ATOM 2704 C CA . GLY A 1 342 ? 0.141 8.225 -20.618 1.00 96.31 342 GLY A CA 1
ATOM 2705 C C . GLY A 1 342 ? 1.378 8.929 -20.055 1.00 96.31 342 GLY A C 1
ATOM 2706 O O . GLY A 1 342 ? 2.479 8.739 -20.573 1.00 96.31 342 GLY A O 1
ATOM 2707 N N . PHE A 1 343 ? 1.220 9.694 -18.969 1.00 96.88 343 PHE A N 1
ATOM 2708 C CA . PHE A 1 343 ? 2.327 10.390 -18.308 1.00 96.88 343 PHE A CA 1
ATOM 2709 C C . PHE A 1 343 ? 3.395 9.414 -17.795 1.00 96.88 343 PHE A C 1
ATOM 2711 O O . PHE A 1 343 ? 4.568 9.538 -18.149 1.00 96.88 343 PHE A O 1
ATOM 2718 N N . LEU A 1 344 ? 3.002 8.407 -17.013 1.00 97.75 344 LEU A N 1
ATOM 2719 C CA . LEU A 1 344 ? 3.942 7.434 -16.461 1.00 97.75 344 LEU A CA 1
ATOM 2720 C C . LEU A 1 344 ? 4.531 6.537 -17.554 1.00 97.75 344 LEU A C 1
ATOM 2722 O O . LEU A 1 344 ? 5.731 6.270 -17.532 1.00 97.75 344 LEU A O 1
ATOM 2726 N N . SER A 1 345 ? 3.757 6.169 -18.581 1.00 97.62 345 SER A N 1
ATOM 2727 C CA . SER A 1 345 ? 4.299 5.466 -19.751 1.00 97.62 345 SER A CA 1
ATOM 2728 C C . SER A 1 345 ? 5.397 6.268 -20.441 1.00 97.62 345 SER A C 1
ATOM 2730 O O . SER A 1 345 ? 6.387 5.682 -20.880 1.00 97.62 345 SER A O 1
ATOM 2732 N N . ALA A 1 346 ? 5.256 7.593 -20.539 1.00 97.69 346 ALA A N 1
ATOM 2733 C CA . ALA A 1 346 ? 6.293 8.451 -21.100 1.00 97.69 346 ALA A CA 1
ATOM 2734 C C . ALA A 1 346 ? 7.559 8.443 -20.228 1.00 97.69 346 ALA A C 1
ATOM 2736 O O . ALA A 1 346 ? 8.652 8.286 -20.767 1.00 97.69 346 ALA A O 1
ATOM 2737 N N . VAL A 1 347 ? 7.421 8.515 -18.898 1.00 97.94 347 VAL A N 1
ATOM 2738 C CA . VAL A 1 347 ? 8.553 8.418 -17.955 1.00 97.94 347 VAL A CA 1
ATOM 2739 C C . VAL A 1 347 ? 9.272 7.071 -18.076 1.00 97.94 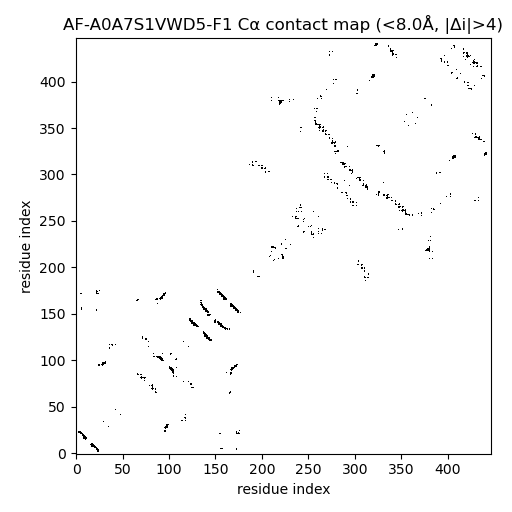347 VAL A C 1
ATOM 2741 O O . VAL A 1 347 ? 10.495 7.037 -18.212 1.00 97.94 347 VAL A O 1
ATOM 2744 N N . GLY A 1 348 ? 8.547 5.950 -18.074 1.00 97.88 348 GLY A N 1
ATOM 2745 C CA . GLY A 1 348 ? 9.172 4.631 -18.210 1.00 97.88 348 GLY A CA 1
ATOM 2746 C C . GLY A 1 348 ? 9.775 4.402 -19.598 1.00 97.88 348 GLY A C 1
ATOM 2747 O O . GLY A 1 348 ? 10.867 3.854 -19.703 1.00 97.88 348 GLY A O 1
ATOM 2748 N N . THR A 1 349 ? 9.150 4.915 -20.664 1.00 97.94 349 THR A N 1
ATOM 2749 C CA . THR A 1 349 ? 9.744 4.891 -22.015 1.00 97.94 349 THR A CA 1
ATOM 2750 C C . THR A 1 349 ? 11.029 5.711 -22.066 1.00 97.94 349 THR A C 1
ATOM 2752 O O . THR A 1 349 ? 12.034 5.237 -22.591 1.00 97.94 349 THR A O 1
ATOM 2755 N N . ALA A 1 350 ? 11.033 6.914 -21.485 1.00 97.50 350 ALA A N 1
ATOM 2756 C CA . ALA A 1 350 ? 12.232 7.740 -21.378 1.00 97.50 350 ALA A CA 1
ATOM 2757 C C . ALA A 1 350 ? 13.327 7.036 -20.568 1.00 97.50 350 ALA A C 1
ATOM 2759 O O . ALA A 1 350 ? 14.496 7.145 -20.918 1.00 97.50 350 ALA A O 1
ATOM 2760 N N . SER A 1 351 ? 12.948 6.257 -19.553 1.00 98.00 351 SER A N 1
ATOM 2761 C CA . SER A 1 351 ? 13.865 5.470 -18.726 1.00 98.00 351 SER A CA 1
ATOM 2762 C C . SER A 1 351 ? 14.499 4.313 -19.496 1.00 98.00 351 SER A C 1
ATOM 2764 O O . SER A 1 351 ? 15.714 4.131 -19.438 1.00 98.00 351 SER A O 1
ATOM 2766 N N . ILE A 1 352 ? 13.711 3.602 -20.306 1.00 97.44 352 ILE A N 1
ATOM 2767 C CA . ILE A 1 352 ? 14.214 2.584 -21.236 1.00 97.44 352 ILE A CA 1
ATOM 2768 C C . ILE A 1 352 ? 15.178 3.226 -22.236 1.00 97.44 352 ILE A C 1
ATOM 2770 O O . ILE A 1 352 ? 16.291 2.743 -22.408 1.00 97.44 352 ILE A O 1
ATOM 2774 N N . VAL A 1 353 ? 14.791 4.338 -22.867 1.00 97.12 353 VAL A N 1
ATOM 2775 C CA . VAL A 1 353 ? 15.654 5.064 -23.814 1.00 97.12 353 VAL A CA 1
ATOM 2776 C C . VAL A 1 353 ? 16.949 5.519 -23.133 1.00 97.12 353 VAL A C 1
ATOM 2778 O O . VAL A 1 353 ? 18.031 5.320 -23.688 1.00 97.12 353 VAL A O 1
ATOM 2781 N N . TRP A 1 354 ? 16.863 6.058 -21.916 1.00 96.75 354 TRP A N 1
ATOM 2782 C CA . TRP A 1 354 ? 18.008 6.497 -21.118 1.00 96.75 354 TRP A CA 1
ATOM 2783 C C . TRP A 1 354 ? 19.013 5.372 -20.866 1.00 96.75 354 TRP A C 1
ATOM 2785 O O . TRP A 1 354 ? 20.213 5.609 -20.979 1.00 96.75 354 TRP A O 1
ATOM 2795 N N . SER A 1 355 ? 18.559 4.135 -20.639 1.00 96.19 355 SER A N 1
ATOM 2796 C CA . SER A 1 355 ? 19.456 2.977 -20.510 1.00 96.19 355 SER A CA 1
ATOM 2797 C C . SER A 1 355 ? 20.369 2.773 -21.721 1.00 96.19 355 SER A C 1
ATOM 2799 O O . SER A 1 355 ? 21.498 2.306 -21.559 1.00 96.19 355 SER A O 1
ATOM 2801 N N . PHE A 1 356 ? 19.906 3.131 -22.921 1.00 95.00 356 PHE A N 1
ATOM 2802 C CA . PHE A 1 356 ? 20.665 2.953 -24.160 1.00 95.00 356 PHE A CA 1
ATOM 2803 C C . PHE A 1 356 ? 21.513 4.168 -24.528 1.00 95.00 356 PHE A C 1
ATOM 2805 O O . PHE A 1 356 ? 22.635 3.990 -24.994 1.00 95.00 356 PHE A O 1
ATOM 2812 N N . ILE A 1 357 ? 20.993 5.385 -24.345 1.00 93.75 357 ILE A N 1
ATOM 2813 C CA . ILE A 1 357 ? 21.633 6.604 -24.878 1.00 93.75 357 ILE A CA 1
ATOM 2814 C C . ILE A 1 357 ? 22.131 7.572 -23.801 1.00 93.75 357 ILE A C 1
ATOM 2816 O O . ILE A 1 357 ? 22.946 8.444 -24.097 1.00 93.75 357 ILE A O 1
ATOM 2820 N N . GLY A 1 358 ? 21.649 7.448 -22.564 1.00 91.62 358 GLY A N 1
ATOM 2821 C CA . GLY A 1 358 ? 22.023 8.328 -21.458 1.00 91.62 358 GLY A CA 1
ATOM 2822 C C . GLY A 1 358 ? 23.478 8.121 -21.062 1.00 91.62 358 GLY A C 1
ATOM 2823 O O . GLY A 1 358 ? 23.956 6.995 -21.081 1.00 91.62 358 GLY A O 1
ATOM 2824 N N . ARG A 1 359 ? 24.195 9.187 -20.702 1.00 92.38 359 ARG A N 1
ATOM 2825 C CA . ARG A 1 359 ? 25.599 9.125 -20.246 1.00 92.38 359 ARG A CA 1
ATOM 2826 C C . ARG A 1 359 ? 26.560 8.438 -21.236 1.00 92.38 359 ARG A C 1
ATOM 2828 O O . ARG A 1 359 ? 26.954 7.285 -21.030 1.00 92.38 359 ARG A O 1
ATOM 2835 N N . PRO A 1 360 ? 26.937 9.126 -22.333 1.00 92.12 360 PRO A N 1
ATOM 2836 C CA . PRO A 1 360 ? 27.888 8.626 -23.331 1.00 92.12 360 PRO A CA 1
ATOM 2837 C C . PRO A 1 360 ? 29.211 8.102 -22.752 1.00 92.12 360 PRO A C 1
ATOM 2839 O O . PRO A 1 360 ? 29.837 7.230 -23.347 1.00 92.12 360 PRO A O 1
ATOM 2842 N N . GLU A 1 361 ? 29.620 8.593 -21.583 1.00 93.38 361 GLU A N 1
ATOM 2843 C CA . GLU A 1 361 ? 30.832 8.192 -20.868 1.00 93.38 361 GLU A CA 1
ATOM 2844 C C . GLU A 1 361 ? 30.872 6.713 -20.438 1.00 93.38 361 GLU A C 1
ATOM 2846 O O . GLU A 1 361 ? 31.954 6.208 -20.149 1.00 93.38 361 GLU A O 1
ATOM 2851 N N . PHE A 1 362 ? 29.739 5.997 -20.447 1.00 92.81 362 PHE A N 1
ATOM 2852 C CA . PHE A 1 362 ? 29.679 4.553 -20.166 1.00 92.81 362 PHE A CA 1
ATOM 2853 C C . PHE A 1 362 ? 29.891 3.670 -21.411 1.00 92.81 362 PHE A C 1
ATOM 2855 O O . PHE A 1 362 ? 29.687 2.459 -21.348 1.00 92.81 362 PHE A O 1
ATOM 2862 N N . GLY A 1 363 ? 30.303 4.253 -22.539 1.00 92.31 363 GLY A N 1
ATOM 2863 C CA . GLY A 1 363 ? 30.683 3.510 -23.743 1.00 92.31 363 GLY A CA 1
ATOM 2864 C C . GLY A 1 363 ? 29.507 3.170 -24.655 1.00 92.31 363 GLY A C 1
ATOM 2865 O O . GLY A 1 363 ? 28.444 3.785 -24.578 1.00 92.31 363 GLY A O 1
ATOM 2866 N N . GLU A 1 364 ? 29.690 2.198 -25.542 1.00 92.69 364 GLU A N 1
ATOM 2867 C CA . GLU A 1 364 ? 28.635 1.696 -26.439 1.00 92.69 364 GLU A CA 1
ATOM 2868 C C . GLU A 1 364 ? 27.785 0.606 -25.759 1.00 92.69 364 GLU A C 1
ATOM 2870 O O . GLU A 1 364 ? 28.098 0.145 -24.661 1.00 92.69 364 GLU A O 1
ATOM 2875 N N . PHE A 1 365 ? 26.707 0.151 -26.411 1.00 93.56 365 PHE A N 1
ATOM 2876 C CA . PHE A 1 365 ? 25.757 -0.811 -25.827 1.00 93.56 365 PHE A CA 1
ATOM 2877 C C . PHE A 1 365 ? 26.421 -2.045 -25.190 1.00 93.56 365 PHE A C 1
ATOM 2879 O O . PHE A 1 365 ? 26.078 -2.410 -24.069 1.00 93.56 365 PHE A O 1
ATOM 2886 N N . THR A 1 366 ? 27.376 -2.676 -25.880 1.00 94.88 366 THR A N 1
ATOM 2887 C CA . THR A 1 366 ? 28.047 -3.890 -25.388 1.00 94.88 366 THR A CA 1
ATOM 2888 C C . THR A 1 366 ? 28.842 -3.635 -24.110 1.00 94.88 366 THR A C 1
ATOM 2890 O O . THR A 1 366 ? 28.791 -4.443 -23.186 1.00 94.88 366 THR A O 1
ATOM 2893 N N . GLU A 1 367 ? 29.568 -2.517 -24.045 1.00 94.19 367 GLU A N 1
ATOM 2894 C CA . GLU A 1 367 ? 30.372 -2.150 -22.874 1.00 94.19 367 GLU A CA 1
ATOM 2895 C C . GLU A 1 367 ? 29.462 -1.866 -21.680 1.00 94.19 367 GLU A C 1
ATOM 2897 O O . GLU A 1 367 ? 29.653 -2.466 -20.623 1.00 94.19 367 GLU A O 1
ATOM 2902 N N . ARG A 1 368 ? 28.404 -1.071 -21.894 1.00 94.81 368 ARG A N 1
ATOM 2903 C CA . ARG A 1 368 ? 27.382 -0.773 -20.877 1.00 94.81 368 ARG A CA 1
ATOM 2904 C C . ARG A 1 368 ? 26.682 -2.012 -20.359 1.00 94.81 368 ARG A C 1
ATOM 2906 O O . ARG A 1 368 ? 26.423 -2.118 -19.167 1.00 94.81 368 ARG A O 1
ATOM 2913 N N . TYR A 1 369 ? 26.311 -2.919 -21.257 1.00 95.44 369 TYR A N 1
ATOM 2914 C CA . TYR A 1 369 ? 25.605 -4.134 -20.879 1.00 95.44 369 TYR A CA 1
ATOM 2915 C C . TYR A 1 369 ? 26.494 -5.026 -20.013 1.00 95.44 369 TYR A C 1
ATOM 2917 O O . TYR A 1 369 ? 26.052 -5.499 -18.970 1.00 95.44 369 TYR A O 1
ATOM 2925 N N . ASN A 1 370 ? 27.761 -5.200 -20.394 1.00 95.69 370 ASN A N 1
ATOM 2926 C CA . ASN A 1 370 ? 28.702 -5.987 -19.603 1.00 95.69 370 ASN A CA 1
ATOM 2927 C C . ASN A 1 370 ? 28.944 -5.352 -18.226 1.00 95.69 370 ASN A C 1
ATOM 2929 O O . ASN A 1 370 ? 28.804 -6.042 -17.220 1.00 95.69 370 ASN A O 1
ATOM 2933 N N . SER A 1 371 ? 29.197 -4.038 -18.155 1.00 94.56 371 SER A N 1
ATOM 2934 C CA . SER A 1 371 ? 29.371 -3.348 -16.869 1.00 94.56 371 SER A CA 1
ATOM 2935 C C . SER A 1 371 ? 28.106 -3.357 -16.011 1.00 94.56 371 SER A C 1
ATOM 2937 O O . SER A 1 371 ? 28.198 -3.391 -14.786 1.00 94.56 371 SER A O 1
ATOM 2939 N N . PHE A 1 372 ? 26.925 -3.355 -16.631 1.00 95.12 372 PHE A N 1
ATOM 2940 C CA . PHE A 1 372 ? 25.654 -3.488 -15.928 1.00 95.12 372 PHE A CA 1
ATOM 2941 C C . PHE A 1 372 ? 25.485 -4.873 -15.305 1.00 95.12 372 PHE A C 1
ATOM 2943 O O . PHE A 1 372 ? 25.128 -4.970 -14.136 1.00 95.12 372 PHE A O 1
ATOM 2950 N N . ILE A 1 373 ? 25.763 -5.943 -16.054 1.00 94.06 373 ILE A N 1
ATOM 2951 C CA . ILE A 1 373 ? 25.699 -7.312 -15.525 1.00 94.06 373 ILE A CA 1
ATOM 2952 C C . ILE A 1 373 ? 26.730 -7.515 -14.412 1.00 94.06 373 ILE A C 1
ATOM 2954 O O . ILE A 1 373 ? 26.393 -8.091 -13.376 1.00 94.06 373 ILE A O 1
ATOM 2958 N N . ASP A 1 374 ? 27.945 -6.991 -14.582 1.00 92.50 374 ASP A N 1
ATOM 2959 C CA . ASP A 1 374 ? 28.968 -7.019 -13.536 1.00 92.50 374 ASP A CA 1
ATOM 2960 C C . ASP A 1 374 ? 28.485 -6.285 -12.276 1.00 92.50 374 ASP A C 1
ATOM 2962 O O . ASP A 1 374 ? 28.628 -6.813 -11.173 1.00 92.50 374 ASP A O 1
ATOM 2966 N N . LEU A 1 375 ? 27.841 -5.121 -12.427 1.00 91.19 375 LEU A N 1
ATOM 2967 C CA . LEU A 1 375 ? 27.250 -4.369 -11.317 1.00 91.19 375 LEU A CA 1
ATOM 2968 C C . LEU A 1 375 ? 26.143 -5.163 -10.612 1.00 91.19 375 LEU A C 1
ATOM 2970 O O . LEU A 1 375 ? 26.204 -5.331 -9.397 1.00 91.19 375 LEU A O 1
ATOM 2974 N N . LEU A 1 376 ? 25.185 -5.729 -11.351 1.00 90.94 376 LEU A N 1
ATOM 2975 C CA . LEU A 1 376 ? 24.126 -6.560 -10.765 1.00 90.94 376 LEU A CA 1
ATOM 2976 C C . LEU A 1 376 ? 24.692 -7.793 -10.043 1.00 90.94 376 LEU A C 1
ATOM 2978 O O . LEU A 1 376 ? 24.145 -8.222 -9.034 1.00 90.94 376 LEU A O 1
ATOM 2982 N N . SER A 1 377 ? 25.812 -8.352 -10.506 1.00 88.56 377 SER A N 1
ATOM 2983 C CA . SER A 1 377 ? 26.438 -9.528 -9.882 1.00 88.56 377 SER A CA 1
ATOM 2984 C C . SER A 1 377 ? 27.066 -9.266 -8.506 1.00 88.56 377 SER A C 1
ATOM 2986 O O . SER A 1 377 ? 27.413 -10.211 -7.795 1.00 88.56 377 SER A O 1
ATOM 2988 N N . ILE A 1 378 ? 27.217 -8.002 -8.115 1.00 85.38 378 ILE A N 1
ATOM 2989 C CA . ILE A 1 378 ? 27.790 -7.612 -6.821 1.00 85.38 378 ILE A CA 1
ATOM 2990 C C . ILE A 1 378 ? 26.844 -6.746 -5.994 1.00 85.38 378 ILE A C 1
ATOM 2992 O O . ILE A 1 378 ? 27.024 -6.660 -4.781 1.00 85.38 378 ILE A O 1
ATOM 2996 N N . ASP A 1 379 ? 25.853 -6.123 -6.630 1.00 85.12 379 ASP A N 1
ATOM 2997 C CA . ASP A 1 379 ? 24.900 -5.244 -5.976 1.00 85.12 379 ASP A CA 1
ATOM 2998 C C . ASP A 1 379 ? 23.526 -5.904 -5.813 1.00 85.12 379 ASP A C 1
ATOM 3000 O O . ASP A 1 379 ? 22.851 -6.314 -6.767 1.00 85.12 379 ASP A O 1
ATOM 3004 N N . ARG A 1 380 ? 23.107 -5.980 -4.548 1.00 87.12 380 ARG A N 1
ATOM 3005 C CA . ARG A 1 380 ? 21.836 -6.578 -4.154 1.00 87.12 380 ARG A CA 1
ATOM 3006 C C . ARG A 1 380 ? 20.657 -5.692 -4.523 1.00 87.12 380 ARG A C 1
ATOM 3008 O O . ARG A 1 380 ? 19.617 -6.217 -4.913 1.00 87.12 380 ARG A O 1
ATOM 3015 N N . VAL A 1 381 ? 20.805 -4.377 -4.390 1.00 84.00 381 VAL A N 1
ATOM 3016 C CA . VAL A 1 381 ? 19.707 -3.421 -4.573 1.00 84.00 381 VAL A CA 1
ATOM 3017 C C . VAL A 1 381 ? 19.308 -3.328 -6.048 1.00 84.00 381 VAL A C 1
ATOM 3019 O O . VAL A 1 381 ? 18.140 -3.490 -6.400 1.00 84.00 381 VAL A O 1
ATOM 3022 N N . GLY A 1 382 ? 20.277 -3.166 -6.939 1.00 88.50 382 GLY A N 1
ATOM 3023 C CA . GLY A 1 382 ? 20.077 -3.186 -8.380 1.00 88.50 382 GLY A CA 1
ATOM 3024 C C . GLY A 1 382 ? 19.493 -4.510 -8.856 1.00 88.50 382 GLY A C 1
ATOM 3025 O O . GLY A 1 382 ? 18.558 -4.528 -9.659 1.00 88.50 382 GLY A O 1
ATOM 3026 N N . SER A 1 383 ? 19.979 -5.629 -8.311 1.00 90.31 383 SER A N 1
ATOM 3027 C CA . SER A 1 383 ? 19.421 -6.951 -8.608 1.00 90.31 383 SER A CA 1
ATOM 3028 C C . SER A 1 383 ? 17.979 -7.104 -8.120 1.00 90.31 383 SER A C 1
ATOM 3030 O O . SER A 1 383 ? 17.167 -7.725 -8.814 1.00 90.31 383 SER A O 1
ATOM 3032 N N . SER A 1 384 ? 17.616 -6.527 -6.968 1.00 91.38 384 SER A N 1
ATOM 3033 C CA . SER A 1 384 ? 16.242 -6.607 -6.463 1.00 91.38 384 SER A CA 1
ATOM 3034 C C . SER A 1 384 ? 15.255 -5.848 -7.348 1.00 91.38 384 SER A C 1
ATOM 3036 O O . SER A 1 384 ? 14.133 -6.319 -7.509 1.00 91.38 384 SER A O 1
ATOM 3038 N N . PHE A 1 385 ? 15.673 -4.773 -8.028 1.00 94.38 385 PHE A N 1
ATOM 3039 C CA . PHE A 1 385 ? 14.804 -4.069 -8.982 1.00 94.38 385 PHE A CA 1
ATOM 3040 C C . PHE A 1 385 ? 14.333 -4.963 -10.136 1.00 94.38 385 PHE A C 1
ATOM 3042 O O . PHE A 1 385 ? 13.192 -4.857 -10.585 1.00 94.38 385 PHE A O 1
ATOM 3049 N N . ILE A 1 386 ? 15.181 -5.882 -10.608 1.00 94.56 386 ILE A N 1
ATOM 3050 C CA . ILE A 1 386 ? 14.809 -6.842 -11.658 1.00 94.56 386 ILE A CA 1
ATOM 3051 C C . ILE A 1 386 ? 13.767 -7.837 -11.138 1.00 94.56 386 ILE A C 1
ATOM 3053 O O . ILE A 1 386 ? 12.809 -8.165 -11.843 1.00 94.56 386 ILE A O 1
ATOM 3057 N N . VAL A 1 387 ? 13.927 -8.289 -9.891 1.00 95.25 387 VAL A N 1
ATOM 3058 C CA . VAL A 1 387 ? 12.944 -9.150 -9.221 1.00 95.25 387 VAL A CA 1
ATOM 3059 C C . VAL A 1 387 ? 11.618 -8.411 -9.047 1.00 95.25 387 VAL A C 1
ATOM 3061 O O . VAL A 1 387 ? 10.568 -8.978 -9.342 1.00 95.25 387 VAL A O 1
ATOM 3064 N N . ASP A 1 388 ? 11.649 -7.138 -8.660 1.00 96.88 388 ASP A N 1
ATOM 3065 C CA . ASP A 1 388 ? 10.448 -6.317 -8.508 1.00 96.88 388 ASP A CA 1
ATOM 3066 C C . ASP A 1 388 ? 9.679 -6.139 -9.817 1.00 96.88 388 ASP A C 1
ATOM 3068 O O . ASP A 1 388 ? 8.458 -6.291 -9.836 1.00 96.88 388 ASP A O 1
ATOM 3072 N N . LEU A 1 389 ? 10.375 -5.890 -10.932 1.00 97.00 389 LEU A N 1
ATOM 3073 C CA . LEU A 1 389 ? 9.744 -5.817 -12.255 1.00 97.00 389 LEU A CA 1
ATOM 3074 C C . LEU A 1 389 ? 9.013 -7.122 -12.604 1.00 97.00 389 LEU A C 1
ATOM 3076 O O . LEU A 1 389 ? 7.911 -7.086 -13.156 1.00 97.00 389 LEU A O 1
ATOM 3080 N N . ALA A 1 390 ? 9.591 -8.275 -12.257 1.00 96.50 390 ALA A N 1
ATOM 3081 C CA . ALA A 1 390 ? 8.946 -9.570 -12.458 1.00 96.50 390 ALA A CA 1
ATOM 3082 C C . ALA A 1 390 ? 7.722 -9.752 -11.544 1.00 96.50 390 ALA A C 1
ATOM 3084 O O . ALA A 1 390 ? 6.676 -10.210 -12.005 1.00 96.50 390 ALA A O 1
ATOM 3085 N N . ILE A 1 391 ? 7.813 -9.352 -10.273 1.00 97.25 391 ILE A N 1
ATOM 3086 C CA . ILE A 1 391 ? 6.687 -9.403 -9.327 1.00 97.25 391 ILE A CA 1
ATOM 3087 C C . ILE A 1 391 ? 5.541 -8.506 -9.815 1.00 97.25 391 ILE A C 1
ATOM 3089 O O . ILE A 1 391 ? 4.389 -8.943 -9.845 1.00 97.25 391 ILE A O 1
ATOM 3093 N N . PHE A 1 392 ? 5.838 -7.287 -10.268 1.00 97.19 392 PHE A N 1
ATOM 3094 C CA . PHE A 1 392 ? 4.836 -6.375 -10.825 1.00 97.19 392 PHE A CA 1
ATOM 3095 C C . PHE A 1 392 ? 4.190 -6.953 -12.085 1.00 97.19 392 PHE A C 1
ATOM 3097 O O . PHE A 1 392 ? 2.968 -6.899 -12.220 1.00 97.19 392 PHE A O 1
ATOM 3104 N N . ALA A 1 393 ? 4.976 -7.568 -12.973 1.00 96.25 393 ALA A N 1
ATOM 3105 C CA . ALA A 1 393 ? 4.457 -8.237 -14.164 1.00 96.25 393 ALA A CA 1
ATOM 3106 C C . ALA A 1 393 ? 3.460 -9.355 -13.822 1.00 96.25 393 ALA A C 1
ATOM 3108 O O . ALA A 1 393 ? 2.435 -9.480 -14.492 1.00 96.25 393 ALA A O 1
ATOM 3109 N N . ILE A 1 394 ? 3.744 -10.141 -12.778 1.00 94.69 394 ILE A N 1
ATOM 3110 C CA . ILE A 1 394 ? 2.888 -11.242 -12.318 1.00 94.69 394 ILE A CA 1
ATOM 3111 C C . ILE A 1 394 ? 1.591 -10.696 -11.707 1.00 94.69 394 ILE A C 1
ATOM 3113 O O . ILE A 1 394 ? 0.495 -11.118 -12.089 1.00 94.69 394 ILE A O 1
ATOM 3117 N N . PHE A 1 395 ? 1.700 -9.748 -10.773 1.00 95.00 395 PHE A N 1
ATOM 3118 C CA . PHE A 1 395 ? 0.572 -9.348 -9.930 1.00 95.00 395 PHE A CA 1
ATOM 3119 C C . PHE A 1 395 ? -0.228 -8.144 -10.418 1.00 95.00 395 PHE A C 1
ATOM 3121 O O . PHE A 1 395 ? -1.330 -7.946 -9.916 1.00 95.00 395 PHE A O 1
ATOM 3128 N N . GLN A 1 396 ? 0.227 -7.371 -11.412 1.00 94.00 396 GLN A N 1
ATOM 3129 C CA . GLN A 1 396 ? -0.602 -6.291 -11.981 1.00 94.00 396 GLN A CA 1
ATOM 3130 C C . GLN A 1 396 ? -1.978 -6.806 -12.444 1.00 94.00 396 GLN A C 1
ATOM 3132 O O . GLN A 1 396 ? -2.982 -6.111 -12.316 1.00 94.00 396 GLN A O 1
ATOM 3137 N N . SER A 1 397 ? -2.033 -8.055 -12.922 1.00 90.69 397 SER A N 1
ATOM 3138 C CA . SER A 1 397 ? -3.255 -8.701 -13.403 1.00 90.69 397 SER A CA 1
ATOM 3139 C C . SER A 1 397 ? -4.329 -8.846 -12.320 1.00 90.69 397 SER A C 1
ATOM 3141 O O . SER A 1 397 ? -5.509 -8.723 -12.634 1.00 90.69 397 SER A O 1
ATOM 3143 N N . TRP A 1 398 ? -3.928 -9.029 -11.056 1.00 91.69 398 TRP A N 1
ATOM 3144 C CA . TRP A 1 398 ? -4.835 -9.215 -9.917 1.00 91.69 398 TRP A CA 1
ATOM 3145 C C . TRP A 1 398 ? -5.637 -7.957 -9.584 1.00 91.69 398 TRP A C 1
ATOM 3147 O O . TRP A 1 398 ? -6.661 -8.045 -8.922 1.00 91.69 398 TRP A O 1
ATOM 3157 N N . PHE A 1 399 ? -5.174 -6.786 -10.022 1.00 92.88 399 PHE A N 1
ATOM 3158 C CA . PHE A 1 399 ? -5.877 -5.525 -9.805 1.00 92.88 399 PHE A CA 1
ATOM 3159 C C . PHE A 1 399 ? -6.806 -5.159 -10.961 1.00 92.88 399 PHE A C 1
ATOM 3161 O O . PHE A 1 399 ? -7.824 -4.508 -10.749 1.00 92.88 399 PHE A O 1
ATOM 3168 N N . VAL A 1 400 ? -6.441 -5.547 -12.187 1.00 93.12 400 VAL A N 1
ATOM 3169 C CA . VAL A 1 400 ? -7.173 -5.173 -13.406 1.00 93.12 400 VAL A CA 1
ATOM 3170 C C . VAL A 1 400 ? -8.581 -5.756 -13.403 1.00 93.12 400 VAL A C 1
ATOM 3172 O O . VAL A 1 400 ? -9.522 -5.056 -13.763 1.00 93.12 400 VAL A O 1
ATOM 3175 N N . ASP A 1 401 ? -8.728 -7.024 -13.012 1.00 88.75 401 ASP A N 1
ATOM 3176 C CA . ASP A 1 401 ? -10.041 -7.672 -12.993 1.00 88.75 401 ASP A CA 1
ATOM 3177 C C . ASP A 1 401 ? -10.972 -7.019 -11.975 1.00 88.75 401 ASP A C 1
ATOM 3179 O O . ASP A 1 401 ? -12.083 -6.639 -12.342 1.00 88.75 401 ASP A O 1
ATOM 3183 N N . ASP A 1 402 ? -10.481 -6.808 -10.752 1.00 89.94 402 ASP A N 1
ATOM 3184 C CA . ASP A 1 402 ? -11.242 -6.154 -9.689 1.00 89.94 402 ASP A CA 1
ATOM 3185 C C . ASP A 1 402 ? -11.623 -4.716 -10.080 1.00 89.94 402 ASP A C 1
ATOM 3187 O O . ASP A 1 402 ? -12.752 -4.288 -9.870 1.00 89.94 402 ASP A O 1
ATOM 3191 N N . ASP A 1 403 ? -10.709 -3.946 -10.682 1.00 92.88 403 ASP A N 1
ATOM 3192 C CA . ASP A 1 403 ? -10.995 -2.561 -11.082 1.00 92.88 403 ASP A CA 1
ATOM 3193 C C . ASP A 1 403 ? -11.985 -2.478 -12.255 1.00 92.88 403 ASP A C 1
ATOM 3195 O O . ASP A 1 403 ? -12.815 -1.572 -12.274 1.00 92.88 403 ASP A O 1
ATOM 3199 N N . LEU A 1 404 ? -11.954 -3.421 -13.205 1.00 91.75 404 LEU A N 1
ATOM 3200 C CA . LEU A 1 404 ? -12.982 -3.525 -14.250 1.00 91.75 404 LEU A CA 1
ATOM 3201 C C . LEU A 1 404 ? -14.337 -3.924 -13.669 1.00 91.75 404 LEU A C 1
ATOM 3203 O O . LEU A 1 404 ? -15.352 -3.339 -14.050 1.00 91.75 404 LEU A O 1
ATOM 3207 N N . GLN A 1 405 ? -14.346 -4.867 -12.726 1.00 89.75 405 GLN A N 1
ATOM 3208 C CA . GLN A 1 405 ? -15.553 -5.259 -12.010 1.00 89.75 405 GLN A CA 1
ATOM 3209 C C . GLN A 1 405 ? -16.162 -4.053 -11.291 1.00 89.75 405 GLN A C 1
ATOM 3211 O O . GLN A 1 405 ? -17.334 -3.775 -11.491 1.00 89.75 405 GLN A O 1
ATOM 3216 N N . ARG A 1 406 ? -15.379 -3.255 -10.553 1.00 90.25 406 ARG A N 1
ATOM 3217 C CA . ARG A 1 406 ? -15.872 -2.031 -9.883 1.00 90.25 406 ARG A CA 1
ATOM 3218 C C . ARG A 1 406 ? -16.492 -1.013 -10.843 1.00 90.25 406 ARG A C 1
ATOM 3220 O O . ARG A 1 406 ? -17.372 -0.255 -10.445 1.00 90.25 406 ARG A O 1
ATOM 3227 N N . ARG A 1 407 ? -16.058 -1.001 -12.104 1.00 91.31 407 ARG A N 1
ATOM 3228 C CA . ARG A 1 407 ? -16.583 -0.128 -13.167 1.00 91.31 407 ARG A CA 1
ATOM 3229 C C . ARG A 1 407 ? -17.844 -0.687 -13.842 1.00 91.31 407 ARG A C 1
ATOM 3231 O O . ARG A 1 407 ? -18.287 -0.113 -14.831 1.00 91.31 407 ARG A O 1
ATOM 3238 N N . GLY A 1 408 ? -18.405 -1.794 -13.350 1.00 89.00 408 GLY A N 1
ATOM 3239 C CA . GLY A 1 408 ? -19.586 -2.437 -13.932 1.00 89.00 408 GLY A CA 1
ATOM 3240 C C . GLY A 1 408 ? -19.307 -3.174 -15.245 1.00 89.00 408 GLY A C 1
ATOM 3241 O O . GLY A 1 408 ? -20.242 -3.487 -15.978 1.00 89.00 408 GLY A O 1
ATOM 3242 N N . VAL A 1 409 ? -18.036 -3.442 -15.569 1.00 89.19 409 VAL A N 1
ATOM 3243 C CA . VAL A 1 409 ? -17.650 -4.115 -16.815 1.00 89.19 409 VAL A CA 1
ATOM 3244 C C . VAL A 1 409 ? -17.677 -5.626 -16.611 1.00 89.19 409 VAL A C 1
ATOM 3246 O O . VAL A 1 409 ? -16.943 -6.168 -15.780 1.00 89.19 409 VAL A O 1
ATOM 3249 N N . SER A 1 410 ? -18.493 -6.315 -17.409 1.00 86.25 410 SER A N 1
ATOM 3250 C CA . SER A 1 410 ? -18.596 -7.777 -17.387 1.00 86.25 410 SER A CA 1
ATOM 3251 C C . SER A 1 410 ? -17.292 -8.468 -17.838 1.00 86.25 410 SER A C 1
ATOM 3253 O O . SER A 1 410 ? -16.407 -7.856 -18.444 1.00 86.25 410 SER A O 1
ATOM 3255 N N . GLU A 1 411 ? -17.126 -9.759 -17.529 1.00 82.12 411 GLU A N 1
ATOM 3256 C CA . GLU A 1 411 ? -15.904 -10.505 -17.888 1.00 82.12 411 GLU A CA 1
ATOM 3257 C C . GLU A 1 411 ? -15.676 -10.602 -19.407 1.00 82.12 411 GLU A C 1
ATOM 3259 O O . GLU A 1 411 ? -14.530 -10.543 -19.861 1.00 82.12 411 GLU A O 1
ATOM 3264 N N . ASP A 1 412 ? -16.761 -10.679 -20.182 1.00 85.12 412 ASP A N 1
ATOM 3265 C CA . ASP A 1 412 ? -16.740 -10.799 -21.645 1.00 85.12 412 ASP A CA 1
ATOM 3266 C C . ASP A 1 412 ? -16.536 -9.450 -22.361 1.00 85.12 412 ASP A C 1
ATOM 3268 O O . ASP A 1 412 ? -16.248 -9.396 -23.563 1.00 85.12 412 ASP A O 1
ATOM 3272 N N . GLU A 1 413 ? -16.653 -8.338 -21.637 1.00 87.38 413 GLU A N 1
ATOM 3273 C CA . GLU A 1 413 ? -16.444 -6.997 -22.166 1.00 87.38 413 GLU A CA 1
ATOM 3274 C C . GLU A 1 413 ? -14.979 -6.558 -22.067 1.00 87.38 413 GLU A C 1
ATOM 3276 O O . GLU A 1 413 ? -14.226 -6.923 -21.162 1.00 87.38 413 GLU A O 1
ATOM 3281 N N . LEU A 1 414 ? -14.549 -5.751 -23.045 1.00 90.19 414 LEU A N 1
ATOM 3282 C CA . LEU A 1 414 ? -13.192 -5.194 -23.120 1.00 90.19 414 LEU A CA 1
ATOM 3283 C C . LEU A 1 414 ? -12.062 -6.243 -23.021 1.00 90.19 414 LEU A C 1
ATOM 3285 O O . LEU A 1 414 ? -10.937 -5.896 -22.655 1.00 90.19 414 LEU A O 1
ATOM 3289 N N . MET A 1 415 ? -12.310 -7.500 -23.419 1.00 90.75 415 MET A N 1
ATOM 3290 C CA . MET A 1 415 ? -11.330 -8.600 -23.346 1.00 90.75 415 MET A CA 1
ATOM 3291 C C . MET A 1 415 ? -9.957 -8.242 -23.927 1.00 90.75 415 MET A C 1
ATOM 3293 O O . MET A 1 415 ? -8.930 -8.628 -23.376 1.00 90.75 415 MET A O 1
ATOM 3297 N N . GLY A 1 416 ? -9.920 -7.490 -25.033 1.00 93.44 416 GLY A N 1
ATOM 3298 C CA . GLY A 1 416 ? -8.666 -7.036 -25.638 1.00 93.44 416 GLY A CA 1
ATOM 3299 C C . GLY A 1 416 ? -7.845 -6.161 -24.687 1.00 93.44 416 GLY A C 1
ATOM 3300 O O . GLY A 1 416 ? -6.666 -6.433 -24.471 1.00 93.44 416 GLY A O 1
ATOM 3301 N N . LEU A 1 417 ? -8.477 -5.159 -24.069 1.00 93.12 417 LEU A N 1
ATOM 3302 C CA . LEU A 1 417 ? -7.828 -4.274 -23.102 1.00 93.12 417 LEU A CA 1
ATOM 3303 C C . LEU A 1 417 ? -7.437 -5.036 -21.829 1.00 93.12 417 LEU A C 1
ATOM 3305 O O . LEU A 1 417 ? -6.314 -4.882 -21.354 1.00 93.12 417 LEU A O 1
ATOM 3309 N N . ARG A 1 418 ? -8.324 -5.908 -21.330 1.00 94.06 418 ARG A N 1
ATOM 3310 C CA . ARG A 1 418 ? -8.081 -6.779 -20.169 1.00 94.06 418 ARG A CA 1
ATOM 3311 C C . ARG A 1 418 ? -6.849 -7.663 -20.390 1.00 94.06 418 ARG A C 1
ATOM 3313 O O . ARG A 1 418 ? -5.944 -7.682 -19.563 1.00 94.06 418 ARG A O 1
ATOM 3320 N N . ASN A 1 419 ? -6.762 -8.342 -21.532 1.00 94.06 419 ASN A N 1
ATOM 3321 C CA . ASN A 1 419 ? -5.633 -9.217 -21.857 1.00 94.06 419 ASN A CA 1
ATOM 3322 C C . ASN A 1 419 ? -4.334 -8.436 -22.066 1.00 94.06 419 ASN A C 1
ATOM 3324 O O . ASN A 1 419 ? -3.285 -8.863 -21.588 1.00 94.06 419 ASN A O 1
ATOM 3328 N N . VAL A 1 420 ? -4.391 -7.278 -22.729 1.00 95.38 420 VAL A N 1
ATOM 3329 C CA . VAL A 1 420 ? -3.222 -6.399 -22.873 1.00 95.38 420 VAL A CA 1
ATOM 3330 C C . VAL A 1 420 ? -2.699 -5.981 -21.498 1.00 95.38 420 VAL A C 1
ATOM 3332 O O . VAL A 1 420 ? -1.506 -6.117 -21.246 1.00 95.38 420 VAL A O 1
ATOM 3335 N N . ALA A 1 421 ? -3.578 -5.576 -20.583 1.00 94.50 421 ALA A N 1
ATOM 3336 C CA . ALA A 1 421 ? -3.210 -5.195 -19.221 1.00 94.50 421 ALA A CA 1
ATOM 3337 C C . ALA A 1 421 ? -2.563 -6.336 -18.419 1.00 94.50 421 ALA A C 1
ATOM 3339 O O . ALA A 1 421 ? -1.614 -6.114 -17.672 1.00 94.50 421 ALA A O 1
ATOM 3340 N N . LYS A 1 422 ? -3.056 -7.566 -18.592 1.00 92.75 422 LYS A N 1
ATOM 3341 C CA . LYS A 1 422 ? -2.561 -8.749 -17.874 1.00 92.75 422 LYS A CA 1
ATOM 3342 C C . LYS A 1 422 ? -1.236 -9.277 -18.415 1.00 92.75 422 LYS A C 1
ATOM 3344 O O . LYS A 1 422 ? -0.384 -9.686 -17.632 1.00 92.75 422 LYS A O 1
ATOM 3349 N N . PHE A 1 423 ? -1.079 -9.306 -19.738 1.00 94.75 423 PHE A N 1
ATOM 3350 C CA . PHE A 1 423 ? 0.001 -10.048 -20.396 1.00 94.75 423 PHE A CA 1
ATOM 3351 C C . PHE A 1 423 ? 1.098 -9.171 -20.999 1.00 94.75 423 PHE A C 1
ATOM 3353 O O . PHE A 1 423 ? 2.127 -9.707 -21.407 1.00 94.75 423 PHE A O 1
ATOM 3360 N N . VAL A 1 424 ? 0.917 -7.848 -21.053 1.00 96.75 424 VAL A N 1
ATOM 3361 C CA . VAL A 1 424 ? 1.954 -6.909 -21.501 1.00 96.75 424 VAL A CA 1
ATOM 3362 C C . VAL A 1 424 ? 2.473 -6.121 -20.289 1.00 96.75 424 VAL A C 1
ATOM 3364 O O . VAL A 1 424 ? 1.853 -5.135 -19.890 1.00 96.75 424 VAL A O 1
ATOM 3367 N N . PRO A 1 425 ? 3.603 -6.538 -19.680 1.00 96.31 425 PRO A N 1
ATOM 3368 C CA . PRO A 1 425 ? 4.295 -5.808 -18.616 1.00 96.31 425 PRO A CA 1
ATOM 3369 C C . PRO A 1 425 ? 4.405 -4.307 -18.886 1.00 96.31 425 PRO A C 1
ATOM 3371 O O . PRO A 1 425 ? 4.773 -3.914 -19.994 1.00 96.31 425 PRO A O 1
ATOM 3374 N N . PHE A 1 426 ? 4.126 -3.489 -17.868 1.00 97.56 426 PHE A N 1
ATOM 3375 C CA . PHE A 1 426 ? 4.216 -2.025 -17.872 1.00 97.56 426 PHE A CA 1
ATOM 3376 C C . PHE A 1 426 ? 3.275 -1.316 -18.864 1.00 97.56 426 PHE A C 1
ATOM 3378 O O . PHE A 1 426 ? 2.340 -0.625 -18.463 1.00 97.56 426 PHE A O 1
ATOM 3385 N N . PHE A 1 427 ? 3.484 -1.505 -20.166 1.00 97.75 427 PHE A N 1
ATOM 3386 C CA . PHE A 1 427 ? 2.719 -0.845 -21.224 1.00 97.75 427 PHE A CA 1
ATOM 3387 C C . PHE A 1 427 ? 1.263 -1.303 -21.283 1.00 97.75 427 PHE A C 1
ATOM 3389 O O . PHE A 1 427 ? 0.389 -0.515 -21.642 1.00 97.75 427 PHE A O 1
ATOM 3396 N N . GLY A 1 428 ? 0.986 -2.553 -20.908 1.00 97.12 428 GLY A N 1
ATOM 3397 C CA . GLY A 1 428 ? -0.377 -3.054 -20.809 1.00 97.12 428 GLY A CA 1
ATOM 3398 C C . GLY A 1 428 ? -1.174 -2.319 -19.740 1.00 97.12 428 GLY A C 1
ATOM 3399 O O . GLY A 1 428 ? -2.270 -1.833 -20.018 1.00 97.12 428 GLY A O 1
ATOM 3400 N N . LEU A 1 429 ? -0.602 -2.178 -18.541 1.00 97.31 429 LEU A N 1
ATOM 3401 C CA . LEU A 1 429 ? -1.208 -1.409 -17.455 1.00 97.31 429 LEU A CA 1
ATOM 3402 C C . LEU A 1 429 ? -1.340 0.077 -17.814 1.00 97.31 429 LEU A C 1
ATOM 3404 O O . LEU A 1 429 ? -2.376 0.683 -17.554 1.00 97.31 429 LEU A O 1
ATOM 3408 N N . ALA A 1 430 ? -0.346 0.663 -18.479 1.00 97.44 430 ALA A N 1
ATOM 3409 C CA . ALA A 1 430 ? -0.433 2.044 -18.948 1.00 97.44 430 ALA A CA 1
ATOM 3410 C C . ALA A 1 430 ? -1.590 2.266 -19.938 1.00 97.44 430 ALA A C 1
ATOM 3412 O O . ALA A 1 430 ? -2.342 3.243 -19.829 1.00 97.44 430 ALA A O 1
ATOM 3413 N N . ALA A 1 431 ? -1.747 1.352 -20.900 1.00 96.94 431 ALA A N 1
ATOM 3414 C CA . ALA A 1 431 ? -2.847 1.373 -21.856 1.00 96.94 431 ALA A CA 1
ATOM 3415 C C . ALA A 1 431 ? -4.193 1.191 -21.144 1.00 96.94 431 ALA A C 1
ATOM 3417 O O . ALA A 1 431 ? -5.131 1.939 -21.417 1.00 96.94 431 ALA A O 1
ATOM 3418 N N . TYR A 1 432 ? -4.262 0.262 -20.187 1.00 96.81 432 TYR A N 1
ATOM 3419 C CA . TYR A 1 432 ? -5.428 0.049 -19.335 1.00 96.81 432 TYR A CA 1
ATOM 3420 C C . TYR A 1 432 ? -5.865 1.327 -18.621 1.00 96.81 432 TYR A C 1
ATOM 3422 O O . TYR A 1 432 ? -6.990 1.771 -18.816 1.00 96.81 432 TYR A O 1
ATOM 3430 N N . ILE A 1 433 ? -4.972 1.977 -17.874 1.00 96.19 433 ILE A N 1
ATOM 3431 C CA . ILE A 1 433 ? -5.284 3.201 -17.113 1.00 96.19 433 ILE A CA 1
ATOM 3432 C C . ILE A 1 433 ? -5.804 4.315 -18.028 1.00 96.19 433 ILE A C 1
ATOM 3434 O O . ILE A 1 433 ? -6.708 5.066 -17.665 1.00 96.19 433 ILE A O 1
ATOM 3438 N N . THR A 1 434 ? -5.242 4.407 -19.231 1.00 95.94 434 THR A N 1
ATOM 3439 C CA . THR A 1 434 ? -5.591 5.444 -20.204 1.00 95.94 434 THR A CA 1
ATOM 3440 C C . THR A 1 434 ? -6.965 5.191 -20.837 1.00 95.94 434 THR A C 1
ATOM 3442 O O . THR A 1 434 ? -7.757 6.119 -21.036 1.00 95.94 434 THR A O 1
ATOM 3445 N N . LEU A 1 435 ? -7.263 3.932 -21.164 1.00 95.31 435 LEU A N 1
ATOM 3446 C CA . LEU A 1 435 ? -8.412 3.544 -21.987 1.00 95.31 435 LEU A CA 1
ATOM 3447 C C . LEU A 1 435 ? -9.589 2.966 -21.195 1.00 95.31 435 LEU A C 1
ATOM 3449 O O . LEU A 1 435 ? -10.664 2.822 -21.775 1.00 95.31 435 LEU A O 1
ATOM 3453 N N . ARG A 1 436 ? -9.413 2.632 -19.912 1.00 94.00 436 ARG A N 1
ATOM 3454 C CA . ARG A 1 436 ? -10.486 2.064 -19.088 1.00 94.00 436 ARG A CA 1
ATOM 3455 C C . ARG A 1 436 ? -11.684 3.024 -18.974 1.00 94.00 436 ARG A C 1
ATOM 3457 O O . ARG A 1 436 ? -11.484 4.244 -19.016 1.00 94.00 436 ARG A O 1
ATOM 3464 N N . PRO A 1 437 ? -12.908 2.491 -18.817 1.00 93.81 437 PRO A N 1
ATOM 3465 C CA . PRO A 1 437 ? -14.097 3.288 -18.518 1.00 93.81 437 PRO A CA 1
ATOM 3466 C C . PRO A 1 437 ? -13.939 4.066 -17.213 1.00 93.81 437 PRO A C 1
ATOM 3468 O O . PRO A 1 437 ? -13.139 3.683 -16.366 1.00 93.81 437 PRO A O 1
ATOM 3471 N N . GLU A 1 438 ? -14.696 5.139 -17.035 1.00 92.56 438 GLU A N 1
ATOM 3472 C CA . GLU A 1 438 ? -14.733 5.893 -15.775 1.00 92.56 438 GLU A CA 1
ATOM 3473 C C . GLU A 1 438 ? -15.621 5.179 -14.751 1.00 92.56 438 GLU A C 1
ATOM 3475 O O . GLU A 1 438 ? -16.529 4.437 -15.129 1.00 92.56 438 GLU A O 1
ATOM 3480 N N . LEU A 1 439 ? -15.344 5.372 -13.461 1.00 92.06 439 LEU A N 1
ATOM 3481 C CA . LEU A 1 439 ? -16.271 4.936 -12.419 1.00 92.06 439 LEU A CA 1
ATOM 3482 C C . LEU A 1 439 ? -17.577 5.739 -12.523 1.00 92.06 439 LEU A C 1
ATOM 3484 O O . LEU A 1 439 ? -17.525 6.950 -12.771 1.00 92.06 439 LEU A O 1
ATOM 3488 N N . PRO A 1 440 ? -18.741 5.104 -12.305 1.00 89.62 440 PRO A N 1
ATOM 3489 C CA . PRO A 1 440 ? -20.007 5.818 -12.250 1.00 89.62 440 PRO A CA 1
ATOM 3490 C C . PRO A 1 440 ? -19.997 6.849 -11.113 1.00 89.62 440 PRO A C 1
ATOM 3492 O O . PRO A 1 440 ? -19.349 6.668 -10.078 1.00 89.62 440 PRO A O 1
ATOM 3495 N N . SER A 1 441 ? -20.730 7.944 -11.305 1.00 87.31 441 SER A N 1
ATOM 3496 C CA . SER A 1 441 ? -20.972 8.957 -10.275 1.00 87.31 441 SER A CA 1
ATOM 3497 C C . SER A 1 441 ? -22.461 9.014 -9.971 1.00 87.31 441 SER A C 1
ATOM 3499 O O . SER A 1 441 ? -23.287 9.041 -10.887 1.00 87.31 441 SER A O 1
ATOM 3501 N N . ARG A 1 442 ? -22.818 9.087 -8.686 1.00 83.44 442 ARG A N 1
ATOM 3502 C CA . ARG A 1 442 ? -24.226 9.220 -8.265 1.00 83.44 442 ARG A CA 1
ATOM 3503 C C . ARG A 1 442 ? -24.873 10.517 -8.763 1.00 83.44 442 ARG A C 1
ATOM 3505 O O . ARG A 1 442 ? -26.084 10.583 -8.931 1.00 83.44 442 ARG A O 1
ATOM 3512 N N . ASN A 1 443 ? -24.070 11.544 -9.040 1.00 71.31 443 ASN A N 1
ATOM 3513 C CA . ASN A 1 443 ? -24.566 12.841 -9.503 1.00 71.31 443 ASN A CA 1
ATOM 3514 C C . ASN A 1 443 ? -24.933 12.854 -10.995 1.00 71.31 443 ASN A C 1
ATOM 3516 O O . ASN A 1 443 ? -25.739 13.683 -11.402 1.00 71.31 443 ASN A O 1
ATOM 3520 N N . SER A 1 444 ? -24.375 11.947 -11.802 1.00 58.91 444 SER A N 1
ATOM 3521 C CA . SER A 1 444 ? -24.674 11.844 -13.239 1.00 58.91 444 SER A CA 1
ATOM 3522 C C . SER A 1 444 ? -25.944 11.050 -13.566 1.00 58.91 444 SER A C 1
ATOM 3524 O O . SER A 1 444 ? -26.371 11.069 -14.710 1.00 58.91 444 SER A O 1
ATOM 3526 N N . GLU A 1 445 ? -26.551 10.363 -12.592 1.00 51.41 445 GLU A N 1
ATOM 3527 C CA . GLU A 1 445 ? -27.826 9.640 -12.774 1.00 51.41 445 GLU A CA 1
ATOM 3528 C C . GLU A 1 445 ? -29.066 10.515 -12.488 1.00 51.41 445 GLU A C 1
ATOM 3530 O O . GLU A 1 445 ? -30.196 10.069 -12.684 1.00 51.41 445 GLU A O 1
ATOM 3535 N N . MET A 1 446 ? -28.869 11.756 -12.020 1.00 45.03 446 MET A N 1
ATOM 3536 C CA . MET A 1 446 ? -29.946 12.722 -11.743 1.00 45.03 446 MET A CA 1
ATOM 3537 C C . MET A 1 446 ? -30.150 13.779 -12.847 1.00 45.03 446 MET A C 1
ATOM 3539 O O . MET A 1 446 ? -31.064 14.598 -12.723 1.00 45.03 446 MET A O 1
ATOM 3543 N N . GLU A 1 447 ? -29.324 13.775 -13.898 1.00 35.00 447 GLU A N 1
ATOM 3544 C CA . GLU A 1 447 ? -29.503 14.554 -15.141 1.00 35.00 447 GLU A CA 1
ATOM 3545 C C . GLU A 1 447 ? -29.965 13.638 -16.278 1.00 35.00 447 GLU A C 1
ATOM 3547 O O . GLU A 1 447 ? -30.812 14.095 -17.085 1.00 35.00 447 GLU A O 1
#

pLDDT: mean 84.07, std 16.51, range [25.23, 98.12]

Organism: NCBI:txid267567

Foldseek 3Di:
DDKDKDKDFDADPVRHTPDIDIFIQDPDADEPCPVLVVLLVVVVVVDDPDDDDDDDDDDDDDDPDFLVRQLLVCLLVVNLVSNLVLADQQAWEAESSHDDIQGGSVSSSVVSNSVSSRDDNQKGKDFPDWDDDQFKIKTWIFIDGVPHTDPQRTWMKIFTADNVRGTRYIYITGGDDPDPCVLVVLLVVLCVVPVVLVVLVVVLVVLCCVQAPDDPPFAADHPVPDDPVLVVQLVLLVVCALPPCVVVVPPPNDDDQLLLSLLLNLQLLLLLLCLLLLVLAFPVFHFPDRVVVLSVVCNPQNSNSVSVSSSGGGDQDAQAAALVRRPDPVSSCSNLVLCSLVVSLVSSVVSVVSNQPPDCVQDHPVSSVVVLVVCSNHHRVSVVSVVSLVVSLQCQLVSLVSVCSRQNHDPPPPVVLSCLRNHPRSNSSSSCSNPPDGHHHPVVVVD

Solvent-accessible surface area (backbone atoms only — not comparable to full-atom values): 24499 Å² total; per-residue (Å²): 128,93,74,56,69,52,76,50,72,45,61,48,97,88,69,45,79,76,46,74,49,78,40,56,56,58,98,63,46,42,76,68,65,60,68,53,52,53,40,36,61,50,46,75,71,49,78,88,84,77,85,81,92,79,90,74,85,81,79,88,74,96,63,88,74,48,36,66,57,46,25,49,53,19,50,52,69,69,34,48,69,61,23,39,66,26,34,36,74,75,12,40,36,28,51,45,64,37,79,66,64,27,64,24,37,69,53,40,36,56,49,49,51,51,50,56,70,44,47,66,86,58,52,32,70,43,77,75,46,76,56,74,58,83,49,37,37,38,37,36,33,34,32,24,49,80,85,41,77,47,84,64,43,35,34,40,37,43,36,32,33,38,98,86,47,30,34,35,35,35,39,38,41,55,45,75,66,72,78,80,52,62,62,60,52,57,50,49,52,45,45,72,75,39,62,72,36,54,53,41,44,53,50,39,55,49,49,53,40,42,47,48,66,37,79,74,83,46,37,31,63,25,64,82,63,59,52,72,69,57,56,50,50,55,51,40,49,58,63,34,48,77,46,48,28,61,76,66,65,40,95,81,41,64,93,70,60,33,52,56,51,10,53,53,30,27,47,44,30,50,43,55,57,55,46,50,55,40,67,68,39,23,78,94,49,67,37,79,49,55,56,70,66,33,53,58,40,19,70,77,49,36,53,77,27,50,26,58,35,68,47,40,44,61,82,88,85,64,59,60,46,44,50,83,52,26,59,47,74,65,41,36,50,51,21,67,41,33,66,52,18,57,54,36,46,50,48,24,50,50,16,55,50,29,35,72,66,40,67,66,90,56,58,55,70,69,54,39,50,53,54,46,53,58,45,34,60,52,31,35,68,66,41,46,53,58,53,38,51,51,50,48,40,65,52,51,34,72,51,53,56,56,55,37,27,26,46,58,46,55,85,85,51,64,48,69,53,54,47,37,28,40,73,31,66,66,60,15,46,23,50,33,47,48,67,54,81,70,58,50,49,80,75,70,77,79,113

Secondary structure (DSSP, 8-state):
-PPPEEEEEEE-TTS-EEEEEEEE--SS-B-TTHHHHHHHHHHTTS--------------------HHHHHHHHHHTT-HHHHHTTEEEEEEEEETTBSS-B-SHHHHHHHHHHHHHHS-TTEEEEEEEEEE-SSEEEEEEEEEETTEEPTT--EEEEEEE-TTS-EEEEEEEEPPPPPSTHHHHHHHHHHHH-GGGHHHHHHHHHHHHHHHT-SSSSSSS-GGG--HHHHHHHHHHHHTGGGHHHHTT-TT-----HHHHHHHHHHHHHHHHGGGGGGG-BTTB--SS-HHHHHHHHHHHTHHHHHHHHHHSPPP--S---GGGBSSHHHHHHHT-THHHHHHHHHHHHHHHHHHHS-GGG-SHHHHHHHHHHHHTT-HHHHHHHHHHHHHHHHTHHHHHHHHHHTT--TTTTHHHHHHHHHSTTHHHHHHHHHSPPPP-GGGG--

InterPro domains:
  IPR032710 NTF2-like domain superfamily [SSF54427] (68-170)
  IPR037401 SnoaL-like domain [PF12680] (68-167)

Mean predicted aligned error: 15.06 Å

Nearest PDB structures (foldseek):
  4pej-assembly2_B  TM=8.174E-01  e=1.218E-04  synthetic construct
  3lyg-assembly1_A-2  TM=7.766E-01  e=7.951E-04  Colwellia psychrerythraea 34H
  5aig-assembly2_B  TM=8.124E-01  e=1.286E-03  unidentified
  3sed-assembly1_A  TM=8.049E-01  e=1.486E-03  Pseudomonas putida
  3ke7-assembly1_A  TM=5.949E-01  e=4.082E-03  Parabacteroides distasonis ATCC 8503

Radius of gyration: 30.68 Å; Cα contacts (8 Å, |Δi|>4): 663; chains: 1; bounding box: 73×41×82 Å